Protein AF-A0A0W8I914-F1 (afdb_monomer)

Radius of gyration: 32.19 Å; Cα contacts (8 Å, |Δi|>4): 1275; chains: 1; bounding box: 78×81×92 Å

Mean predicted aligned error: 16.97 Å

Sequence (709 aa):
MTTTGLSLNKAQIAELGGVSRPAAAKWVLDEDFPKPVPGLGTPSSPRYRADEVRAWMKAHGKKIVGGDAHRALWAAMNAWRDFGLNYRDGINVVTSLIVWRYVSDPGSPGFYEDLPAQYHWQSWRDWATIHPLTEIQHGMEYYEHEMNQPGLFDSLKDSSVAHNPRDLKGSFYAVLDALGMIEPDEFTKTFEAFYDRVAEATGKTAGEFATSKDLIDLAARAVADIPGPVYDPAAGTGRLLLTAMQQGTDRSHVTGQEITRSTRSMALQRALLWGVQDIDVHLGDTLADDAFPEGHAQAVVMNPPYGLRNPVRDLTWDPRFIFGAPKRVMDYAWPQIGIWHLGPGGRCACYLPSNSLFRGGEDARIRQNMLKAGSVEAVVALPAGMAIATSIPLTLWILTRPGEATDPNRVLLIDQTDQGERLDRTAITVDTAAIAEALQAWRHHQKVPEAMPAAAVSVEELLAAGGNLTPQQWVQSTVEAPEANKVREQIAALDQATMNLSGVQRQNNVEIKTRTAPVAQTTVGQLIKEGRIEQVRPKYRVADSDLSDTEGIPVITGPWIRREKPIDKFVDSTMVESPVVTRPGDVLVQILGGLNARVDEEGDKILHTSTYALLRVRDHNLNPEYLAEIIATEHNGNSYVQGFSQQRVKIADLPVPLLPPAEQEALVAVLAQTRALNERARALAVQAQATRNVLAEAVAAGALQVTKA

Organism: NCBI:txid136273

Structure (mmCIF, N/CA/C/O backbone):
data_AF-A0A0W8I914-F1
#
_entry.id   AF-A0A0W8I914-F1
#
loop_
_atom_site.group_PDB
_atom_site.id
_atom_site.type_symbol
_atom_site.label_atom_id
_atom_site.label_alt_id
_atom_site.label_comp_id
_atom_site.label_asym_id
_atom_site.label_entity_id
_atom_site.label_seq_id
_atom_site.pdbx_PDB_ins_code
_atom_site.Cartn_x
_atom_site.Cartn_y
_atom_site.Cartn_z
_atom_site.occupancy
_atom_site.B_iso_or_equiv
_atom_site.auth_seq_id
_atom_site.auth_comp_id
_atom_site.auth_asym_id
_atom_site.auth_atom_id
_atom_site.pdbx_PDB_model_num
ATOM 1 N N . MET A 1 1 ? 31.966 16.044 -21.056 1.00 28.06 1 MET A N 1
ATOM 2 C CA . MET A 1 1 ? 31.488 14.713 -20.631 1.00 28.06 1 MET A CA 1
ATOM 3 C C . MET A 1 1 ? 32.096 14.426 -19.271 1.00 28.06 1 MET A C 1
ATOM 5 O O . MET A 1 1 ? 33.299 14.236 -19.193 1.00 28.06 1 MET A O 1
ATOM 9 N N . THR A 1 2 ? 31.319 14.528 -18.197 1.00 24.06 2 THR A N 1
ATOM 10 C CA . THR A 1 2 ? 31.780 14.257 -16.829 1.00 24.06 2 THR A CA 1
ATOM 11 C C . THR A 1 2 ? 31.428 12.816 -16.455 1.00 24.06 2 THR A C 1
ATOM 13 O O . THR A 1 2 ? 30.269 12.427 -16.394 1.00 24.06 2 THR A O 1
ATOM 16 N N . THR A 1 3 ? 32.477 12.024 -16.258 1.00 30.84 3 THR A N 1
ATOM 17 C CA . THR A 1 3 ? 32.567 10.556 -16.157 1.00 30.84 3 THR A CA 1
ATOM 18 C C . THR A 1 3 ? 32.101 9.989 -14.805 1.00 30.84 3 THR A C 1
ATOM 20 O O . THR A 1 3 ? 32.677 9.035 -14.283 1.00 30.84 3 THR A O 1
ATOM 23 N N . THR A 1 4 ? 31.104 10.591 -14.159 1.00 38.78 4 THR A N 1
ATOM 24 C CA . THR A 1 4 ? 30.766 10.266 -12.760 1.00 38.78 4 THR A CA 1
ATOM 25 C C . THR A 1 4 ? 29.952 8.980 -12.583 1.00 38.78 4 THR A C 1
ATOM 27 O O . THR A 1 4 ? 29.969 8.434 -11.483 1.00 38.78 4 THR A O 1
ATOM 30 N N . GLY A 1 5 ? 29.318 8.450 -13.639 1.00 42.66 5 GLY A N 1
ATOM 31 C CA . GLY A 1 5 ? 28.591 7.166 -13.612 1.00 42.66 5 GLY A CA 1
ATOM 32 C C . GLY A 1 5 ? 29.432 5.915 -13.923 1.00 42.66 5 GLY A C 1
ATOM 33 O O . GLY A 1 5 ? 29.001 4.809 -13.632 1.00 42.66 5 GLY A O 1
ATOM 34 N N . LEU A 1 6 ? 30.643 6.078 -14.469 1.00 61.03 6 LEU A N 1
ATOM 35 C CA . LEU A 1 6 ? 31.523 4.983 -14.923 1.00 61.03 6 LEU A CA 1
ATOM 36 C C . LEU A 1 6 ? 32.605 4.596 -13.897 1.00 61.03 6 LEU A C 1
ATOM 38 O O . LEU A 1 6 ? 33.516 3.826 -14.208 1.00 61.03 6 LEU A O 1
ATOM 42 N N . SER A 1 7 ? 32.547 5.151 -12.681 1.00 70.50 7 SER A N 1
ATOM 43 C CA . SER A 1 7 ? 33.578 4.930 -11.666 1.00 70.50 7 SER A CA 1
ATOM 44 C C . SER A 1 7 ? 33.029 4.673 -10.264 1.00 70.50 7 SER A C 1
ATOM 46 O O . SER A 1 7 ? 32.074 5.316 -9.826 1.00 70.50 7 SER A O 1
ATOM 48 N N . LEU A 1 8 ? 33.674 3.753 -9.550 1.00 73.38 8 LEU A N 1
ATOM 49 C CA . LEU A 1 8 ? 33.315 3.292 -8.214 1.00 73.38 8 LEU A CA 1
ATOM 50 C C . LEU A 1 8 ? 34.359 3.756 -7.197 1.00 73.38 8 LEU A C 1
ATOM 52 O O . LEU A 1 8 ? 35.557 3.692 -7.453 1.00 73.38 8 LEU A O 1
ATOM 56 N N . ASN A 1 9 ? 33.924 4.197 -6.023 1.00 81.62 9 ASN A N 1
ATOM 57 C CA . ASN A 1 9 ? 34.780 4.321 -4.842 1.00 81.62 9 ASN A CA 1
ATOM 58 C C . ASN A 1 9 ? 34.708 3.038 -3.988 1.00 81.62 9 ASN A C 1
ATOM 60 O O . ASN A 1 9 ? 33.869 2.170 -4.221 1.00 81.62 9 ASN A O 1
ATOM 64 N N . LYS A 1 10 ? 35.547 2.916 -2.951 1.00 80.06 10 LYS A N 1
ATOM 65 C CA . LYS A 1 10 ? 35.591 1.716 -2.085 1.00 80.06 10 LYS A CA 1
ATOM 66 C C . LYS A 1 10 ? 34.241 1.345 -1.453 1.00 80.06 10 LYS A C 1
ATOM 68 O O . LYS A 1 10 ? 33.964 0.164 -1.271 1.00 80.06 10 LYS A O 1
ATOM 73 N N . ALA A 1 11 ? 33.404 2.330 -1.122 1.00 70.38 11 ALA A N 1
ATOM 74 C CA . ALA A 1 11 ? 32.077 2.073 -0.567 1.00 70.38 11 ALA A CA 1
ATOM 75 C C . ALA A 1 11 ? 31.137 1.471 -1.620 1.00 70.38 11 ALA A C 1
ATOM 77 O O . ALA A 1 11 ? 30.442 0.504 -1.327 1.00 70.38 11 ALA A O 1
ATOM 78 N N . GLN A 1 12 ? 31.183 1.986 -2.848 1.00 70.25 12 GLN A N 1
ATOM 79 C CA . GLN A 1 12 ? 30.424 1.453 -3.978 1.00 70.25 12 GLN A CA 1
ATOM 80 C C . GLN A 1 12 ? 30.927 0.062 -4.395 1.00 70.25 12 GLN A C 1
ATOM 82 O O . GLN A 1 12 ? 30.119 -0.784 -4.744 1.00 70.25 12 GLN A O 1
ATOM 87 N N . ILE A 1 13 ? 32.232 -0.218 -4.282 1.00 77.31 13 ILE A N 1
ATOM 88 C CA . ILE A 1 13 ? 32.805 -1.561 -4.505 1.00 77.31 13 ILE A CA 1
ATOM 89 C C . ILE A 1 13 ? 32.307 -2.556 -3.442 1.00 77.31 13 ILE A C 1
ATOM 91 O O . ILE A 1 13 ? 31.984 -3.697 -3.760 1.00 77.31 13 ILE A O 1
ATOM 95 N N . ALA A 1 14 ? 32.207 -2.129 -2.179 1.00 73.00 14 ALA A N 1
ATOM 96 C CA . ALA A 1 14 ? 31.653 -2.955 -1.105 1.00 73.00 14 ALA A CA 1
ATOM 97 C C . ALA A 1 14 ? 30.181 -3.292 -1.345 1.00 73.00 14 ALA A C 1
ATOM 99 O O . ALA A 1 14 ? 29.777 -4.449 -1.251 1.00 73.00 14 ALA A O 1
ATOM 100 N N . GLU A 1 15 ? 29.405 -2.283 -1.727 1.00 61.69 15 GLU A N 1
ATOM 101 C CA . GLU A 1 15 ? 27.996 -2.428 -2.069 1.00 61.69 15 GLU A CA 1
ATOM 102 C C . GLU A 1 15 ? 27.800 -3.316 -3.307 1.00 61.69 15 GLU A C 1
ATOM 104 O O . GLU A 1 15 ? 26.943 -4.197 -3.297 1.00 61.69 15 GLU A O 1
ATOM 109 N N . LEU A 1 16 ? 28.644 -3.152 -4.333 1.00 69.25 16 LEU A N 1
ATOM 110 C CA . LEU A 1 16 ? 28.687 -4.006 -5.521 1.00 69.25 16 LEU A CA 1
ATOM 111 C C . LEU A 1 16 ? 28.962 -5.470 -5.164 1.00 69.25 16 LEU A C 1
ATOM 113 O O . LEU A 1 16 ? 28.402 -6.369 -5.779 1.00 69.25 16 LEU A O 1
ATOM 117 N N . GLY A 1 17 ? 29.805 -5.722 -4.165 1.00 71.19 17 GLY A N 1
ATOM 118 C CA . GLY A 1 17 ? 30.097 -7.066 -3.672 1.00 71.19 17 GLY A CA 1
ATOM 119 C C . GLY A 1 17 ? 29.061 -7.646 -2.713 1.00 71.19 17 GLY A C 1
ATOM 120 O O . GLY A 1 17 ? 29.152 -8.824 -2.373 1.00 71.19 17 GLY A O 1
ATOM 121 N N . GLY A 1 18 ? 28.113 -6.835 -2.227 1.00 66.31 18 GLY A N 1
ATOM 122 C CA . GLY A 1 18 ? 27.273 -7.206 -1.087 1.00 66.31 18 GLY A CA 1
ATOM 123 C C . GLY A 1 18 ? 28.083 -7.487 0.181 1.00 66.31 18 GLY A C 1
ATOM 124 O O . GLY A 1 18 ? 27.721 -8.367 0.958 1.00 66.31 18 GLY A O 1
ATOM 125 N N . VAL A 1 19 ? 29.210 -6.794 0.364 1.00 76.38 19 VAL A N 1
ATOM 126 C CA . VAL A 1 19 ? 30.150 -6.997 1.474 1.00 76.38 19 VAL A CA 1
ATOM 127 C C . VAL A 1 19 ? 30.346 -5.718 2.288 1.00 76.38 19 VAL A C 1
ATOM 129 O O . VAL A 1 19 ? 29.953 -4.622 1.893 1.00 76.38 19 VAL A O 1
ATOM 132 N N . SER A 1 20 ? 30.994 -5.838 3.446 1.00 72.81 20 SER A N 1
ATOM 133 C CA . SER A 1 20 ? 31.341 -4.686 4.277 1.00 72.81 20 SER A CA 1
ATOM 134 C C . SER A 1 20 ? 32.452 -3.828 3.644 1.00 72.81 20 SER A C 1
ATOM 136 O O . SER A 1 20 ? 33.313 -4.323 2.912 1.00 72.81 20 SER A O 1
ATOM 138 N N . ARG A 1 21 ? 32.482 -2.523 3.958 1.00 72.69 21 ARG A N 1
ATOM 139 C CA . ARG A 1 21 ? 33.531 -1.594 3.476 1.00 72.69 21 ARG A CA 1
ATOM 140 C C . ARG A 1 21 ? 34.967 -2.073 3.768 1.00 72.69 21 ARG A C 1
ATOM 142 O O . ARG A 1 21 ? 35.808 -1.929 2.881 1.00 72.69 21 ARG A O 1
ATOM 149 N N . PRO A 1 22 ? 35.275 -2.676 4.936 1.00 81.88 22 PRO A N 1
ATOM 150 C CA . PRO A 1 22 ? 36.591 -3.265 5.188 1.00 81.88 22 PRO A CA 1
ATOM 151 C C . PRO A 1 22 ? 36.942 -4.427 4.248 1.00 81.88 22 PRO A C 1
ATOM 153 O O . PRO A 1 22 ? 38.093 -4.550 3.837 1.00 81.88 22 PRO A O 1
ATOM 156 N N . ALA A 1 23 ? 35.964 -5.255 3.865 1.00 79.19 23 ALA A N 1
ATOM 157 C CA . ALA A 1 23 ? 36.194 -6.364 2.941 1.00 79.19 23 ALA A CA 1
ATOM 158 C C . ALA A 1 23 ? 36.568 -5.860 1.537 1.00 79.19 23 ALA A C 1
ATOM 160 O O . ALA A 1 23 ? 37.535 -6.341 0.953 1.00 79.19 23 ALA A O 1
ATOM 161 N N . ALA A 1 24 ? 35.880 -4.830 1.037 1.00 81.62 24 ALA A N 1
ATOM 162 C CA . ALA A 1 24 ? 36.237 -4.194 -0.233 1.00 81.62 24 ALA A CA 1
ATOM 163 C C . ALA A 1 24 ? 37.567 -3.436 -0.172 1.00 81.62 24 ALA A C 1
ATOM 165 O O . ALA A 1 24 ? 38.324 -3.429 -1.138 1.00 81.62 24 ALA A O 1
ATOM 166 N N . ALA A 1 25 ? 37.891 -2.818 0.969 1.00 84.75 25 ALA A N 1
ATOM 167 C CA . ALA A 1 25 ? 39.189 -2.180 1.159 1.00 84.75 25 ALA A CA 1
ATOM 168 C C . ALA A 1 25 ? 40.345 -3.186 1.050 1.00 84.75 25 ALA A C 1
ATOM 170 O O . ALA A 1 25 ? 41.408 -2.807 0.569 1.00 84.75 25 ALA A O 1
ATOM 171 N N . LYS A 1 26 ? 40.123 -4.446 1.447 1.00 87.94 26 LYS A N 1
ATOM 172 C CA . LYS A 1 26 ? 41.083 -5.539 1.268 1.00 87.94 26 LYS A CA 1
ATOM 173 C C . LYS A 1 26 ? 41.239 -5.939 -0.202 1.00 87.94 26 LYS A C 1
ATOM 175 O O . LYS A 1 26 ? 42.367 -6.126 -0.626 1.00 87.94 26 LYS A O 1
ATOM 180 N N . TRP A 1 27 ? 40.152 -6.004 -0.975 1.00 91.50 27 TRP A N 1
ATOM 181 C CA . TRP A 1 27 ? 40.215 -6.313 -2.417 1.00 91.50 27 TRP A CA 1
ATOM 182 C C . TRP A 1 27 ? 41.060 -5.307 -3.187 1.00 91.50 27 TRP A C 1
ATOM 184 O O . TRP A 1 27 ? 41.861 -5.670 -4.028 1.00 91.50 27 TRP A O 1
ATOM 194 N N . VAL A 1 28 ? 40.935 -4.029 -2.841 1.00 89.06 28 VAL A N 1
ATOM 195 C CA . VAL A 1 28 ? 41.689 -2.946 -3.484 1.00 89.06 28 VAL A CA 1
ATOM 196 C C . VAL A 1 28 ? 43.202 -3.017 -3.210 1.00 89.06 28 VAL A C 1
ATOM 198 O O . VAL A 1 28 ? 43.976 -2.312 -3.855 1.00 89.06 28 VAL A O 1
ATOM 201 N N . LEU A 1 29 ? 43.627 -3.831 -2.240 1.00 87.38 29 LEU A N 1
ATOM 202 C CA . LEU A 1 29 ? 45.036 -4.090 -1.942 1.00 87.38 29 LEU A CA 1
ATOM 203 C C . LEU A 1 29 ? 45.582 -5.319 -2.681 1.00 87.38 29 LEU A C 1
ATOM 205 O O . LEU A 1 29 ? 46.789 -5.547 -2.608 1.00 87.38 29 LEU A O 1
ATOM 209 N N . ASP A 1 30 ? 44.731 -6.099 -3.356 1.00 89.12 30 ASP A N 1
ATOM 210 C CA . ASP A 1 30 ? 45.187 -7.216 -4.178 1.00 89.12 30 ASP A CA 1
ATOM 211 C C . ASP A 1 30 ? 46.005 -6.674 -5.365 1.00 89.12 30 ASP A C 1
ATOM 213 O O . ASP A 1 30 ? 45.680 -5.643 -5.959 1.00 89.12 30 ASP A O 1
ATOM 217 N N . GLU A 1 31 ? 47.116 -7.344 -5.677 1.00 86.62 31 GLU A N 1
ATOM 218 C CA . GLU A 1 31 ? 48.141 -6.843 -6.609 1.00 86.62 31 GLU A CA 1
ATOM 219 C C . GLU A 1 31 ? 47.615 -6.675 -8.044 1.00 86.62 31 GLU A C 1
ATOM 221 O O . GLU A 1 31 ? 48.073 -5.806 -8.790 1.00 86.62 31 GLU A O 1
ATOM 226 N N . ASP A 1 32 ? 46.624 -7.481 -8.413 1.00 90.75 32 ASP A N 1
ATOM 227 C CA . ASP A 1 32 ? 45.968 -7.486 -9.714 1.00 90.75 32 ASP A CA 1
ATOM 228 C C . ASP A 1 32 ? 44.639 -6.710 -9.731 1.00 90.75 32 ASP A C 1
ATOM 230 O O . ASP A 1 32 ? 43.951 -6.687 -10.757 1.00 90.75 32 ASP A O 1
ATOM 234 N N . PHE A 1 33 ? 44.278 -6.044 -8.626 1.00 92.19 33 PHE A N 1
ATOM 235 C CA . PHE A 1 33 ? 43.087 -5.205 -8.573 1.00 92.19 33 PHE A CA 1
ATOM 236 C C . PHE A 1 33 ? 43.229 -3.995 -9.519 1.00 92.19 33 PHE A C 1
ATOM 238 O O . PHE A 1 33 ? 44.315 -3.409 -9.624 1.00 92.19 33 PHE A O 1
ATOM 245 N N . PRO A 1 34 ? 42.145 -3.563 -10.198 1.00 93.12 34 PRO A N 1
ATOM 246 C CA . PRO A 1 34 ? 42.182 -2.424 -11.111 1.00 93.12 34 PRO A CA 1
ATOM 247 C C . PRO A 1 34 ? 42.809 -1.169 -10.505 1.00 93.12 34 PRO A C 1
ATOM 249 O O . PRO A 1 34 ? 42.549 -0.793 -9.358 1.00 93.12 34 PRO A O 1
ATOM 252 N N . LYS A 1 35 ? 43.617 -0.467 -11.304 1.00 89.75 35 LYS A N 1
ATOM 253 C CA . LYS A 1 35 ? 44.250 0.777 -10.859 1.00 89.75 35 LYS A CA 1
ATOM 254 C C . LYS A 1 35 ? 43.225 1.914 -10.816 1.00 89.75 35 LYS A C 1
ATOM 256 O O . LYS A 1 35 ? 42.320 1.969 -11.649 1.00 89.75 35 LYS A O 1
ATOM 261 N N . PRO A 1 36 ? 43.357 2.852 -9.866 1.00 87.94 36 PRO A N 1
ATOM 262 C CA . PRO A 1 36 ? 42.466 3.997 -9.812 1.00 87.94 36 PRO A CA 1
ATOM 263 C C . PRO A 1 36 ? 42.644 4.899 -11.039 1.00 87.94 36 PRO A C 1
ATOM 265 O O . PRO A 1 36 ? 43.751 5.067 -11.553 1.00 87.94 36 PRO A O 1
ATOM 268 N N . VAL A 1 37 ? 41.544 5.501 -11.489 1.00 81.44 37 VAL A N 1
ATOM 269 C CA . VAL A 1 37 ? 41.500 6.397 -12.647 1.00 81.44 37 VAL A CA 1
ATOM 270 C C . VAL A 1 37 ? 42.270 7.683 -12.328 1.00 81.44 37 VAL A C 1
ATOM 272 O O . VAL A 1 37 ? 41.883 8.407 -11.405 1.00 81.44 37 VAL A O 1
ATOM 275 N N . PRO A 1 38 ? 43.336 8.016 -13.081 1.00 74.56 38 PRO A N 1
ATOM 276 C CA . PRO A 1 38 ? 44.114 9.225 -12.836 1.00 74.56 38 PRO A CA 1
ATOM 277 C C . PRO A 1 38 ? 43.249 10.490 -12.928 1.00 74.56 38 PRO A C 1
ATOM 279 O O . PRO A 1 38 ? 42.536 10.694 -13.908 1.00 74.56 38 PRO A O 1
ATOM 282 N N . GLY A 1 39 ? 43.317 11.349 -11.908 1.00 69.88 39 GLY A N 1
ATOM 283 C CA . GLY A 1 39 ? 42.575 12.616 -11.862 1.00 69.88 39 GLY A CA 1
ATOM 284 C C . GLY A 1 39 ? 41.098 12.507 -11.458 1.00 69.88 39 GLY A C 1
ATOM 285 O O . GLY A 1 39 ? 40.427 13.535 -11.388 1.00 69.88 39 GLY A O 1
ATOM 286 N N . LEU A 1 40 ? 40.588 11.305 -11.155 1.00 60.72 40 LEU A N 1
ATOM 287 C CA . LEU A 1 40 ? 39.214 11.092 -10.695 1.00 60.72 40 LEU A CA 1
ATOM 288 C C . LEU A 1 40 ? 39.208 10.575 -9.243 1.00 60.72 40 LEU A C 1
ATOM 290 O O . LEU A 1 40 ? 39.592 9.441 -8.965 1.00 60.72 40 LEU A O 1
ATOM 294 N N . GLY A 1 41 ? 38.752 11.414 -8.306 1.00 63.91 41 GLY A N 1
ATOM 295 C CA . GLY A 1 41 ? 38.792 11.139 -6.860 1.00 63.91 41 GLY A CA 1
ATOM 296 C C . GLY A 1 41 ? 39.965 11.817 -6.143 1.00 63.91 41 GLY A C 1
ATOM 297 O O . GLY A 1 41 ? 40.717 12.580 -6.743 1.00 63.91 41 GLY A O 1
ATOM 298 N N . THR A 1 42 ? 40.103 11.564 -4.842 1.00 72.88 42 THR A N 1
ATOM 299 C CA . THR A 1 42 ? 41.196 12.098 -4.006 1.00 72.88 42 THR A CA 1
ATOM 300 C C . THR A 1 42 ? 42.155 10.974 -3.601 1.00 72.88 42 THR A C 1
ATOM 302 O O . THR A 1 42 ? 41.760 9.808 -3.632 1.00 72.88 42 THR A O 1
ATOM 305 N N . PRO A 1 43 ? 43.390 11.268 -3.149 1.00 69.56 43 PRO A N 1
ATOM 306 C CA . PRO A 1 43 ? 44.287 10.241 -2.603 1.00 69.56 43 PRO A CA 1
ATOM 307 C C . PRO A 1 43 ? 43.662 9.439 -1.448 1.00 69.56 43 PRO A C 1
ATOM 309 O O . PRO A 1 43 ? 43.945 8.256 -1.285 1.00 69.56 43 PRO A O 1
ATOM 312 N N . SER A 1 44 ? 42.773 10.071 -0.674 1.00 68.50 44 SER A N 1
ATOM 313 C CA . SER A 1 44 ? 42.002 9.444 0.406 1.00 68.50 44 SER A CA 1
ATOM 314 C C . SER A 1 44 ? 40.760 8.679 -0.075 1.00 68.50 44 SER A C 1
ATOM 316 O O . SER A 1 44 ? 40.274 7.798 0.632 1.00 68.50 44 SER A O 1
ATOM 318 N N . SER A 1 45 ? 40.251 8.976 -1.273 1.00 72.62 45 SER A N 1
ATOM 319 C CA . SER A 1 45 ? 39.061 8.360 -1.868 1.00 72.62 45 SER A CA 1
ATOM 320 C C . SER A 1 45 ? 39.255 8.159 -3.380 1.00 72.62 45 SER A C 1
ATOM 322 O O . SER A 1 45 ? 38.672 8.885 -4.198 1.00 72.62 45 SER A O 1
ATOM 324 N N . PRO A 1 46 ? 40.127 7.209 -3.769 1.00 82.44 46 PRO A N 1
ATOM 325 C CA . PRO A 1 46 ? 40.401 6.911 -5.170 1.00 82.44 46 PRO A CA 1
ATOM 326 C C . PRO A 1 46 ? 39.165 6.329 -5.865 1.00 82.44 46 PRO A C 1
ATOM 328 O O . PRO A 1 46 ? 38.365 5.621 -5.240 1.00 82.44 46 PRO A O 1
ATOM 331 N N . ARG A 1 47 ? 39.015 6.612 -7.165 1.00 82.06 47 ARG A N 1
ATOM 332 C CA . ARG A 1 47 ? 37.940 6.059 -8.000 1.00 82.06 47 ARG A CA 1
ATOM 333 C C . ARG A 1 47 ? 38.483 5.036 -8.986 1.00 82.06 47 ARG A C 1
ATOM 335 O O . ARG A 1 47 ? 39.532 5.246 -9.581 1.00 82.06 47 ARG A O 1
ATOM 342 N N . TYR A 1 48 ? 37.738 3.963 -9.188 1.00 86.31 48 TYR A N 1
ATOM 343 C CA . TYR A 1 48 ? 38.082 2.818 -10.028 1.00 86.31 48 TYR A CA 1
ATOM 344 C C . TYR A 1 48 ? 37.090 2.711 -11.172 1.00 86.31 48 TYR A C 1
ATOM 346 O O . TYR A 1 48 ? 35.935 3.090 -11.006 1.00 86.31 48 TYR A O 1
ATOM 354 N N . ARG A 1 49 ? 37.504 2.189 -12.322 1.00 78.50 49 ARG A N 1
ATOM 355 C CA . ARG A 1 49 ? 36.589 1.936 -13.437 1.00 78.50 49 ARG A CA 1
ATOM 356 C C . ARG A 1 49 ? 35.613 0.811 -13.102 1.00 78.50 49 ARG A C 1
ATOM 358 O O . ARG A 1 49 ? 36.030 -0.264 -12.680 1.00 78.50 49 ARG A O 1
ATOM 365 N N . ALA A 1 50 ? 34.314 1.068 -13.257 1.00 70.88 50 ALA A N 1
ATOM 366 C CA . ALA A 1 50 ? 33.275 0.125 -12.845 1.00 70.88 50 ALA A CA 1
ATOM 367 C C . ALA A 1 50 ? 33.336 -1.202 -13.626 1.00 70.88 50 ALA A C 1
ATOM 369 O O . ALA A 1 50 ? 33.164 -2.268 -13.040 1.00 70.88 50 ALA A O 1
ATOM 370 N N . ASP A 1 51 ? 33.623 -1.137 -14.926 1.00 65.69 51 ASP A N 1
ATOM 371 C CA . ASP A 1 51 ? 33.797 -2.287 -15.818 1.00 65.69 51 ASP A CA 1
ATOM 372 C C . ASP A 1 51 ? 35.004 -3.154 -15.427 1.00 65.69 51 ASP A C 1
ATOM 374 O O . ASP A 1 51 ? 34.886 -4.376 -15.331 1.00 65.69 51 ASP A O 1
ATOM 378 N N . GLU A 1 52 ? 36.140 -2.531 -15.110 1.00 81.25 52 GLU A N 1
ATOM 379 C CA . GLU A 1 52 ? 37.358 -3.243 -14.699 1.00 81.25 52 GLU A CA 1
ATOM 380 C C . GLU A 1 52 ? 37.192 -3.926 -13.333 1.00 81.25 52 GLU A C 1
ATOM 382 O O . GLU A 1 52 ? 37.599 -5.075 -13.156 1.00 81.25 52 GLU A O 1
ATOM 387 N N . VAL A 1 53 ? 36.542 -3.258 -12.371 1.00 82.88 53 VAL A N 1
ATOM 388 C CA . VAL A 1 53 ? 36.257 -3.843 -11.049 1.00 82.88 53 VAL A CA 1
ATOM 389 C C . VAL A 1 53 ? 35.332 -5.052 -11.169 1.00 82.88 53 VAL A C 1
ATOM 391 O O . VAL A 1 53 ? 35.570 -6.070 -10.521 1.00 82.88 53 VAL A O 1
ATOM 394 N N . ARG A 1 54 ? 34.306 -4.985 -12.023 1.00 73.38 54 ARG A N 1
ATOM 395 C CA . ARG A 1 54 ? 33.397 -6.114 -12.282 1.00 73.38 54 ARG A CA 1
ATOM 396 C C . ARG A 1 54 ? 34.116 -7.294 -12.917 1.00 73.38 54 ARG A C 1
ATOM 398 O O . ARG A 1 54 ? 33.922 -8.426 -12.476 1.00 73.38 54 ARG A O 1
ATOM 405 N N . ALA A 1 55 ? 34.967 -7.033 -13.909 1.00 77.56 55 ALA A N 1
ATOM 406 C CA . ALA A 1 55 ? 35.776 -8.065 -14.546 1.00 77.56 55 ALA A CA 1
ATOM 407 C C . ALA A 1 55 ? 36.687 -8.767 -13.526 1.00 77.56 55 ALA A C 1
ATOM 409 O O . ALA A 1 55 ? 36.717 -9.998 -13.475 1.00 77.56 55 ALA A O 1
ATOM 410 N N . TRP A 1 56 ? 37.348 -7.996 -12.654 1.00 90.62 56 TRP A N 1
ATOM 411 C CA . TRP A 1 56 ? 38.168 -8.539 -11.571 1.00 90.62 56 TRP A CA 1
ATOM 412 C C . TRP A 1 56 ? 37.337 -9.368 -10.580 1.00 90.62 56 TRP A C 1
ATOM 414 O O . TRP A 1 56 ? 37.697 -10.504 -10.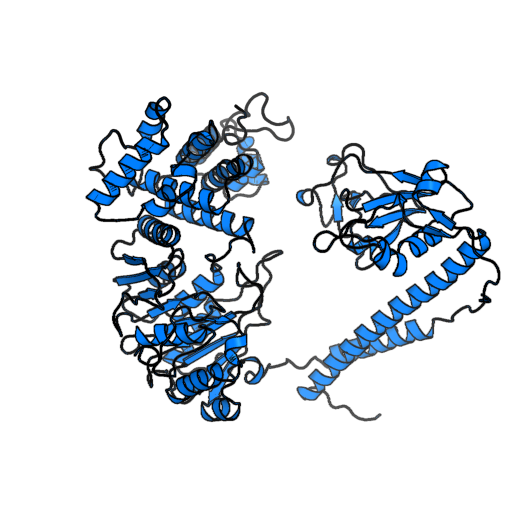275 1.00 90.62 56 TRP A O 1
ATOM 424 N N . MET A 1 57 ? 36.187 -8.855 -10.127 1.00 85.56 57 MET A N 1
ATOM 425 C CA . MET A 1 57 ? 35.296 -9.559 -9.196 1.00 85.56 57 MET A CA 1
ATOM 426 C C . MET A 1 57 ? 34.801 -10.890 -9.771 1.00 85.56 57 MET A C 1
ATOM 428 O O . MET A 1 57 ? 34.815 -11.900 -9.066 1.00 85.56 57 MET A O 1
ATOM 432 N N . LYS A 1 58 ? 34.430 -10.911 -11.057 1.00 79.50 58 LYS A N 1
ATOM 433 C CA . LYS A 1 58 ? 34.011 -12.122 -11.773 1.00 79.50 58 LYS A CA 1
ATOM 434 C C . LYS A 1 58 ? 35.152 -13.135 -11.883 1.00 79.50 58 LYS A C 1
ATOM 436 O O . LYS A 1 58 ? 34.945 -14.307 -11.579 1.00 79.50 58 LYS A O 1
ATOM 441 N N . ALA A 1 59 ? 36.360 -12.686 -12.236 1.00 84.56 59 ALA A N 1
ATOM 442 C CA . ALA A 1 59 ? 37.548 -13.541 -12.307 1.00 84.56 59 ALA A CA 1
ATOM 443 C C . ALA A 1 59 ? 37.916 -14.170 -10.947 1.00 84.56 59 ALA A C 1
ATOM 445 O O . ALA A 1 59 ? 38.409 -15.293 -10.897 1.00 84.56 59 ALA A O 1
ATOM 446 N N . HIS A 1 60 ? 37.608 -13.482 -9.845 1.00 88.62 60 HIS A N 1
ATOM 447 C CA . HIS A 1 60 ? 37.890 -13.923 -8.475 1.00 88.62 60 HIS A CA 1
ATOM 448 C C . HIS A 1 60 ? 36.711 -14.623 -7.780 1.00 88.62 60 HIS A C 1
ATOM 450 O O . HIS A 1 60 ? 36.736 -14.807 -6.556 1.00 88.62 60 HIS A O 1
ATOM 456 N N . GLY A 1 61 ? 35.659 -14.977 -8.529 1.00 81.38 61 GLY A N 1
ATOM 457 C CA . GLY A 1 61 ? 34.471 -15.653 -7.999 1.00 81.38 61 GLY A CA 1
ATOM 458 C C . GLY A 1 61 ? 33.725 -14.850 -6.926 1.00 81.38 61 GLY A C 1
ATOM 459 O O . GLY A 1 61 ? 33.079 -15.432 -6.054 1.00 81.38 61 GLY A O 1
ATOM 460 N N . LYS A 1 62 ? 33.845 -13.516 -6.925 1.00 82.06 62 LYS A N 1
ATOM 461 C CA . LYS A 1 62 ? 33.117 -12.645 -5.995 1.00 82.06 62 LYS A CA 1
ATOM 462 C C . LYS A 1 62 ? 31.681 -12.476 -6.477 1.00 82.06 62 LYS A C 1
ATOM 464 O O . LYS A 1 62 ? 31.435 -12.260 -7.661 1.00 82.06 62 LYS A O 1
ATOM 469 N N . LYS A 1 63 ? 30.731 -12.530 -5.541 1.00 67.62 63 LYS A N 1
ATOM 470 C CA . LYS A 1 63 ? 29.326 -12.245 -5.834 1.00 67.62 63 LYS A CA 1
ATOM 471 C C . LYS A 1 63 ? 29.193 -10.770 -6.202 1.00 67.62 63 LYS A C 1
ATOM 473 O O . LYS A 1 63 ? 29.620 -9.909 -5.440 1.00 67.62 63 LYS A O 1
ATOM 478 N N . ILE A 1 64 ? 28.606 -10.496 -7.359 1.00 65.94 64 ILE A N 1
ATOM 479 C CA . ILE A 1 64 ? 28.208 -9.152 -7.759 1.00 65.94 64 ILE A CA 1
ATOM 480 C C . ILE A 1 64 ? 26.730 -9.032 -7.402 1.00 65.94 64 ILE A C 1
ATOM 482 O O . ILE A 1 64 ? 25.885 -9.753 -7.922 1.00 65.94 64 ILE A O 1
ATOM 486 N N . VAL A 1 65 ? 26.410 -8.174 -6.446 1.00 57.31 65 VAL A N 1
ATOM 487 C CA . VAL A 1 65 ? 25.031 -7.808 -6.150 1.00 57.31 65 VAL A CA 1
ATOM 488 C C . VAL A 1 65 ? 24.664 -6.715 -7.148 1.00 57.31 65 VAL A C 1
ATOM 490 O O . VAL A 1 65 ? 25.286 -5.658 -7.105 1.00 57.31 65 VAL A O 1
ATOM 493 N N . GLY A 1 66 ? 23.698 -6.978 -8.046 1.00 53.25 66 GLY A N 1
ATOM 494 C CA . GLY A 1 66 ? 23.099 -6.069 -9.049 1.00 53.25 66 GLY A CA 1
ATOM 495 C C . GLY A 1 66 ? 22.600 -4.708 -8.551 1.00 53.25 66 GLY A C 1
ATOM 496 O O . GLY A 1 66 ? 21.427 -4.356 -8.656 1.00 53.25 66 GLY A O 1
ATOM 497 N N . GLY A 1 67 ? 23.510 -3.937 -7.971 1.00 54.06 67 GLY A N 1
ATOM 498 C CA . GLY A 1 67 ? 23.273 -2.660 -7.337 1.00 54.06 67 GLY A CA 1
ATOM 499 C C . GLY A 1 67 ? 23.563 -1.485 -8.259 1.00 54.06 67 GLY A C 1
ATOM 500 O O . GLY A 1 67 ? 22.875 -0.478 -8.173 1.00 54.06 67 GLY A O 1
ATOM 501 N N . ASP A 1 68 ? 24.547 -1.572 -9.161 1.00 64.88 68 ASP A N 1
ATOM 502 C CA . ASP A 1 68 ? 24.900 -0.371 -9.930 1.00 64.88 68 ASP A CA 1
ATOM 503 C C . ASP A 1 68 ? 23.960 -0.104 -11.095 1.00 64.88 68 ASP A C 1
ATOM 505 O O . ASP A 1 68 ? 23.747 1.063 -11.378 1.00 64.88 68 ASP A O 1
ATOM 509 N N . ALA A 1 69 ? 23.385 -1.116 -11.757 1.00 82.56 69 ALA A N 1
ATOM 510 C CA . ALA A 1 69 ? 22.563 -0.867 -12.942 1.00 82.56 69 ALA A CA 1
ATOM 511 C C . ALA A 1 69 ? 21.313 -0.049 -12.582 1.00 82.56 69 ALA A C 1
ATOM 513 O O . ALA A 1 69 ? 21.126 1.043 -13.109 1.00 82.56 69 ALA A O 1
ATOM 514 N N . HIS A 1 70 ? 20.520 -0.486 -11.597 1.00 85.12 70 HIS A N 1
ATOM 515 C CA . HIS A 1 70 ? 19.348 0.278 -11.151 1.00 85.12 70 HIS A CA 1
ATOM 516 C C . HIS A 1 70 ? 19.726 1.658 -10.568 1.00 85.12 70 HIS A C 1
ATOM 518 O O . HIS A 1 70 ? 19.009 2.633 -10.792 1.00 85.12 70 HIS A O 1
ATOM 524 N N . ARG A 1 71 ? 20.868 1.785 -9.866 1.00 81.50 71 ARG A N 1
ATOM 525 C CA . ARG A 1 71 ? 21.370 3.078 -9.356 1.00 81.50 71 ARG A CA 1
ATOM 526 C C . ARG A 1 71 ? 21.844 4.007 -10.472 1.00 81.50 71 ARG A C 1
ATOM 528 O O . ARG A 1 71 ? 21.611 5.210 -10.384 1.00 81.50 71 ARG A O 1
ATOM 535 N N . ALA A 1 72 ? 22.505 3.474 -11.494 1.00 82.44 72 ALA A N 1
ATOM 536 C CA . ALA A 1 72 ? 22.973 4.210 -12.661 1.00 82.44 72 ALA A CA 1
ATOM 537 C C . ALA A 1 72 ? 21.787 4.655 -13.518 1.00 82.44 72 ALA A C 1
ATOM 539 O O . ALA A 1 72 ? 21.732 5.820 -13.898 1.00 82.44 72 ALA A O 1
ATOM 540 N N . LEU A 1 73 ? 20.796 3.780 -13.719 1.00 89.44 73 LEU A N 1
ATOM 541 C CA . LEU A 1 73 ? 19.521 4.107 -14.356 1.00 89.44 73 LEU A CA 1
ATOM 542 C C . LEU A 1 73 ? 18.795 5.212 -13.590 1.00 89.44 73 LEU A C 1
ATOM 544 O O . LEU A 1 73 ? 18.408 6.215 -14.183 1.00 89.44 73 LEU A O 1
ATOM 548 N N . TRP A 1 74 ? 18.688 5.084 -12.265 1.00 86.12 74 TRP A N 1
ATOM 549 C CA . TRP A 1 74 ? 18.138 6.130 -11.404 1.00 86.12 74 TRP A CA 1
ATOM 550 C C . TRP A 1 74 ? 18.901 7.450 -11.546 1.00 86.12 74 TRP A C 1
ATOM 552 O O . TRP A 1 74 ? 18.283 8.493 -11.728 1.00 86.12 74 TRP A O 1
ATOM 562 N N . ALA A 1 75 ? 20.234 7.433 -11.477 1.00 81.94 75 ALA A N 1
ATOM 563 C CA . ALA A 1 75 ? 21.051 8.640 -11.574 1.00 81.94 75 ALA A CA 1
ATOM 564 C C . ALA A 1 75 ? 20.925 9.315 -12.950 1.00 81.94 75 ALA A C 1
ATOM 566 O O . ALA A 1 75 ? 20.782 10.536 -13.019 1.00 81.94 75 ALA A O 1
ATOM 567 N N . ALA A 1 76 ? 20.940 8.525 -14.026 1.00 82.38 76 ALA A N 1
ATOM 568 C CA . ALA A 1 76 ? 20.791 9.000 -15.396 1.00 82.38 76 ALA A CA 1
ATOM 569 C C . ALA A 1 76 ? 19.389 9.577 -15.647 1.00 82.38 76 ALA A C 1
ATOM 571 O O . ALA A 1 76 ? 19.273 10.678 -16.181 1.00 82.38 76 ALA A O 1
ATOM 572 N N . MET A 1 77 ? 18.340 8.891 -15.184 1.00 85.38 77 MET A N 1
ATOM 573 C CA . MET A 1 77 ? 16.959 9.372 -15.257 1.00 85.38 77 MET A CA 1
ATOM 574 C C . MET A 1 77 ? 16.742 10.612 -14.383 1.00 85.38 77 MET A C 1
ATOM 576 O O . MET A 1 77 ? 16.092 11.560 -14.804 1.00 85.38 77 MET A O 1
ATOM 580 N N . ASN A 1 78 ? 17.292 10.663 -13.169 1.00 80.25 78 ASN A N 1
ATOM 581 C CA . ASN A 1 78 ? 17.101 11.803 -12.271 1.00 80.25 78 ASN A CA 1
ATOM 582 C C . ASN A 1 78 ? 17.711 13.098 -12.840 1.00 80.25 78 ASN A C 1
ATOM 584 O O . ASN A 1 78 ? 17.191 14.178 -12.570 1.00 80.25 78 ASN A O 1
ATOM 588 N N . ALA A 1 79 ? 18.748 13.002 -13.680 1.00 76.19 79 ALA A N 1
ATOM 589 C CA . ALA A 1 79 ? 19.280 14.145 -14.426 1.00 76.19 79 ALA A CA 1
ATOM 590 C C . ALA A 1 79 ? 18.278 14.721 -15.447 1.00 76.19 79 ALA A C 1
ATOM 592 O O . ALA A 1 79 ? 18.403 15.875 -15.846 1.00 76.19 79 ALA A O 1
ATOM 593 N N . TRP A 1 80 ? 17.252 13.965 -15.855 1.00 78.94 80 TRP A N 1
ATOM 594 C CA . TRP A 1 80 ? 16.197 14.453 -16.751 1.00 78.94 80 TRP A CA 1
ATOM 595 C C . TRP A 1 80 ? 15.317 15.534 -16.110 1.00 78.94 80 TRP A C 1
ATOM 597 O O . TRP A 1 80 ? 14.696 16.325 -16.819 1.00 78.94 80 TRP A O 1
ATOM 607 N N . ARG A 1 81 ? 15.324 15.641 -14.775 1.00 73.38 81 ARG A N 1
ATOM 608 C CA . ARG A 1 81 ? 14.615 16.703 -14.047 1.00 73.38 81 ARG A CA 1
ATOM 609 C C . ARG A 1 81 ? 15.127 18.099 -14.378 1.00 73.38 81 ARG A C 1
ATOM 611 O O . ARG A 1 81 ? 14.332 19.036 -14.388 1.00 73.38 81 ARG A O 1
ATOM 618 N N . ASP A 1 82 ? 16.415 18.232 -14.692 1.00 70.31 82 ASP A N 1
ATOM 619 C CA . ASP A 1 82 ? 17.012 19.508 -15.106 1.00 70.31 82 ASP A CA 1
ATOM 620 C C . ASP A 1 82 ? 16.454 19.991 -16.458 1.00 70.31 82 ASP A C 1
ATOM 622 O O . ASP A 1 82 ? 16.550 21.171 -16.788 1.00 70.31 82 ASP A O 1
ATOM 626 N N . PHE A 1 83 ? 15.809 19.091 -17.209 1.00 69.19 83 PHE A N 1
ATOM 627 C CA . PHE A 1 83 ? 15.142 19.354 -18.485 1.00 69.19 83 PHE A CA 1
ATOM 628 C C . PHE A 1 83 ? 13.611 19.437 -18.349 1.00 69.19 83 PHE A C 1
ATOM 630 O O . PHE A 1 83 ? 12.905 19.498 -19.350 1.00 69.19 83 PHE A O 1
ATOM 637 N N . GLY A 1 84 ? 13.077 19.450 -17.120 1.00 69.31 84 GLY A N 1
ATOM 638 C CA . GLY A 1 84 ? 11.642 19.601 -16.854 1.00 69.31 84 GLY A CA 1
ATOM 639 C C . GLY A 1 84 ? 10.817 18.313 -16.937 1.00 69.31 84 GLY A C 1
ATOM 640 O O . GLY A 1 84 ? 9.597 18.376 -16.784 1.00 69.31 84 GLY A O 1
ATOM 641 N N . LEU A 1 85 ? 11.450 17.150 -17.128 1.00 74.12 85 LEU A N 1
ATOM 642 C CA . LEU A 1 85 ? 10.754 15.862 -17.127 1.00 74.12 85 LEU A CA 1
ATOM 643 C C . LEU A 1 85 ? 10.366 15.445 -15.706 1.00 74.12 85 LEU A C 1
ATOM 645 O O . LEU A 1 85 ? 11.156 15.534 -14.761 1.00 74.12 85 LEU A O 1
ATOM 649 N N . ASN A 1 86 ? 9.123 14.988 -15.557 1.00 76.44 86 ASN A N 1
ATOM 650 C CA . ASN A 1 86 ? 8.610 14.485 -14.288 1.00 76.44 86 ASN A CA 1
ATOM 651 C C . ASN A 1 86 ? 9.039 13.019 -14.064 1.00 76.44 86 ASN A C 1
ATOM 653 O O . ASN A 1 86 ? 9.465 12.322 -14.984 1.00 76.44 86 ASN A O 1
ATOM 657 N N . TYR A 1 87 ? 8.913 12.538 -12.824 1.00 77.31 87 TYR A N 1
ATOM 658 C CA . TYR A 1 87 ? 9.290 11.162 -12.490 1.00 77.31 87 TYR A CA 1
ATOM 659 C C . TYR A 1 87 ? 8.439 10.108 -13.203 1.00 77.31 87 TYR A C 1
ATOM 661 O O . TYR A 1 87 ? 8.979 9.069 -13.554 1.00 77.31 87 TYR A O 1
ATOM 669 N N . ARG A 1 88 ? 7.147 10.361 -13.450 1.00 78.31 88 ARG A N 1
ATOM 670 C CA . ARG A 1 88 ? 6.263 9.403 -14.134 1.00 78.31 88 ARG A CA 1
ATOM 671 C C . ARG A 1 88 ? 6.758 9.119 -15.556 1.00 78.31 88 ARG A C 1
ATOM 673 O O . ARG A 1 88 ? 6.905 7.957 -15.916 1.00 78.31 88 ARG A O 1
ATOM 680 N N . ASP A 1 89 ? 7.082 10.162 -16.319 1.00 80.50 89 ASP A N 1
ATOM 681 C CA . ASP A 1 89 ? 7.659 10.031 -17.661 1.00 80.50 89 ASP A CA 1
ATOM 682 C C . ASP A 1 89 ? 9.004 9.293 -17.618 1.00 80.50 89 ASP A C 1
ATOM 684 O O . ASP A 1 89 ? 9.247 8.389 -18.414 1.00 80.50 89 ASP A O 1
ATOM 688 N N . GLY A 1 90 ? 9.860 9.631 -16.648 1.00 85.44 90 GLY A N 1
ATOM 689 C CA . GLY A 1 90 ? 11.148 8.963 -16.460 1.00 85.44 90 GLY A CA 1
ATOM 690 C C . GLY A 1 90 ? 11.020 7.462 -16.178 1.00 85.44 90 GLY A C 1
ATOM 691 O O . GLY A 1 90 ? 11.719 6.667 -16.806 1.00 85.44 90 GLY A O 1
ATOM 692 N N . ILE A 1 91 ? 10.108 7.074 -15.277 1.00 87.06 91 ILE A N 1
ATOM 693 C CA . ILE A 1 91 ? 9.832 5.667 -14.943 1.00 87.06 91 ILE A CA 1
ATOM 694 C C . ILE A 1 91 ? 9.395 4.925 -16.196 1.00 87.06 91 ILE A C 1
ATOM 696 O O . ILE A 1 91 ? 10.041 3.950 -16.560 1.00 87.06 91 ILE A O 1
ATOM 700 N N . ASN A 1 92 ? 8.350 5.421 -16.863 1.00 87.62 92 ASN A N 1
ATOM 701 C CA . ASN A 1 92 ? 7.745 4.781 -18.025 1.00 87.62 92 ASN A CA 1
ATOM 702 C C . ASN A 1 92 ? 8.763 4.507 -19.142 1.00 87.62 92 ASN A C 1
ATOM 704 O O . ASN A 1 92 ? 8.758 3.438 -19.757 1.00 87.62 92 ASN A O 1
ATOM 708 N N . VAL A 1 93 ? 9.655 5.468 -19.398 1.00 89.31 93 VAL A N 1
ATOM 709 C CA . VAL A 1 93 ? 10.712 5.317 -20.401 1.00 89.31 93 VAL A CA 1
ATOM 710 C C . VAL A 1 93 ? 11.734 4.277 -19.955 1.00 89.31 93 VAL A C 1
ATOM 712 O O . VAL A 1 93 ? 12.042 3.360 -20.712 1.00 89.31 93 VAL A O 1
ATOM 715 N N . VAL A 1 94 ? 12.268 4.384 -18.736 1.00 92.31 94 VAL A N 1
ATOM 716 C CA . VAL A 1 94 ? 13.336 3.484 -18.278 1.00 92.31 94 VAL A CA 1
ATOM 717 C C . VAL A 1 94 ? 12.842 2.045 -18.130 1.00 92.31 94 VAL A C 1
ATOM 719 O O . VAL A 1 94 ? 13.538 1.137 -18.577 1.00 92.31 94 VAL A O 1
ATOM 722 N N . THR A 1 95 ? 11.650 1.813 -17.572 1.00 93.50 95 THR A N 1
ATOM 723 C CA . THR A 1 95 ? 11.077 0.460 -17.443 1.00 93.50 95 THR A CA 1
ATOM 724 C C . THR A 1 95 ? 10.865 -0.186 -18.810 1.00 93.50 95 THR A C 1
ATOM 726 O O . THR A 1 95 ? 11.269 -1.332 -19.011 1.00 93.50 95 THR A O 1
ATOM 729 N N . SER A 1 96 ? 10.350 0.576 -19.780 1.00 95.69 96 SER A N 1
ATOM 730 C CA . SER A 1 96 ? 10.194 0.113 -21.163 1.00 95.69 96 SER A CA 1
ATOM 731 C C . SER A 1 96 ? 11.527 -0.211 -21.825 1.00 95.69 96 SER A C 1
ATOM 733 O O . SER A 1 96 ? 11.627 -1.198 -22.545 1.00 95.69 96 SER A O 1
ATOM 735 N N . LEU A 1 97 ? 12.572 0.583 -21.579 1.00 95.44 97 LEU A N 1
ATOM 736 C CA . LEU A 1 97 ? 13.889 0.325 -22.157 1.00 95.44 97 LEU A CA 1
ATOM 737 C C . LEU A 1 97 ? 14.608 -0.872 -21.513 1.00 95.44 97 LEU A C 1
ATOM 739 O O . LEU A 1 97 ? 15.362 -1.557 -22.202 1.00 95.44 97 LEU A O 1
ATOM 743 N N . ILE A 1 98 ? 14.369 -1.161 -20.226 1.00 96.81 98 ILE A N 1
ATOM 744 C CA . ILE A 1 98 ? 14.833 -2.409 -19.593 1.00 96.81 98 ILE A CA 1
ATOM 745 C C . ILE A 1 98 ? 14.221 -3.608 -20.323 1.00 96.81 98 ILE A C 1
ATOM 747 O O . ILE A 1 98 ? 14.945 -4.531 -20.692 1.00 96.81 98 ILE A O 1
ATOM 751 N N . VAL A 1 99 ? 12.907 -3.574 -20.565 1.00 97.56 99 VAL A N 1
ATOM 752 C CA . VAL A 1 99 ? 12.185 -4.650 -21.263 1.00 97.56 99 VAL A CA 1
ATOM 753 C C . VAL A 1 99 ? 12.611 -4.742 -22.723 1.00 97.56 99 VAL A C 1
ATOM 755 O O . VAL A 1 99 ? 12.840 -5.834 -23.228 1.00 97.56 99 VAL A O 1
ATOM 758 N N . TRP A 1 100 ? 12.805 -3.607 -23.393 1.00 96.88 100 TRP A N 1
ATOM 759 C CA . TRP A 1 100 ? 13.331 -3.590 -24.751 1.00 96.88 100 TRP A CA 1
ATOM 760 C C . TRP A 1 100 ? 14.692 -4.258 -24.829 1.00 96.88 100 TRP A C 1
ATOM 762 O O . TRP A 1 100 ? 14.898 -5.131 -25.666 1.00 96.88 100 TRP A O 1
ATOM 772 N N . ARG A 1 101 ? 15.612 -3.909 -23.923 1.00 96.19 101 ARG A N 1
ATOM 773 C CA . ARG A 1 101 ? 16.908 -4.579 -23.854 1.00 96.19 101 ARG A CA 1
ATOM 774 C C . ARG A 1 101 ? 16.739 -6.082 -23.602 1.00 96.19 101 ARG A C 1
ATOM 776 O O . ARG A 1 101 ? 17.425 -6.869 -24.242 1.00 96.19 101 ARG A O 1
ATOM 783 N N . TYR A 1 102 ? 15.828 -6.476 -22.714 1.00 97.38 102 TYR A N 1
ATOM 784 C CA . TYR A 1 102 ? 15.550 -7.883 -22.424 1.00 97.38 102 TYR A CA 1
ATOM 785 C C . TYR A 1 102 ? 15.112 -8.674 -23.668 1.00 97.38 102 TYR A C 1
ATOM 787 O O . TYR A 1 102 ? 15.582 -9.794 -23.849 1.00 97.38 102 TYR A O 1
ATOM 795 N N . VAL A 1 103 ? 14.279 -8.101 -24.542 1.00 97.06 103 VAL A N 1
ATOM 796 C CA . VAL A 1 103 ? 13.776 -8.810 -25.735 1.00 97.06 103 VAL A CA 1
ATOM 797 C C . VAL A 1 103 ? 14.646 -8.652 -26.984 1.00 97.06 103 VAL A C 1
ATOM 799 O O . VAL A 1 103 ? 14.538 -9.454 -27.906 1.00 97.06 103 VAL A O 1
ATOM 802 N N . SER A 1 104 ? 15.511 -7.633 -27.034 1.00 96.50 104 SER A N 1
ATOM 803 C CA . SER A 1 104 ? 16.295 -7.289 -28.233 1.00 96.50 104 SER A CA 1
ATOM 804 C C . SER A 1 104 ? 17.788 -7.608 -28.145 1.00 96.50 104 SER A C 1
ATOM 806 O O . SER A 1 104 ? 18.482 -7.500 -29.153 1.00 96.50 104 SER A O 1
ATOM 808 N N . ASP A 1 105 ? 18.316 -7.978 -26.978 1.00 95.50 105 ASP A N 1
ATOM 809 C CA . ASP A 1 105 ? 19.727 -8.344 -26.804 1.00 95.50 105 ASP A CA 1
ATOM 810 C C . ASP A 1 105 ? 19.921 -9.854 -27.031 1.00 95.50 105 ASP A C 1
ATOM 812 O O . ASP A 1 105 ? 19.432 -10.623 -26.210 1.00 95.50 105 ASP A O 1
ATOM 816 N N . PRO A 1 106 ? 20.675 -10.313 -28.053 1.00 94.19 106 PRO A N 1
ATOM 817 C CA . PRO A 1 106 ? 20.974 -11.734 -28.262 1.00 94.19 106 PRO A CA 1
ATOM 818 C C . PRO A 1 106 ? 21.655 -12.428 -27.074 1.00 94.19 106 PRO A C 1
ATOM 820 O O . PRO A 1 106 ? 21.678 -13.653 -27.002 1.00 94.19 106 PRO A O 1
ATOM 823 N N . GLY A 1 107 ? 22.245 -11.663 -26.149 1.00 91.19 107 GLY A N 1
ATOM 824 C CA . GLY A 1 107 ? 22.792 -12.186 -24.896 1.00 91.19 107 GLY A CA 1
ATOM 825 C C . GLY A 1 107 ? 21.778 -12.298 -23.752 1.00 91.19 107 GLY A C 1
ATOM 826 O O . GLY A 1 107 ? 22.150 -12.753 -22.671 1.00 91.19 107 GLY A O 1
ATOM 827 N N . SER A 1 108 ? 20.536 -11.851 -23.944 1.00 93.88 108 SER A N 1
ATOM 828 C CA . SER A 1 108 ? 19.469 -11.882 -22.941 1.00 93.88 108 SER A CA 1
ATOM 829 C C . SER A 1 108 ? 18.692 -13.203 -22.989 1.00 93.88 108 SER A C 1
ATOM 831 O O . SER A 1 108 ? 18.413 -13.707 -24.075 1.00 93.88 108 SER A O 1
ATOM 833 N N . PRO A 1 109 ? 18.257 -13.751 -21.839 1.00 93.00 109 PRO A N 1
ATOM 834 C CA . PRO A 1 109 ? 17.420 -14.951 -21.812 1.00 93.00 109 PRO A CA 1
ATOM 835 C C . PRO A 1 109 ? 16.017 -14.738 -22.401 1.00 93.00 109 PRO A C 1
ATOM 837 O O . PRO A 1 109 ? 15.330 -15.714 -22.675 1.00 93.00 109 PRO A O 1
ATOM 840 N N . GLY A 1 110 ? 15.581 -13.486 -22.560 1.00 92.88 110 GLY A N 1
ATOM 841 C CA . GLY A 1 110 ? 14.298 -13.128 -23.169 1.00 92.88 110 GLY A CA 1
ATOM 842 C C . GLY A 1 110 ? 14.363 -12.785 -24.650 1.00 92.88 110 GLY A C 1
ATOM 843 O O . GLY A 1 110 ? 13.390 -12.247 -25.174 1.00 92.88 110 GLY A O 1
ATOM 844 N N . PHE A 1 111 ? 15.510 -12.999 -25.298 1.00 96.38 111 PHE A N 1
ATOM 845 C CA . PHE A 1 111 ? 15.732 -12.562 -26.668 1.00 96.38 111 PHE A CA 1
ATOM 846 C C . PHE A 1 111 ? 14.721 -13.170 -27.644 1.00 96.38 111 PHE A C 1
ATOM 848 O O . PHE A 1 111 ? 14.511 -14.383 -27.664 1.00 96.38 111 PHE A O 1
ATOM 855 N N . TYR A 1 112 ? 14.139 -12.324 -28.492 1.00 96.06 112 TYR A N 1
ATOM 856 C CA . TYR A 1 112 ? 13.323 -12.771 -29.610 1.00 96.06 112 TYR A CA 1
ATOM 857 C C . TYR A 1 112 ? 14.207 -13.073 -30.818 1.00 96.06 112 TYR A C 1
ATOM 859 O O . TYR A 1 112 ? 14.693 -12.161 -31.485 1.00 96.06 112 TYR A O 1
ATOM 867 N N . GLU A 1 113 ? 14.419 -14.360 -31.092 1.00 94.44 113 GLU A N 1
ATOM 868 C CA . GLU A 1 113 ? 15.363 -14.826 -32.118 1.00 94.44 113 GLU A CA 1
ATOM 869 C C . GLU A 1 113 ? 15.030 -14.326 -33.533 1.00 94.44 113 GLU A C 1
ATOM 871 O O . GLU A 1 113 ? 15.941 -14.044 -34.312 1.00 94.44 113 GLU A O 1
ATOM 876 N N . ASP A 1 114 ? 13.743 -14.140 -33.836 1.00 95.56 114 ASP A N 1
ATOM 877 C CA . ASP A 1 114 ? 13.261 -13.656 -35.135 1.00 95.56 114 ASP A CA 1
ATOM 878 C C . ASP A 1 114 ? 13.248 -12.116 -35.245 1.00 95.56 114 ASP A C 1
ATOM 880 O O . ASP A 1 114 ? 12.770 -11.551 -36.237 1.00 95.56 114 ASP A O 1
ATOM 884 N N . LEU A 1 115 ? 13.784 -11.399 -34.247 1.00 95.50 115 LEU A N 1
ATOM 885 C CA . LEU A 1 115 ? 13.941 -9.949 -34.317 1.00 95.50 115 LEU A CA 1
ATOM 886 C C . LEU A 1 115 ? 14.976 -9.586 -35.404 1.00 95.50 115 LEU A C 1
ATOM 888 O O . LEU A 1 115 ? 16.114 -10.066 -35.348 1.00 95.50 115 LEU A O 1
ATOM 892 N N . PRO A 1 116 ? 14.652 -8.705 -36.373 1.00 95.06 116 PRO A N 1
ATOM 893 C CA . PRO A 1 116 ? 15.600 -8.264 -37.388 1.00 95.06 116 PRO A CA 1
ATOM 894 C C . PRO A 1 116 ? 16.888 -7.704 -36.775 1.00 95.06 116 PRO A C 1
ATOM 896 O O . PRO A 1 116 ? 16.839 -6.921 -35.829 1.00 95.06 116 PRO A O 1
ATOM 899 N N . ALA A 1 117 ? 18.042 -8.040 -37.364 1.00 92.56 117 ALA A N 1
ATOM 900 C CA . ALA A 1 117 ? 19.362 -7.645 -36.851 1.00 92.56 117 ALA A CA 1
ATOM 901 C C . ALA A 1 117 ? 19.519 -6.130 -36.640 1.00 92.56 117 ALA A C 1
ATOM 903 O O . ALA A 1 117 ? 20.215 -5.689 -35.734 1.00 92.56 117 ALA A O 1
ATOM 904 N N . GLN A 1 118 ? 18.825 -5.331 -37.451 1.00 90.44 118 GLN A N 1
ATOM 905 C CA . GLN A 1 118 ? 18.786 -3.874 -37.341 1.00 90.44 118 GLN A CA 1
ATOM 906 C C . GLN A 1 118 ? 18.016 -3.345 -36.124 1.00 90.44 118 GLN A C 1
ATOM 908 O O . GLN A 1 118 ? 17.946 -2.136 -35.982 1.00 90.44 118 GLN A O 1
ATOM 913 N N . TYR A 1 119 ? 17.393 -4.199 -35.312 1.00 92.81 119 TYR A N 1
ATOM 914 C CA . TYR A 1 119 ? 16.725 -3.841 -34.057 1.00 92.81 119 TYR A CA 1
ATOM 915 C C . TYR A 1 119 ? 17.378 -4.513 -32.848 1.00 92.81 119 TYR A C 1
ATOM 917 O O . TYR A 1 119 ? 16.909 -4.339 -31.725 1.00 92.81 119 TYR A O 1
ATOM 925 N N . HIS A 1 120 ? 18.463 -5.266 -33.047 1.00 93.88 120 HIS A N 1
ATOM 926 C CA . HIS A 1 120 ? 19.195 -5.868 -31.937 1.00 93.88 120 HIS A CA 1
ATOM 927 C C . HIS A 1 120 ? 19.763 -4.776 -31.032 1.00 93.88 120 HIS A C 1
ATOM 929 O O . HIS A 1 120 ? 20.194 -3.719 -31.499 1.00 93.88 120 HIS A O 1
ATOM 935 N N . TRP A 1 121 ? 19.803 -5.039 -29.726 1.00 90.81 121 TRP A N 1
ATOM 936 C CA . TRP A 1 121 ? 20.275 -4.083 -28.725 1.00 90.81 121 TRP A CA 1
ATOM 937 C C . TRP A 1 121 ? 21.638 -3.480 -29.096 1.00 90.81 121 TRP A C 1
ATOM 939 O O . TRP A 1 121 ? 21.849 -2.285 -28.952 1.00 90.81 121 TRP A O 1
ATOM 949 N N . GLN A 1 122 ? 22.575 -4.263 -29.629 1.00 86.06 122 GLN A N 1
ATOM 950 C CA . GLN A 1 122 ? 23.927 -3.802 -29.965 1.00 86.06 122 GLN A CA 1
ATOM 951 C C . GLN A 1 122 ? 23.938 -2.663 -30.997 1.00 86.06 122 GLN A C 1
ATOM 953 O O . GLN A 1 122 ? 24.845 -1.825 -30.956 1.00 86.06 122 GLN A O 1
ATOM 958 N N . SER A 1 123 ? 22.929 -2.604 -31.867 1.00 85.38 123 SER A N 1
ATOM 959 C CA . SER A 1 123 ? 22.837 -1.671 -32.989 1.00 85.38 123 SER A CA 1
ATOM 960 C C . SER A 1 123 ? 22.559 -0.225 -32.574 1.00 85.38 123 SER A C 1
ATOM 962 O O . SER A 1 123 ? 22.820 0.681 -33.364 1.00 85.38 123 SER A O 1
ATOM 964 N N . TRP A 1 124 ? 22.143 0.050 -31.325 1.00 78.62 124 TRP A N 1
ATOM 965 C CA . TRP A 1 124 ? 21.930 1.441 -30.886 1.00 78.62 124 TRP A CA 1
ATOM 966 C C . TRP A 1 124 ? 23.193 2.302 -30.962 1.00 78.62 124 TRP A C 1
ATOM 968 O O . TRP A 1 124 ? 23.102 3.521 -31.123 1.00 78.62 124 TRP A O 1
ATOM 978 N N . ARG A 1 125 ? 24.376 1.677 -30.891 1.00 74.88 125 ARG A N 1
ATOM 9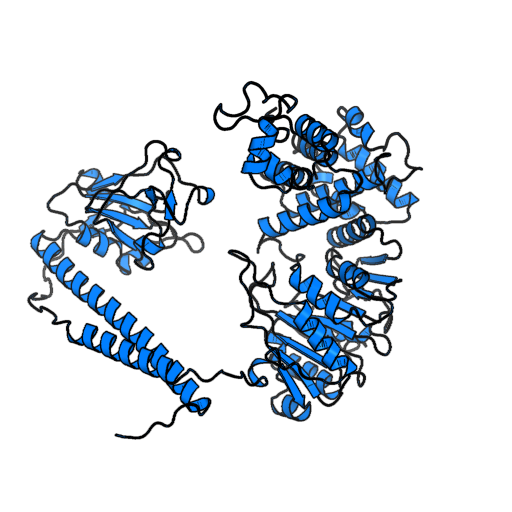79 C CA . ARG A 1 125 ? 25.664 2.365 -31.052 1.00 74.88 125 ARG A CA 1
ATOM 980 C C . ARG A 1 125 ? 25.864 2.896 -32.471 1.00 74.88 125 ARG A C 1
ATOM 982 O O . ARG A 1 125 ? 26.466 3.955 -32.636 1.00 74.88 125 ARG A O 1
ATOM 989 N N . ASP A 1 126 ? 25.309 2.207 -33.462 1.00 71.06 126 ASP A N 1
ATOM 990 C CA . ASP A 1 126 ? 25.370 2.598 -34.870 1.00 71.06 126 ASP A CA 1
ATOM 991 C C . ASP A 1 126 ? 24.326 3.681 -35.199 1.00 71.06 126 ASP A C 1
ATOM 993 O O . ASP A 1 126 ? 24.530 4.496 -36.101 1.00 71.06 126 ASP A O 1
ATOM 997 N N . TRP A 1 127 ? 23.248 3.775 -34.406 1.00 65.25 127 TRP A N 1
ATOM 998 C CA . TRP A 1 127 ? 22.213 4.818 -34.504 1.00 65.25 127 TRP A CA 1
ATOM 999 C C . TRP A 1 127 ? 22.613 6.150 -33.858 1.00 65.25 127 TRP A C 1
ATOM 1001 O O . TRP A 1 127 ? 21.810 7.076 -33.792 1.00 65.25 127 TRP A O 1
ATOM 1011 N N . ALA A 1 128 ? 23.859 6.317 -33.403 1.00 59.16 128 ALA A N 1
ATOM 1012 C CA . ALA A 1 128 ? 24.307 7.558 -32.761 1.00 59.16 128 ALA A CA 1
ATOM 1013 C C . ALA A 1 128 ? 24.143 8.818 -33.650 1.00 59.16 128 ALA A C 1
ATOM 1015 O O . ALA A 1 128 ? 24.142 9.944 -33.147 1.00 59.16 128 ALA A O 1
ATOM 1016 N N . THR A 1 129 ? 23.980 8.638 -34.966 1.00 55.12 129 THR A N 1
ATOM 1017 C CA . THR A 1 129 ? 23.723 9.696 -35.958 1.00 55.12 129 THR A CA 1
ATOM 1018 C C . THR A 1 129 ? 22.232 9.929 -36.258 1.00 55.12 129 THR A C 1
ATOM 1020 O O . THR A 1 129 ? 21.887 10.987 -36.785 1.00 55.12 129 THR A O 1
ATOM 1023 N N . ILE A 1 130 ? 21.347 8.992 -35.891 1.00 52.84 130 ILE A N 1
ATOM 1024 C CA . ILE A 1 130 ? 19.905 8.960 -36.184 1.00 52.84 130 ILE A CA 1
ATOM 1025 C C . ILE A 1 130 ? 19.188 8.669 -34.859 1.00 52.84 130 ILE A C 1
ATOM 1027 O O . ILE A 1 130 ? 19.106 7.520 -34.463 1.00 52.84 130 ILE A O 1
ATOM 1031 N N . HIS A 1 131 ? 18.748 9.705 -34.133 1.00 67.81 131 HIS A N 1
ATOM 1032 C CA . HIS A 1 131 ? 18.028 9.633 -32.842 1.00 67.81 131 HIS A CA 1
ATOM 1033 C C . HIS A 1 131 ? 17.600 8.209 -32.385 1.00 67.81 131 HIS A C 1
ATOM 1035 O O . HIS A 1 131 ? 16.515 7.766 -32.760 1.00 67.81 131 HIS A O 1
ATOM 1041 N N . PRO A 1 132 ? 18.398 7.513 -31.541 1.00 75.81 132 PRO A N 1
ATOM 1042 C CA . PRO A 1 132 ? 18.222 6.082 -31.255 1.00 75.81 132 PRO A CA 1
ATOM 1043 C C . PRO A 1 132 ? 16.832 5.678 -30.747 1.00 75.81 132 PRO A C 1
ATOM 1045 O O . PRO A 1 132 ? 16.418 4.540 -30.927 1.00 75.81 132 PRO A O 1
ATOM 1048 N N . LEU A 1 133 ? 16.099 6.604 -30.120 1.00 81.94 133 LEU A N 1
ATOM 1049 C CA . LEU A 1 133 ? 14.749 6.361 -29.616 1.00 81.94 133 LEU A CA 1
ATOM 1050 C C . LEU A 1 133 ? 13.753 5.988 -30.727 1.00 81.94 133 LEU A C 1
ATOM 1052 O O . LEU A 1 133 ? 12.917 5.124 -30.497 1.00 81.94 133 LEU A O 1
ATOM 1056 N N . THR A 1 134 ? 13.854 6.591 -31.917 1.00 83.44 134 THR A N 1
ATOM 1057 C CA . THR A 1 134 ? 12.927 6.307 -33.027 1.00 83.44 134 THR A CA 1
ATOM 1058 C C . THR A 1 134 ? 13.084 4.872 -33.527 1.00 83.44 134 THR A C 1
ATOM 1060 O O . THR A 1 134 ? 12.096 4.162 -33.678 1.00 83.44 134 THR A O 1
ATOM 1063 N N . GLU A 1 135 ? 14.320 4.408 -33.725 1.00 86.69 135 GLU A N 1
ATOM 1064 C CA . GLU A 1 135 ? 14.570 3.029 -34.169 1.00 86.69 135 GLU A CA 1
ATOM 1065 C C . GLU A 1 135 ? 14.198 2.002 -33.094 1.00 86.69 135 GLU A C 1
ATOM 1067 O O . GLU A 1 135 ? 13.641 0.952 -33.407 1.00 86.69 135 GLU A O 1
ATOM 1072 N N . ILE A 1 136 ? 14.421 2.335 -31.817 1.00 90.56 136 ILE A N 1
ATOM 1073 C CA . ILE A 1 136 ? 13.932 1.529 -30.691 1.00 90.56 136 ILE A CA 1
ATOM 1074 C C . ILE A 1 136 ? 12.402 1.408 -30.737 1.00 90.56 136 ILE A C 1
ATOM 1076 O O . ILE A 1 136 ? 11.882 0.312 -30.561 1.00 90.56 136 ILE A O 1
ATOM 1080 N N . GLN A 1 137 ? 11.676 2.499 -30.999 1.00 90.44 137 GLN A N 1
ATOM 1081 C CA . GLN A 1 137 ? 10.213 2.473 -31.100 1.00 90.44 137 GLN A CA 1
ATOM 1082 C C . GLN A 1 137 ? 9.724 1.608 -32.266 1.00 90.44 137 GLN A C 1
ATOM 1084 O O . GLN A 1 137 ? 8.812 0.809 -32.069 1.00 90.44 137 GLN A O 1
ATOM 1089 N N . HIS A 1 138 ? 10.357 1.692 -33.439 1.00 91.62 138 HIS A N 1
ATOM 1090 C CA . HIS A 1 138 ? 10.033 0.802 -34.558 1.00 91.62 138 HIS A CA 1
ATOM 1091 C C . HIS A 1 138 ? 10.286 -0.673 -34.210 1.00 91.62 138 HIS A C 1
ATOM 1093 O O . HIS A 1 138 ? 9.472 -1.536 -34.532 1.00 91.62 138 HIS A O 1
ATOM 1099 N N . GLY A 1 139 ? 11.390 -0.971 -33.518 1.00 94.12 139 GLY A N 1
ATOM 1100 C CA . GLY A 1 139 ? 11.677 -2.321 -33.038 1.00 94.12 139 GLY A CA 1
ATOM 1101 C C . GLY A 1 139 ? 10.649 -2.820 -32.013 1.00 94.12 139 GLY A C 1
ATOM 1102 O O . GLY A 1 139 ? 10.218 -3.970 -32.085 1.00 94.12 139 GLY A O 1
ATOM 1103 N N . MET A 1 140 ? 10.211 -1.952 -31.095 1.00 95.62 140 MET A N 1
ATOM 1104 C CA . MET A 1 140 ? 9.141 -2.244 -30.134 1.00 95.62 140 MET A CA 1
ATOM 1105 C C . MET A 1 140 ? 7.818 -2.551 -30.842 1.00 95.62 140 MET A C 1
ATOM 1107 O O . MET A 1 140 ? 7.158 -3.524 -30.497 1.00 95.62 140 MET A O 1
ATOM 1111 N N . GLU A 1 141 ? 7.437 -1.747 -31.838 1.00 95.00 141 GLU A N 1
ATOM 1112 C CA . GLU A 1 141 ? 6.227 -1.957 -32.644 1.00 95.00 141 GLU A CA 1
ATOM 1113 C C . GLU A 1 141 ? 6.276 -3.274 -33.422 1.00 95.00 141 GLU A C 1
ATOM 1115 O O . GLU A 1 141 ? 5.289 -4.008 -33.444 1.00 95.00 141 GLU A O 1
ATOM 1120 N N . TYR A 1 142 ? 7.432 -3.598 -34.009 1.00 96.12 142 TYR A N 1
ATOM 1121 C CA . TYR A 1 142 ? 7.655 -4.887 -34.658 1.00 96.12 142 TYR A CA 1
ATOM 1122 C C . TYR A 1 142 ? 7.463 -6.044 -33.668 1.00 96.12 142 TYR A C 1
ATOM 1124 O O . TYR A 1 142 ? 6.699 -6.965 -33.939 1.00 96.12 142 TYR A O 1
ATOM 1132 N N . TYR A 1 143 ? 8.104 -5.978 -32.495 1.00 96.25 143 TYR A N 1
ATOM 1133 C CA . TYR A 1 143 ? 7.987 -7.019 -31.471 1.00 96.25 143 TYR A CA 1
ATOM 1134 C C . TYR A 1 143 ? 6.538 -7.205 -30.995 1.00 96.25 143 TYR A C 1
ATOM 1136 O O . TYR A 1 143 ? 6.062 -8.332 -30.906 1.00 96.25 143 TYR A O 1
ATOM 1144 N N . GLU A 1 144 ? 5.814 -6.119 -30.708 1.00 95.38 144 GLU A N 1
ATOM 1145 C CA . GLU A 1 144 ? 4.415 -6.194 -30.260 1.00 95.38 144 GLU A CA 1
ATOM 1146 C C . GLU A 1 144 ? 3.497 -6.840 -31.297 1.00 95.38 144 GLU A C 1
ATOM 1148 O O . GLU A 1 144 ? 2.599 -7.596 -30.920 1.00 95.38 144 GLU A O 1
ATOM 1153 N N . HIS A 1 145 ? 3.717 -6.542 -32.581 1.00 95.50 145 HIS A N 1
ATOM 1154 C CA . HIS A 1 145 ? 2.970 -7.140 -33.682 1.00 95.50 145 HIS A CA 1
ATOM 1155 C C . HIS A 1 145 ? 3.231 -8.647 -33.773 1.00 95.50 145 HIS A C 1
ATOM 1157 O O . HIS A 1 145 ? 2.283 -9.430 -33.742 1.00 95.50 145 HIS A O 1
ATOM 1163 N N . GLU A 1 146 ? 4.501 -9.055 -33.825 1.00 95.50 146 GLU A N 1
ATOM 1164 C CA . GLU A 1 146 ? 4.873 -10.465 -33.986 1.00 95.50 146 GLU A CA 1
ATOM 1165 C C . GLU A 1 146 ? 4.486 -11.322 -32.775 1.00 95.50 146 GLU A C 1
ATOM 1167 O O . GLU A 1 146 ? 4.017 -12.448 -32.928 1.00 95.50 146 GLU A O 1
ATOM 1172 N N . MET A 1 147 ? 4.616 -10.776 -31.565 1.00 93.12 147 MET A N 1
ATOM 1173 C CA . MET A 1 147 ? 4.276 -11.487 -30.330 1.00 93.12 147 MET A CA 1
ATOM 1174 C C . MET A 1 147 ? 2.795 -11.385 -29.960 1.00 93.12 147 MET A C 1
ATOM 1176 O O . MET A 1 147 ? 2.381 -11.968 -28.958 1.00 93.12 147 MET A O 1
ATOM 1180 N N . ASN A 1 148 ? 1.992 -10.643 -30.733 1.00 91.75 148 ASN A N 1
ATOM 1181 C CA . ASN A 1 148 ? 0.598 -10.329 -30.418 1.00 91.75 148 ASN A CA 1
ATOM 1182 C C . ASN A 1 148 ? 0.433 -9.784 -28.981 1.00 91.75 148 ASN A C 1
ATOM 1184 O O . ASN A 1 148 ? -0.451 -10.199 -28.230 1.00 91.75 148 ASN A O 1
ATOM 1188 N N . GLN A 1 149 ? 1.309 -8.854 -28.588 1.00 89.69 149 GLN A N 1
ATOM 1189 C CA . GLN A 1 149 ? 1.315 -8.219 -27.263 1.00 89.69 149 GLN A CA 1
ATOM 1190 C C . GLN A 1 149 ? 1.028 -6.714 -27.368 1.00 89.69 149 GLN A C 1
ATOM 1192 O O . GLN A 1 149 ? 1.901 -5.889 -27.082 1.00 89.69 149 GLN A O 1
ATOM 1197 N N . PRO A 1 150 ? -0.189 -6.314 -27.781 1.00 90.88 150 PRO A N 1
ATOM 1198 C CA . PRO A 1 150 ? -0.513 -4.908 -27.957 1.00 90.88 150 PRO A CA 1
ATOM 1199 C C . PRO A 1 150 ? -0.424 -4.132 -26.634 1.00 90.88 150 PRO A C 1
ATOM 1201 O O . PRO A 1 150 ? -1.042 -4.474 -25.615 1.00 90.88 150 PRO A O 1
ATOM 1204 N N . GLY A 1 151 ? 0.325 -3.032 -26.682 1.00 91.62 151 GLY A N 1
ATOM 1205 C CA . GLY A 1 151 ? 0.486 -2.091 -25.580 1.00 91.62 151 GLY A CA 1
ATOM 1206 C C . GLY A 1 151 ? 1.529 -2.486 -24.536 1.00 91.62 151 GLY A C 1
ATOM 1207 O O . GLY A 1 151 ? 1.556 -1.888 -23.458 1.00 91.62 151 GLY A O 1
ATOM 1208 N N . LEU A 1 152 ? 2.405 -3.453 -24.833 1.00 95.38 152 LEU A N 1
ATOM 1209 C CA . LEU A 1 152 ? 3.559 -3.778 -23.992 1.00 95.38 152 LEU A CA 1
ATOM 1210 C C . LEU A 1 152 ? 4.450 -2.547 -23.754 1.00 95.38 152 LEU A C 1
ATOM 1212 O O . LEU A 1 152 ? 4.921 -2.339 -22.637 1.00 95.38 152 LEU A O 1
ATOM 1216 N N . PHE A 1 153 ? 4.629 -1.686 -24.754 1.00 96.00 153 PHE A N 1
ATOM 1217 C CA . PHE A 1 153 ? 5.486 -0.498 -24.716 1.00 96.00 153 PHE A CA 1
ATOM 1218 C C . PHE A 1 153 ? 4.714 0.833 -24.744 1.00 96.00 153 PHE A C 1
ATOM 1220 O O . PHE A 1 153 ? 5.331 1.891 -24.898 1.00 96.00 153 PHE A O 1
ATOM 1227 N N . ASP A 1 154 ? 3.388 0.820 -24.544 1.00 92.50 154 ASP A N 1
ATOM 1228 C CA . ASP A 1 154 ? 2.563 2.043 -24.525 1.00 92.50 154 ASP A CA 1
ATOM 1229 C C . ASP A 1 154 ? 3.059 3.068 -23.494 1.00 92.50 154 ASP A C 1
ATOM 1231 O O . ASP A 1 154 ? 3.018 4.268 -23.745 1.00 92.50 154 ASP A O 1
ATOM 1235 N N . SER A 1 155 ? 3.594 2.615 -22.353 1.00 88.19 155 SER A N 1
ATOM 1236 C CA . SER A 1 155 ? 4.134 3.514 -21.325 1.00 88.19 155 SER A CA 1
ATOM 1237 C C . SER A 1 155 ? 5.223 4.451 -21.862 1.00 88.19 155 SER A C 1
ATOM 1239 O O . SER A 1 155 ? 5.199 5.644 -21.549 1.00 88.19 155 SER A O 1
ATOM 1241 N N . LEU A 1 156 ? 6.142 3.962 -22.702 1.00 89.62 156 LEU A N 1
ATOM 1242 C CA . LEU A 1 156 ? 7.126 4.813 -23.374 1.00 89.62 156 LEU A CA 1
ATOM 1243 C C . LEU A 1 156 ? 6.493 5.618 -24.504 1.00 89.62 156 LEU A C 1
ATOM 1245 O O . LEU A 1 156 ? 6.787 6.808 -24.606 1.00 89.62 156 LEU A O 1
ATOM 1249 N N . LYS A 1 157 ? 5.642 5.006 -25.335 1.00 84.44 157 LYS A N 1
ATOM 1250 C CA . LYS A 1 157 ? 5.031 5.674 -26.498 1.00 84.44 157 LYS A CA 1
ATOM 1251 C C . LYS A 1 157 ? 4.189 6.887 -26.098 1.00 84.44 157 LYS A C 1
ATOM 1253 O O . LYS A 1 157 ? 4.275 7.916 -26.757 1.00 84.44 157 LYS A O 1
ATOM 1258 N N . ASP A 1 158 ? 3.475 6.806 -24.980 1.00 81.81 158 ASP A N 1
ATOM 1259 C CA . ASP A 1 158 ? 2.647 7.894 -24.447 1.00 81.81 158 ASP A CA 1
ATOM 1260 C C . ASP A 1 158 ? 3.445 8.946 -23.661 1.00 81.81 158 ASP A C 1
ATOM 1262 O O . ASP A 1 158 ? 2.911 9.997 -23.299 1.00 81.81 158 ASP A O 1
ATOM 1266 N N . SER A 1 159 ? 4.722 8.684 -23.366 1.00 79.62 159 SER A N 1
ATOM 1267 C CA . SER A 1 159 ? 5.543 9.608 -22.584 1.00 79.62 159 SER A CA 1
ATOM 1268 C C . SER A 1 159 ? 5.815 10.909 -23.344 1.00 79.62 159 SER A C 1
ATOM 1270 O O . SER A 1 159 ? 5.938 10.947 -24.575 1.00 79.62 159 SER A O 1
ATOM 1272 N N . SER A 1 160 ? 6.000 12.000 -22.601 1.00 73.88 160 SER A N 1
ATOM 1273 C CA . SER A 1 160 ? 6.422 13.280 -23.191 1.00 73.88 160 SER A CA 1
ATOM 1274 C C . SER A 1 160 ? 7.776 13.178 -23.920 1.00 73.88 160 SER A C 1
ATOM 1276 O O . SER A 1 160 ? 8.015 13.883 -24.903 1.00 73.88 160 SER A O 1
ATOM 1278 N N . VAL A 1 161 ? 8.630 12.239 -23.496 1.00 72.50 161 VAL A N 1
ATOM 1279 C CA . VAL A 1 161 ? 9.944 11.944 -24.088 1.00 72.50 161 VAL A CA 1
ATOM 1280 C C . VAL A 1 161 ? 9.830 11.371 -25.502 1.00 72.50 161 VAL A C 1
ATOM 1282 O O . VAL A 1 161 ? 10.624 11.744 -26.366 1.00 72.50 161 VAL A O 1
ATOM 1285 N N . ALA A 1 162 ? 8.837 10.515 -25.761 1.00 67.50 162 ALA A N 1
ATOM 1286 C CA . ALA A 1 162 ? 8.607 9.935 -27.087 1.00 67.50 162 ALA A CA 1
ATOM 1287 C C . ALA A 1 162 ? 8.285 10.992 -28.155 1.00 67.50 162 ALA A C 1
ATOM 1289 O O . ALA A 1 162 ? 8.646 10.830 -29.318 1.00 67.50 162 ALA A O 1
ATOM 1290 N N . HIS A 1 163 ? 7.649 12.096 -27.759 1.00 65.31 163 HIS A N 1
ATOM 1291 C CA . HIS A 1 163 ? 7.135 13.106 -28.683 1.00 65.31 163 HIS A CA 1
ATOM 1292 C C . HIS A 1 163 ? 8.109 14.270 -28.939 1.00 65.31 163 HIS A C 1
ATOM 1294 O O . HIS A 1 163 ? 7.979 14.970 -29.945 1.00 65.31 163 HIS A O 1
ATOM 1300 N N . ASN A 1 164 ? 9.096 14.494 -28.062 1.00 64.25 164 ASN A N 1
ATOM 1301 C CA . ASN A 1 164 ? 10.110 15.540 -28.236 1.00 64.25 164 ASN A CA 1
ATOM 1302 C C . ASN A 1 164 ? 11.502 15.110 -27.716 1.00 64.25 164 ASN A C 1
ATOM 1304 O O . ASN A 1 164 ? 11.959 15.574 -26.670 1.00 64.25 164 ASN A O 1
ATOM 1308 N N . PRO A 1 165 ? 12.250 14.280 -28.467 1.00 58.06 165 PRO A N 1
ATOM 1309 C CA . PRO A 1 165 ? 13.553 13.760 -28.036 1.00 58.06 165 PRO A CA 1
ATOM 1310 C C . PRO A 1 165 ? 14.676 14.816 -27.984 1.00 58.06 165 PRO A C 1
ATOM 1312 O O . PRO A 1 165 ? 15.806 14.507 -27.594 1.00 58.06 165 PRO A O 1
ATOM 1315 N N . ARG A 1 166 ? 14.416 16.066 -28.404 1.00 55.28 166 ARG A N 1
ATOM 1316 C CA . ARG A 1 166 ? 15.440 17.120 -28.543 1.00 55.28 166 ARG A CA 1
ATOM 1317 C C . ARG A 1 166 ? 16.012 17.605 -27.208 1.00 55.28 166 ARG A C 1
ATOM 1319 O O . ARG A 1 166 ? 17.112 18.161 -27.221 1.00 55.28 166 ARG A O 1
ATOM 1326 N N . ASP A 1 167 ? 15.327 17.337 -26.098 1.00 54.41 167 ASP A N 1
ATOM 1327 C CA . ASP A 1 167 ? 15.678 17.852 -24.770 1.00 54.41 167 ASP A CA 1
ATOM 1328 C C . ASP A 1 167 ? 16.693 16.972 -24.008 1.00 54.41 167 ASP A C 1
ATOM 1330 O O . ASP A 1 167 ? 17.278 17.420 -23.030 1.00 54.41 167 ASP A O 1
ATOM 1334 N N . LEU A 1 168 ? 17.005 15.754 -24.479 1.00 61.69 168 LEU A N 1
ATOM 1335 C CA . LEU A 1 168 ? 17.818 14.772 -23.734 1.00 61.69 168 LEU A CA 1
ATOM 1336 C C . LEU A 1 168 ? 19.272 14.587 -24.228 1.00 61.69 168 LEU A C 1
ATOM 1338 O O . LEU A 1 168 ? 19.846 13.519 -24.011 1.00 61.69 168 LEU A O 1
ATOM 1342 N N . LYS A 1 169 ? 19.876 15.579 -24.912 1.00 58.06 169 LYS A N 1
ATOM 1343 C CA . LYS A 1 169 ? 21.136 15.504 -25.718 1.00 58.06 169 LYS A CA 1
ATOM 1344 C C . LYS A 1 169 ? 22.444 15.060 -24.999 1.00 58.06 169 LYS A C 1
ATOM 1346 O O . LYS A 1 169 ? 23.482 15.707 -25.085 1.00 58.06 169 LYS A O 1
ATOM 1351 N N . GLY A 1 170 ? 22.439 13.897 -24.357 1.00 63.25 170 GLY A N 1
ATOM 1352 C CA . GLY A 1 170 ? 23.561 13.251 -23.668 1.00 63.25 170 GLY A CA 1
ATOM 1353 C C . GLY A 1 170 ? 23.095 12.392 -22.489 1.00 63.25 170 GLY A C 1
ATOM 1354 O O . GLY A 1 170 ? 23.666 11.340 -22.223 1.00 63.25 170 GLY A O 1
ATOM 1355 N N . SER A 1 171 ? 22.011 12.795 -21.826 1.00 69.75 171 SER A N 1
ATOM 1356 C CA . SER A 1 171 ? 21.427 12.069 -20.694 1.00 69.75 171 SER A CA 1
ATOM 1357 C C . SER A 1 171 ? 20.657 10.814 -21.119 1.00 69.75 171 SER A C 1
ATOM 1359 O O . SER A 1 171 ? 20.598 9.863 -20.348 1.00 69.75 171 SER A O 1
ATOM 1361 N N . PHE A 1 172 ? 20.114 10.765 -22.343 1.00 79.25 172 PHE A N 1
ATOM 1362 C CA . PHE A 1 172 ? 19.521 9.537 -22.892 1.00 79.25 172 PHE A CA 1
ATOM 1363 C C . PHE A 1 172 ? 20.572 8.438 -23.110 1.00 79.25 172 PHE A C 1
ATOM 1365 O O . PHE A 1 172 ?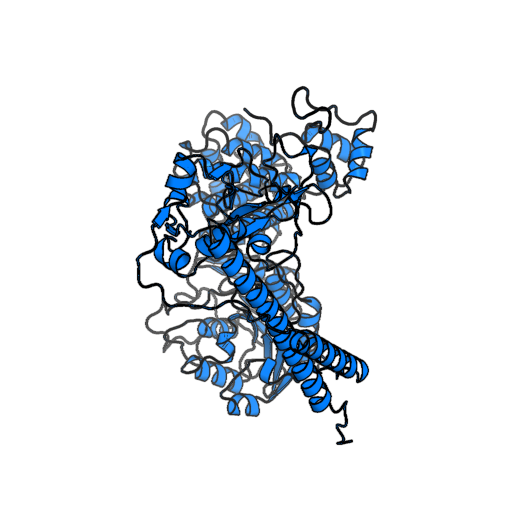 20.365 7.294 -22.722 1.00 79.25 172 PHE A O 1
ATOM 1372 N N . TYR A 1 173 ? 21.747 8.797 -23.637 1.00 79.00 173 TYR A N 1
ATOM 1373 C CA . TYR A 1 173 ? 22.863 7.858 -23.793 1.00 79.00 173 TYR A CA 1
ATOM 1374 C C . TYR A 1 173 ? 23.363 7.326 -22.449 1.00 79.00 173 TYR A C 1
ATOM 1376 O O . TYR A 1 173 ? 23.663 6.146 -22.350 1.00 79.00 173 TYR A O 1
ATOM 1384 N N . ALA A 1 174 ? 23.357 8.148 -21.394 1.00 79.19 174 ALA A N 1
ATOM 1385 C CA . ALA A 1 174 ? 23.678 7.675 -20.048 1.00 79.19 174 ALA A CA 1
ATOM 1386 C C . ALA A 1 174 ? 22.696 6.596 -19.547 1.00 79.19 174 ALA A C 1
ATOM 1388 O O . ALA A 1 174 ? 23.108 5.693 -18.822 1.00 79.19 174 ALA A O 1
ATOM 1389 N N . VAL A 1 175 ? 21.418 6.657 -19.950 1.00 86.88 175 VAL A N 1
ATOM 1390 C CA . VAL A 1 175 ? 20.458 5.573 -19.692 1.00 86.88 175 VAL A CA 1
ATOM 1391 C C . VAL A 1 175 ? 20.796 4.339 -20.524 1.00 86.88 175 VAL A C 1
ATOM 1393 O O . VAL A 1 175 ? 20.825 3.255 -19.958 1.00 86.88 175 VAL A O 1
ATOM 1396 N N . LEU A 1 176 ? 21.112 4.472 -21.817 1.00 86.75 176 LEU A N 1
ATOM 1397 C CA . LEU A 1 176 ? 21.517 3.328 -22.652 1.00 86.75 176 LEU A CA 1
ATOM 1398 C C . LEU A 1 176 ? 22.797 2.642 -22.143 1.00 86.75 176 LEU A C 1
ATOM 1400 O O . LEU A 1 176 ? 22.874 1.414 -22.105 1.00 86.75 176 LEU A O 1
ATOM 1404 N N . ASP A 1 177 ? 23.774 3.420 -21.682 1.00 82.88 177 ASP A N 1
ATOM 1405 C CA . ASP A 1 177 ? 24.994 2.909 -21.056 1.00 82.88 177 ASP A CA 1
ATOM 1406 C C . ASP A 1 177 ? 24.677 2.168 -19.751 1.00 82.88 177 ASP A C 1
ATOM 1408 O O . ASP A 1 177 ? 25.148 1.049 -19.545 1.00 82.88 177 ASP A O 1
ATOM 1412 N N . ALA A 1 178 ? 23.835 2.753 -18.890 1.00 86.44 178 ALA A N 1
ATOM 1413 C CA . ALA A 1 178 ? 23.394 2.121 -17.648 1.00 86.44 178 ALA A CA 1
ATOM 1414 C C . ALA A 1 178 ? 22.579 0.845 -17.904 1.00 86.44 178 ALA A C 1
ATOM 1416 O O . ALA A 1 178 ? 22.746 -0.146 -17.192 1.00 86.44 178 ALA A O 1
ATOM 1417 N N . LEU A 1 179 ? 21.746 0.836 -18.950 1.00 90.81 179 LEU A N 1
ATOM 1418 C CA . LEU A 1 179 ? 21.048 -0.358 -19.408 1.00 90.81 179 LEU A CA 1
ATOM 1419 C C . LEU A 1 179 ? 22.046 -1.431 -19.789 1.00 90.81 179 LEU A C 1
ATOM 1421 O O . LEU A 1 179 ? 21.828 -2.556 -19.386 1.00 90.81 179 LEU A O 1
ATOM 1425 N N . GLY A 1 180 ? 23.149 -1.108 -20.471 1.00 87.06 180 GLY A N 1
ATOM 1426 C CA . GLY A 1 180 ? 24.209 -2.060 -20.818 1.00 87.06 180 GLY A CA 1
ATOM 1427 C C . GLY A 1 180 ? 24.910 -2.724 -19.624 1.00 87.06 180 GLY A C 1
ATOM 1428 O O . GLY A 1 180 ? 25.582 -3.732 -19.817 1.00 87.06 180 GLY A O 1
ATOM 1429 N N . MET A 1 181 ? 24.740 -2.205 -18.402 1.00 85.19 181 MET A N 1
ATOM 1430 C CA . MET A 1 181 ? 25.309 -2.780 -17.175 1.00 85.19 181 MET A CA 1
ATOM 1431 C C . MET A 1 181 ? 24.472 -3.920 -16.575 1.00 85.19 181 MET A C 1
ATOM 1433 O O . MET A 1 181 ? 24.914 -4.531 -15.603 1.00 85.19 181 MET A O 1
ATOM 1437 N N . ILE A 1 182 ? 23.254 -4.165 -17.077 1.00 88.38 182 ILE A N 1
ATOM 1438 C CA . ILE A 1 182 ? 22.388 -5.240 -16.565 1.00 88.38 182 ILE A CA 1
ATOM 1439 C C . ILE A 1 182 ? 22.961 -6.589 -17.021 1.00 88.38 182 ILE A C 1
ATOM 1441 O O . ILE A 1 182 ? 23.188 -6.804 -18.213 1.00 88.38 182 ILE A O 1
ATOM 1445 N N . GLU A 1 183 ? 23.218 -7.499 -16.092 1.00 85.88 183 GLU A N 1
ATOM 1446 C CA . GLU A 1 183 ? 23.632 -8.858 -16.450 1.00 85.88 183 GLU A CA 1
ATOM 1447 C C . GLU A 1 183 ? 22.416 -9.666 -16.957 1.00 85.88 183 GLU A C 1
ATOM 1449 O O . GLU A 1 183 ? 21.286 -9.372 -16.550 1.00 85.88 183 GLU A O 1
ATOM 1454 N N . PRO A 1 184 ? 22.604 -10.673 -17.835 1.00 84.38 184 PRO A N 1
ATOM 1455 C CA . PRO A 1 184 ? 21.503 -11.427 -18.445 1.00 84.38 184 PRO A CA 1
ATOM 1456 C C . PRO A 1 184 ? 20.477 -12.013 -17.461 1.00 84.38 184 PRO A C 1
ATOM 1458 O O . PRO A 1 184 ? 19.297 -12.094 -17.778 1.00 84.38 184 PRO A O 1
ATOM 1461 N N . ASP A 1 185 ? 20.895 -12.388 -16.256 1.00 82.88 185 ASP A N 1
ATOM 1462 C CA . ASP A 1 185 ? 20.053 -12.960 -15.201 1.00 82.88 185 ASP A CA 1
ATOM 1463 C C . ASP A 1 185 ? 19.499 -11.917 -14.206 1.00 82.88 185 ASP A C 1
ATOM 1465 O O . ASP A 1 185 ? 18.787 -12.268 -13.265 1.00 82.88 185 ASP A O 1
ATOM 1469 N N . GLU A 1 186 ? 19.783 -10.623 -14.399 1.00 89.62 186 GLU A N 1
ATOM 1470 C CA . GLU A 1 186 ? 19.439 -9.557 -13.448 1.00 89.62 186 GLU A CA 1
ATOM 1471 C C . GLU A 1 186 ? 18.354 -8.577 -13.935 1.00 89.62 186 GLU A C 1
ATOM 1473 O O . GLU A 1 186 ? 18.063 -7.607 -13.228 1.00 89.62 186 GLU A O 1
ATOM 1478 N N . PHE A 1 187 ? 17.719 -8.797 -15.093 1.00 93.81 187 PHE A N 1
ATOM 1479 C CA . PHE A 1 187 ? 16.703 -7.876 -15.635 1.00 93.81 187 PHE A CA 1
ATOM 1480 C C . PHE A 1 187 ? 15.526 -7.649 -14.684 1.00 93.81 187 PHE A C 1
ATOM 1482 O O . PHE A 1 187 ? 15.240 -6.506 -14.323 1.00 93.81 187 PHE A O 1
ATOM 1489 N N . THR A 1 188 ? 14.894 -8.723 -14.211 1.00 93.81 188 THR A N 1
ATOM 1490 C CA . THR A 1 188 ? 13.751 -8.668 -13.287 1.00 93.81 188 THR A CA 1
ATOM 1491 C C . THR A 1 188 ? 14.114 -7.944 -11.996 1.00 93.81 188 THR A C 1
ATOM 1493 O O . THR A 1 188 ? 13.438 -7.012 -11.567 1.00 93.81 188 THR A O 1
ATOM 1496 N N . LYS A 1 189 ? 15.252 -8.315 -11.405 1.00 91.00 189 LYS A N 1
ATOM 1497 C CA . LYS A 1 189 ? 15.775 -7.697 -10.184 1.00 91.00 189 LYS A CA 1
ATOM 1498 C C . LYS A 1 189 ? 16.082 -6.211 -10.380 1.00 91.00 189 LYS A C 1
ATOM 1500 O O . LYS A 1 189 ? 15.778 -5.409 -9.501 1.00 91.00 189 LYS A O 1
ATOM 1505 N N . THR A 1 190 ? 16.673 -5.839 -11.515 1.00 93.12 190 THR A N 1
ATOM 1506 C CA . THR A 1 190 ? 16.989 -4.443 -11.846 1.00 93.12 190 THR A CA 1
ATOM 1507 C C . THR A 1 190 ? 15.724 -3.619 -12.029 1.00 93.12 190 THR A C 1
ATOM 1509 O O . THR A 1 190 ? 15.657 -2.505 -11.514 1.00 93.12 190 THR A O 1
ATOM 1512 N N . PHE A 1 191 ? 14.723 -4.170 -12.714 1.00 94.38 191 PHE A N 1
ATOM 1513 C CA . PHE A 1 191 ? 13.424 -3.538 -12.909 1.00 94.38 191 PHE A CA 1
ATOM 1514 C C . PHE A 1 191 ? 12.742 -3.238 -11.570 1.00 94.38 191 PHE A C 1
ATOM 1516 O O . PHE A 1 191 ? 12.388 -2.087 -11.313 1.00 94.38 191 PHE A O 1
ATOM 1523 N N . GLU A 1 192 ? 12.624 -4.235 -10.683 1.00 91.50 192 GLU A N 1
ATOM 1524 C CA . GLU A 1 192 ? 11.996 -4.036 -9.370 1.00 91.50 192 GLU A CA 1
ATOM 1525 C C . GLU A 1 192 ? 12.793 -3.065 -8.495 1.00 91.50 192 GLU A C 1
ATOM 1527 O O . GLU A 1 192 ? 12.208 -2.175 -7.885 1.00 91.50 192 GLU A O 1
ATOM 1532 N N . ALA A 1 193 ? 14.126 -3.176 -8.466 1.00 89.19 193 ALA A N 1
ATOM 1533 C CA . ALA A 1 193 ? 14.970 -2.287 -7.667 1.00 89.19 193 ALA A CA 1
ATOM 1534 C C . ALA A 1 193 ? 14.936 -0.834 -8.166 1.00 89.19 193 ALA A C 1
ATOM 1536 O O . ALA A 1 193 ? 14.948 0.102 -7.365 1.00 89.19 193 ALA A O 1
ATOM 1537 N N . PHE A 1 194 ? 14.885 -0.627 -9.485 1.00 90.44 194 PHE A N 1
ATOM 1538 C CA . PHE A 1 194 ? 14.708 0.699 -10.071 1.00 90.44 194 PHE A CA 1
ATOM 1539 C C . PHE A 1 194 ? 13.340 1.275 -9.697 1.00 90.44 194 PHE A C 1
ATOM 1541 O O . PHE A 1 194 ? 13.268 2.407 -9.218 1.00 90.44 194 PHE A O 1
ATOM 1548 N N . TYR A 1 195 ? 12.276 0.484 -9.856 1.00 87.50 195 TYR A N 1
ATOM 1549 C CA . TYR A 1 195 ? 10.917 0.893 -9.518 1.00 87.50 195 TYR A CA 1
ATOM 1550 C C . TYR A 1 195 ? 10.772 1.243 -8.028 1.00 87.50 195 TYR A C 1
ATOM 1552 O O . TYR A 1 195 ? 10.288 2.327 -7.700 1.00 87.50 195 TYR A O 1
ATOM 1560 N N . ASP A 1 196 ? 11.258 0.377 -7.132 1.00 84.12 196 ASP A N 1
ATOM 1561 C CA . ASP A 1 196 ? 11.262 0.593 -5.678 1.00 84.12 196 ASP A CA 1
ATOM 1562 C C . ASP A 1 196 ? 11.959 1.907 -5.318 1.00 84.12 196 ASP A C 1
ATOM 1564 O O . ASP A 1 196 ? 11.415 2.736 -4.588 1.00 84.12 196 ASP A O 1
ATOM 1568 N N . ARG A 1 197 ? 13.135 2.149 -5.904 1.00 83.31 197 ARG A N 1
ATOM 1569 C CA . ARG A 1 197 ? 13.907 3.364 -5.646 1.00 83.31 197 ARG A CA 1
ATOM 1570 C C . ARG A 1 197 ? 13.179 4.627 -6.094 1.00 83.31 197 ARG A C 1
ATOM 1572 O O . ARG A 1 197 ? 13.280 5.661 -5.431 1.00 83.31 197 ARG A O 1
ATOM 1579 N N . VAL A 1 198 ? 12.450 4.566 -7.207 1.00 79.75 198 VAL A N 1
ATOM 1580 C CA . VAL A 1 198 ? 11.656 5.711 -7.655 1.00 79.75 198 VAL A CA 1
ATOM 1581 C C . VAL A 1 198 ? 10.451 5.922 -6.740 1.00 79.75 198 VAL A C 1
ATOM 1583 O O . VAL A 1 198 ? 10.166 7.066 -6.380 1.00 79.75 198 VAL A O 1
ATOM 1586 N N . ALA A 1 199 ? 9.771 4.854 -6.317 1.00 75.94 199 ALA A N 1
ATOM 1587 C CA . ALA A 1 199 ? 8.655 4.935 -5.375 1.00 75.94 199 ALA A CA 1
ATOM 1588 C C . ALA A 1 199 ? 9.089 5.566 -4.036 1.00 75.94 199 ALA A C 1
ATOM 1590 O O . ALA A 1 199 ? 8.436 6.485 -3.540 1.00 75.94 199 ALA A O 1
ATOM 1591 N N . GLU A 1 200 ? 10.246 5.165 -3.503 1.00 73.94 200 GLU A N 1
ATOM 1592 C CA . GLU A 1 200 ? 10.851 5.756 -2.301 1.00 73.94 200 GLU A CA 1
ATOM 1593 C C . GLU A 1 200 ? 11.170 7.248 -2.485 1.00 73.94 200 GLU A C 1
ATOM 1595 O O . GLU A 1 200 ? 10.856 8.075 -1.628 1.00 73.94 200 GLU A O 1
ATOM 1600 N N . ALA A 1 201 ? 11.769 7.619 -3.620 1.00 71.38 201 ALA A N 1
ATOM 1601 C CA . ALA A 1 201 ? 12.173 8.997 -3.894 1.00 71.38 201 ALA A CA 1
ATOM 1602 C C . ALA A 1 201 ? 10.997 9.940 -4.206 1.00 71.38 201 ALA A C 1
ATOM 1604 O O . ALA A 1 201 ? 11.091 11.148 -3.972 1.00 71.38 201 ALA A O 1
ATOM 1605 N N . THR A 1 202 ? 9.901 9.409 -4.752 1.00 66.00 202 THR A N 1
ATOM 1606 C CA . THR A 1 202 ? 8.686 10.173 -5.077 1.00 66.00 202 THR A CA 1
ATOM 1607 C C . THR A 1 202 ? 7.710 10.259 -3.905 1.00 66.00 202 THR A C 1
ATOM 1609 O O . THR A 1 202 ? 6.901 11.191 -3.870 1.00 66.00 202 THR A O 1
ATOM 1612 N N . GLY A 1 203 ? 7.815 9.367 -2.913 1.00 61.94 203 GLY A N 1
ATOM 1613 C CA . GLY A 1 203 ? 7.068 9.404 -1.654 1.00 61.94 203 GLY A CA 1
ATOM 1614 C C . GLY A 1 203 ? 5.567 9.669 -1.839 1.00 61.94 203 GLY A C 1
ATOM 1615 O O . GLY A 1 203 ? 4.918 9.115 -2.720 1.00 61.94 203 GLY A O 1
ATOM 1616 N N . LYS A 1 204 ? 5.009 10.594 -1.043 1.00 49.66 204 LYS A N 1
ATOM 1617 C CA . LYS A 1 204 ? 3.579 10.981 -1.089 1.00 49.66 204 LYS A CA 1
ATOM 1618 C C . LYS A 1 204 ? 3.139 11.661 -2.395 1.00 49.66 204 LYS A C 1
ATOM 1620 O O . LYS A 1 204 ? 1.944 11.778 -2.642 1.00 49.66 204 LYS A O 1
ATOM 1625 N N . THR A 1 205 ? 4.080 12.146 -3.207 1.00 45.66 205 THR A N 1
ATOM 1626 C CA . THR A 1 205 ? 3.808 12.757 -4.521 1.00 45.66 205 THR A CA 1
ATOM 1627 C C . THR A 1 205 ? 3.720 11.737 -5.654 1.00 45.66 205 THR A C 1
ATOM 1629 O O . THR A 1 205 ? 3.395 12.130 -6.771 1.00 45.66 205 THR A O 1
ATOM 1632 N N . ALA A 1 206 ? 3.968 10.449 -5.377 1.00 46.06 206 ALA A N 1
ATOM 1633 C CA . ALA A 1 206 ? 3.886 9.379 -6.369 1.00 46.06 206 ALA A CA 1
ATOM 1634 C C . ALA A 1 206 ? 2.483 9.208 -6.972 1.00 46.06 206 ALA A C 1
ATOM 1636 O O . ALA A 1 206 ? 2.410 8.704 -8.082 1.00 46.06 206 ALA A O 1
ATOM 1637 N N . GLY A 1 207 ? 1.428 9.692 -6.291 1.00 44.25 207 GLY A N 1
ATOM 1638 C CA . GLY A 1 207 ? 0.076 9.859 -6.834 1.00 44.25 207 GLY A CA 1
ATOM 1639 C C . GLY A 1 207 ? -0.449 8.618 -7.551 1.00 44.25 207 GLY A C 1
ATOM 1640 O O . GLY A 1 207 ? -0.217 8.471 -8.748 1.00 44.25 207 GLY A O 1
ATOM 1641 N N . GLU A 1 208 ? -1.193 7.783 -6.812 1.00 49.78 208 GLU A N 1
ATOM 1642 C CA . GLU A 1 208 ? -1.663 6.456 -7.249 1.00 49.78 208 GLU A CA 1
ATOM 1643 C C . GLU A 1 208 ? -0.457 5.495 -7.493 1.00 49.78 208 GLU A C 1
ATOM 1645 O O . GLU A 1 208 ? 0.678 5.926 -7.628 1.00 49.78 208 GLU A O 1
ATOM 1650 N N . PHE A 1 209 ? -0.635 4.173 -7.496 1.00 53.50 209 PHE A N 1
ATOM 1651 C CA . PHE A 1 209 ? 0.335 3.185 -8.039 1.00 53.50 209 PHE A CA 1
ATOM 1652 C C . PHE A 1 209 ? 1.438 2.527 -7.187 1.00 53.50 209 PHE A C 1
ATOM 1654 O O . PHE A 1 209 ? 2.050 1.604 -7.718 1.00 53.50 209 PHE A O 1
ATOM 1661 N N . ALA A 1 210 ? 1.676 2.834 -5.908 1.00 65.50 210 ALA A N 1
ATOM 1662 C CA . ALA A 1 210 ? 2.643 2.045 -5.119 1.00 65.50 210 ALA A CA 1
ATOM 1663 C C . ALA A 1 210 ? 2.009 1.393 -3.880 1.00 65.50 210 ALA A C 1
ATOM 1665 O O . ALA A 1 210 ? 1.892 2.007 -2.818 1.00 65.50 210 ALA A O 1
ATOM 1666 N N . THR A 1 211 ? 1.612 0.125 -4.013 1.00 80.06 211 THR A N 1
ATOM 1667 C CA . THR A 1 211 ? 1.335 -0.756 -2.868 1.00 80.06 211 THR A CA 1
ATOM 1668 C C . THR A 1 211 ? 2.674 -1.138 -2.233 1.00 80.06 211 THR A C 1
ATOM 1670 O O . THR A 1 211 ? 3.607 -1.506 -2.949 1.00 80.06 211 THR A O 1
ATOM 1673 N N . SER A 1 212 ? 2.807 -1.012 -0.909 1.00 86.06 212 SER A N 1
ATOM 1674 C CA . SER A 1 212 ? 4.049 -1.398 -0.228 1.00 86.06 212 SER A CA 1
ATOM 1675 C C . SER A 1 212 ? 4.283 -2.904 -0.321 1.00 86.06 212 SER A C 1
ATOM 1677 O O . SER A 1 212 ? 3.343 -3.678 -0.505 1.00 86.06 212 SER A O 1
ATOM 1679 N N . LYS A 1 213 ? 5.548 -3.321 -0.192 1.00 88.25 213 LYS A N 1
ATOM 1680 C CA . LYS A 1 213 ? 5.938 -4.738 -0.258 1.00 88.25 213 LYS A CA 1
ATOM 1681 C C . LYS A 1 213 ? 5.169 -5.589 0.749 1.00 88.25 213 LYS A C 1
ATOM 1683 O O . LYS A 1 213 ? 4.686 -6.647 0.376 1.00 88.25 213 LYS A O 1
ATOM 1688 N N . ASP A 1 214 ? 4.980 -5.084 1.963 1.00 91.12 214 ASP A N 1
ATOM 1689 C CA . ASP A 1 214 ? 4.290 -5.816 3.028 1.00 91.12 214 ASP A CA 1
ATOM 1690 C C . ASP A 1 214 ? 2.792 -5.961 2.757 1.00 91.12 214 ASP A C 1
ATOM 1692 O O . ASP A 1 214 ? 2.219 -7.014 3.009 1.00 91.12 214 ASP A O 1
ATOM 1696 N N . LEU A 1 215 ? 2.148 -4.935 2.190 1.00 94.31 215 LEU A N 1
ATOM 1697 C CA . LEU A 1 215 ? 0.753 -5.047 1.755 1.00 94.31 215 LEU A CA 1
ATOM 1698 C C . LEU A 1 215 ? 0.621 -6.019 0.569 1.00 94.31 215 LEU A C 1
ATOM 1700 O O . LEU A 1 215 ? -0.318 -6.803 0.508 1.00 94.31 215 LEU A O 1
ATOM 1704 N N . ILE A 1 216 ? 1.573 -6.013 -0.367 1.00 95.12 216 ILE A N 1
ATOM 1705 C CA . ILE A 1 216 ? 1.580 -6.984 -1.470 1.00 95.12 216 ILE A CA 1
ATOM 1706 C C . ILE A 1 216 ? 1.711 -8.413 -0.933 1.00 95.12 216 ILE A C 1
ATOM 1708 O O . ILE A 1 216 ? 0.911 -9.281 -1.280 1.00 95.12 216 ILE A O 1
ATOM 1712 N N . ASP A 1 217 ? 2.705 -8.641 -0.079 1.00 96.44 217 ASP A N 1
ATOM 1713 C CA . ASP A 1 217 ? 3.006 -9.952 0.485 1.00 96.44 217 ASP A CA 1
ATOM 1714 C C . ASP A 1 217 ? 1.859 -10.464 1.367 1.00 96.44 217 ASP A C 1
ATOM 1716 O O . ASP A 1 217 ? 1.443 -11.609 1.223 1.00 96.44 217 ASP A O 1
ATOM 1720 N N . LEU A 1 218 ? 1.271 -9.614 2.213 1.00 98.06 218 LEU A N 1
ATOM 1721 C CA . LEU A 1 218 ? 0.156 -10.001 3.075 1.00 98.06 218 LEU A CA 1
ATOM 1722 C C . LEU A 1 218 ? -1.080 -10.448 2.277 1.00 98.06 218 LEU A C 1
ATOM 1724 O O . LEU A 1 218 ? -1.624 -11.518 2.553 1.00 98.06 218 LEU A O 1
ATOM 1728 N N . ALA A 1 219 ? -1.534 -9.657 1.298 1.00 98.12 219 ALA A N 1
ATOM 1729 C CA . ALA A 1 219 ? -2.694 -10.030 0.487 1.00 98.12 219 ALA A CA 1
ATOM 1730 C C . ALA A 1 219 ? -2.436 -11.287 -0.356 1.00 98.12 219 ALA A C 1
ATOM 1732 O O . ALA A 1 219 ? -3.317 -12.141 -0.444 1.00 98.12 219 ALA A O 1
ATOM 1733 N N . ALA A 1 220 ? -1.233 -11.438 -0.921 1.00 97.75 220 ALA A N 1
ATOM 1734 C CA . ALA A 1 220 ? -0.856 -12.631 -1.675 1.00 97.75 220 ALA A CA 1
ATOM 1735 C C . ALA A 1 220 ? -0.850 -13.896 -0.796 1.00 97.75 220 ALA A C 1
ATOM 1737 O O . ALA A 1 220 ? -1.474 -14.897 -1.157 1.00 97.75 220 ALA A O 1
ATOM 1738 N N . ARG A 1 221 ? -0.244 -13.840 0.400 1.00 97.88 221 ARG A N 1
ATOM 1739 C CA . ARG A 1 221 ? -0.220 -14.967 1.351 1.00 97.88 221 ARG A CA 1
ATOM 1740 C C . ARG A 1 221 ? -1.604 -15.336 1.870 1.00 97.88 221 ARG A C 1
ATOM 1742 O O . ARG A 1 221 ? -1.884 -16.517 2.080 1.00 97.88 221 ARG A O 1
ATOM 1749 N N . ALA A 1 222 ? -2.475 -14.345 2.066 1.00 97.81 222 ALA A N 1
ATOM 1750 C CA . ALA A 1 222 ? -3.829 -14.561 2.567 1.00 97.81 222 ALA A CA 1
ATOM 1751 C C . ALA A 1 222 ? -4.679 -15.456 1.645 1.00 97.81 222 ALA A C 1
ATOM 1753 O O . ALA A 1 222 ? -5.617 -16.094 2.127 1.00 97.81 222 ALA A O 1
ATOM 1754 N N . VAL A 1 223 ? -4.350 -15.520 0.349 1.00 97.19 223 VAL A N 1
ATOM 1755 C CA . VAL A 1 223 ? -5.049 -16.335 -0.663 1.00 97.19 223 VAL A CA 1
ATOM 1756 C C . VAL A 1 223 ? -4.182 -17.454 -1.259 1.00 97.19 223 VAL A C 1
ATOM 1758 O O . VAL A 1 223 ? -4.606 -18.120 -2.203 1.00 97.19 223 VAL A O 1
ATOM 1761 N N . ALA A 1 224 ? -2.966 -17.671 -0.750 1.00 96.19 224 ALA A N 1
ATOM 1762 C CA . ALA A 1 224 ? -1.979 -18.583 -1.340 1.00 96.19 224 ALA A CA 1
ATOM 1763 C C . ALA A 1 224 ? -2.445 -20.054 -1.392 1.00 96.19 224 ALA A C 1
ATOM 1765 O O . ALA A 1 224 ? -2.170 -20.780 -2.348 1.00 96.19 224 ALA A O 1
ATOM 1766 N N . ASP A 1 225 ? -3.205 -20.479 -0.388 1.00 94.19 225 ASP A N 1
ATOM 1767 C CA . ASP A 1 225 ? -3.781 -21.818 -0.237 1.00 94.19 225 ASP A CA 1
ATOM 1768 C C . ASP A 1 225 ? -5.075 -22.036 -1.045 1.00 94.19 225 ASP A C 1
ATOM 1770 O O . ASP A 1 225 ? -5.662 -23.115 -0.975 1.00 94.19 225 ASP A O 1
ATOM 1774 N N . ILE A 1 226 ? -5.530 -21.037 -1.811 1.00 94.88 226 ILE A N 1
ATOM 1775 C CA . ILE A 1 226 ? -6.731 -21.130 -2.650 1.00 94.88 226 ILE A CA 1
ATOM 1776 C C . ILE A 1 226 ? -6.329 -21.453 -4.094 1.00 94.88 226 ILE A C 1
ATOM 1778 O O . ILE A 1 226 ? -5.799 -20.564 -4.762 1.00 94.88 226 ILE A O 1
ATOM 1782 N N . PRO A 1 227 ? -6.577 -22.674 -4.602 1.00 94.31 227 PRO A N 1
ATOM 1783 C CA . PRO A 1 227 ? -6.145 -23.069 -5.939 1.00 94.31 227 PRO A CA 1
ATOM 1784 C C . PRO A 1 227 ? -7.013 -22.456 -7.045 1.00 94.31 227 PRO A C 1
ATOM 1786 O O . PRO A 1 227 ? -8.211 -22.236 -6.848 1.00 94.31 227 PRO A O 1
ATOM 1789 N N . GLY A 1 228 ? -6.426 -22.242 -8.224 1.00 94.06 228 GLY A N 1
ATOM 1790 C CA . GLY A 1 228 ? -7.129 -21.840 -9.449 1.00 94.06 228 GLY A CA 1
ATOM 1791 C C . GLY A 1 228 ? -6.820 -20.409 -9.910 1.00 94.06 228 GLY A C 1
ATOM 1792 O O . GLY A 1 228 ? -5.919 -19.773 -9.371 1.00 94.06 228 GLY A O 1
ATOM 1793 N N . PRO A 1 229 ? -7.552 -19.855 -10.890 1.00 95.69 229 PRO A N 1
ATOM 1794 C CA . PRO A 1 229 ? -7.246 -18.550 -11.487 1.00 95.69 229 PRO A CA 1
ATOM 1795 C C . PRO A 1 229 ? -7.204 -17.388 -10.485 1.00 95.69 229 PRO A C 1
ATOM 1797 O O . PRO A 1 229 ? -7.931 -17.394 -9.483 1.00 95.69 229 PRO A O 1
ATOM 1800 N N . VAL A 1 230 ? -6.364 -16.387 -10.769 1.00 97.50 230 VAL A N 1
ATOM 1801 C CA . VAL A 1 230 ? -6.228 -15.164 -9.960 1.00 97.50 230 VAL A CA 1
ATOM 1802 C C . VAL A 1 230 ? -6.624 -13.922 -10.753 1.00 97.50 230 VAL A C 1
ATOM 1804 O O . VAL A 1 230 ? -6.317 -13.817 -11.943 1.00 97.50 230 VAL A O 1
ATOM 1807 N N . TYR A 1 231 ? -7.288 -12.985 -10.076 1.00 98.31 231 TYR A N 1
ATOM 1808 C CA . TYR A 1 231 ? -7.764 -11.736 -10.659 1.00 98.31 231 TYR A CA 1
ATOM 1809 C C . TYR A 1 231 ? -7.467 -10.513 -9.781 1.00 98.31 231 TYR A C 1
ATOM 1811 O O . TYR A 1 231 ? -7.547 -10.591 -8.553 1.00 98.31 231 TYR A O 1
ATOM 1819 N N . ASP A 1 232 ? -7.165 -9.375 -10.413 1.00 98.19 232 ASP A N 1
ATOM 1820 C CA . ASP A 1 232 ? -7.122 -8.055 -9.769 1.00 98.19 232 ASP A CA 1
ATOM 1821 C C . ASP A 1 232 ? -7.930 -7.010 -10.577 1.00 98.19 232 ASP A C 1
ATOM 1823 O O . ASP A 1 232 ? -7.482 -6.579 -11.646 1.00 98.19 232 ASP A O 1
ATOM 1827 N N . PRO A 1 233 ? -9.109 -6.564 -10.093 1.00 97.56 233 PRO A N 1
ATOM 1828 C CA . PRO A 1 233 ? -9.955 -5.578 -10.777 1.00 97.56 233 PRO A CA 1
ATOM 1829 C C . PRO A 1 233 ? -9.401 -4.151 -10.788 1.00 97.56 233 PRO A C 1
ATOM 1831 O O . PRO A 1 233 ? -10.012 -3.269 -11.389 1.00 97.56 233 PRO A O 1
ATOM 1834 N N . ALA A 1 234 ? -8.304 -3.887 -10.084 1.00 95.44 234 ALA A N 1
ATOM 1835 C CA . ALA A 1 234 ? -7.615 -2.604 -10.071 1.00 95.44 234 ALA A CA 1
ATOM 1836 C C . ALA A 1 234 ? -6.102 -2.868 -10.059 1.00 95.44 234 ALA A C 1
ATOM 1838 O O . ALA A 1 234 ? -5.385 -2.456 -9.142 1.00 95.44 234 ALA A O 1
ATOM 1839 N N . ALA A 1 235 ? -5.643 -3.587 -11.089 1.00 95.44 235 ALA A N 1
ATOM 1840 C CA . ALA A 1 235 ? -4.355 -4.274 -11.137 1.00 95.44 235 ALA A CA 1
ATOM 1841 C C . ALA A 1 235 ? -3.145 -3.360 -10.925 1.00 95.44 235 ALA A C 1
ATOM 1843 O O . ALA A 1 235 ? -2.071 -3.827 -10.519 1.00 95.44 235 ALA A O 1
ATOM 1844 N N . GLY A 1 236 ? -3.277 -2.060 -11.210 1.00 92.81 236 GLY A N 1
ATOM 1845 C CA . GLY A 1 236 ? -2.181 -1.119 -11.097 1.00 92.81 236 GLY A CA 1
ATOM 1846 C C . GLY A 1 236 ? -0.982 -1.621 -11.893 1.00 92.81 236 GLY A C 1
ATOM 1847 O O . GLY A 1 236 ? -1.094 -2.081 -13.027 1.00 92.81 236 GLY A O 1
ATOM 1848 N N . THR A 1 237 ? 0.197 -1.580 -11.278 1.00 91.75 237 THR A N 1
ATOM 1849 C CA . THR A 1 237 ? 1.445 -2.021 -11.920 1.00 91.75 237 THR A CA 1
ATOM 1850 C C . THR A 1 237 ? 1.574 -3.548 -12.039 1.00 91.75 237 THR A C 1
ATOM 1852 O O . THR A 1 237 ? 2.640 -4.046 -12.401 1.00 91.75 237 THR A O 1
ATOM 1855 N N . GLY A 1 238 ? 0.534 -4.308 -11.685 1.00 94.31 238 GLY A N 1
ATOM 1856 C CA . GLY A 1 238 ? 0.490 -5.769 -11.738 1.00 94.31 238 GLY A CA 1
ATOM 1857 C C . GLY A 1 238 ? 1.291 -6.472 -10.644 1.00 94.31 238 GLY A C 1
ATOM 1858 O O . GLY A 1 238 ? 1.276 -7.695 -10.574 1.00 94.31 238 GLY A O 1
ATOM 1859 N N . ARG A 1 239 ? 1.998 -5.743 -9.770 1.00 94.44 239 ARG A N 1
ATOM 1860 C CA . ARG A 1 239 ? 2.883 -6.362 -8.770 1.00 94.44 239 ARG A CA 1
ATOM 1861 C C . ARG A 1 239 ? 2.120 -7.209 -7.748 1.00 94.44 239 ARG A C 1
ATOM 1863 O O . ARG A 1 239 ? 2.564 -8.309 -7.454 1.00 94.44 239 ARG A O 1
ATOM 1870 N N . LEU A 1 240 ? 0.977 -6.729 -7.247 1.00 96.19 240 LEU A N 1
ATOM 1871 C CA . LEU A 1 240 ? 0.128 -7.506 -6.334 1.00 96.19 240 LEU A CA 1
ATOM 1872 C C . LEU A 1 240 ? -0.404 -8.774 -7.017 1.00 96.19 240 LEU A C 1
ATOM 1874 O O . LEU A 1 240 ? -0.201 -9.871 -6.503 1.00 96.19 240 LEU A O 1
ATOM 1878 N N . LEU A 1 241 ? -1.007 -8.616 -8.198 1.00 97.25 241 LEU A N 1
ATOM 1879 C CA . LEU A 1 241 ? -1.521 -9.707 -9.027 1.00 97.25 241 LEU A CA 1
ATOM 1880 C C . LEU A 1 241 ? -0.467 -10.797 -9.285 1.00 97.25 241 LEU A C 1
ATOM 1882 O O . LEU A 1 241 ? -0.699 -11.976 -9.022 1.00 97.25 241 LEU A O 1
ATOM 1886 N N . LEU A 1 242 ? 0.721 -10.403 -9.748 1.00 96.25 242 LEU A N 1
ATOM 1887 C CA . LEU A 1 242 ? 1.800 -11.336 -10.065 1.00 96.25 242 LEU A CA 1
ATOM 1888 C C . LEU A 1 242 ? 2.387 -11.998 -8.812 1.00 96.25 242 LEU A C 1
ATOM 1890 O O . LEU A 1 242 ? 2.728 -13.179 -8.851 1.00 96.25 242 LEU A O 1
ATOM 1894 N N . THR A 1 243 ? 2.484 -11.291 -7.681 1.00 96.38 243 THR A N 1
ATOM 1895 C CA . THR A 1 243 ? 2.907 -11.914 -6.416 1.00 96.38 243 THR A CA 1
ATOM 1896 C C . THR A 1 243 ? 1.872 -12.925 -5.916 1.00 96.38 243 THR A C 1
ATOM 1898 O O . THR A 1 243 ? 2.255 -14.013 -5.489 1.00 96.38 243 THR A O 1
ATOM 1901 N N . ALA A 1 244 ? 0.575 -12.631 -6.033 1.00 96.81 244 ALA A N 1
ATOM 1902 C CA . ALA A 1 244 ? -0.490 -13.578 -5.700 1.00 96.81 244 ALA A CA 1
ATOM 1903 C C . ALA A 1 244 ? -0.485 -14.821 -6.612 1.00 96.81 244 ALA A C 1
ATOM 1905 O O . ALA A 1 244 ? -0.758 -15.929 -6.144 1.00 96.81 244 ALA A O 1
ATOM 1906 N N . MET A 1 245 ? -0.113 -14.666 -7.889 1.00 95.38 245 MET A N 1
ATOM 1907 C CA . MET A 1 245 ? 0.156 -15.799 -8.779 1.00 95.38 245 MET A CA 1
ATOM 1908 C C . MET A 1 245 ? 1.368 -16.615 -8.299 1.00 95.38 245 MET A C 1
ATOM 1910 O O . MET A 1 245 ? 1.274 -17.833 -8.197 1.00 95.38 245 MET A O 1
ATOM 1914 N N . GLN A 1 246 ? 2.496 -15.974 -7.973 1.00 93.38 246 GLN A N 1
ATOM 1915 C CA . GLN A 1 246 ? 3.728 -16.683 -7.591 1.00 93.38 246 GLN A CA 1
ATOM 1916 C C . GLN A 1 246 ? 3.590 -17.469 -6.286 1.00 93.38 246 GLN A C 1
ATOM 1918 O O . GLN A 1 246 ? 4.186 -18.533 -6.143 1.00 93.38 246 GLN A O 1
ATOM 1923 N N . GLN A 1 247 ? 2.849 -16.925 -5.321 1.00 93.25 247 GLN A N 1
ATOM 1924 C CA . GLN A 1 247 ? 2.655 -17.553 -4.015 1.00 93.25 247 GLN A CA 1
ATOM 1925 C C . GLN A 1 247 ? 1.501 -18.563 -4.002 1.00 93.25 247 GLN A C 1
ATOM 1927 O O . GLN A 1 247 ? 1.413 -19.373 -3.082 1.00 93.25 247 GLN A O 1
ATOM 1932 N N . GLY A 1 248 ? 0.605 -18.501 -4.988 1.00 89.31 248 GLY A N 1
ATOM 1933 C CA . GLY A 1 248 ? -0.559 -19.369 -5.071 1.00 89.31 248 GLY A CA 1
ATOM 1934 C C . GLY A 1 248 ? -0.265 -20.746 -5.660 1.00 89.31 248 GLY A C 1
ATOM 1935 O O . GLY A 1 248 ? 0.777 -20.999 -6.260 1.00 89.31 248 GLY A O 1
ATOM 1936 N N . THR A 1 249 ? -1.239 -21.641 -5.526 1.00 82.12 249 THR A N 1
ATOM 1937 C CA . THR A 1 249 ? -1.221 -22.968 -6.154 1.00 82.12 249 THR A CA 1
ATOM 1938 C C . THR A 1 249 ? -2.143 -22.990 -7.373 1.00 82.12 249 THR A C 1
ATOM 1940 O O . THR A 1 249 ? -3.184 -22.339 -7.375 1.00 82.12 249 THR A O 1
ATOM 1943 N N . ASP A 1 250 ? -1.757 -23.718 -8.425 1.00 82.12 250 ASP A N 1
ATOM 1944 C CA . ASP A 1 250 ? -2.569 -23.888 -9.645 1.00 82.12 250 ASP A CA 1
ATOM 1945 C C . ASP A 1 250 ? -3.032 -22.559 -10.290 1.00 82.12 250 ASP A C 1
ATOM 1947 O O . ASP A 1 250 ? -4.191 -22.361 -10.652 1.00 82.12 250 ASP A O 1
ATOM 1951 N N . ARG A 1 251 ? -2.103 -21.599 -10.381 1.00 80.50 251 ARG A N 1
ATOM 1952 C CA . ARG A 1 251 ? -2.321 -20.229 -10.874 1.00 80.50 251 ARG A CA 1
ATOM 1953 C C . ARG A 1 251 ? -2.041 -20.114 -12.376 1.00 80.50 251 ARG A C 1
ATOM 1955 O O . ARG A 1 251 ? -1.208 -19.314 -12.787 1.00 80.50 251 ARG A O 1
ATOM 1962 N N . SER A 1 252 ? -2.683 -20.952 -13.187 1.00 73.75 252 SER A N 1
ATOM 1963 C CA . SER A 1 252 ? -2.423 -21.003 -14.635 1.00 73.75 252 SER A CA 1
ATOM 1964 C C . SER A 1 252 ? -2.973 -19.800 -15.402 1.00 73.75 252 SER A C 1
ATOM 1966 O O . SER A 1 252 ? -2.357 -19.403 -16.380 1.00 73.75 252 SER A O 1
ATOM 1968 N N . HIS A 1 253 ? -4.066 -19.187 -14.938 1.00 88.81 253 HIS A N 1
ATOM 1969 C CA . HIS A 1 253 ? -4.682 -18.023 -15.582 1.00 88.81 253 HIS A CA 1
ATOM 1970 C C . HIS A 1 253 ? -4.601 -16.790 -14.678 1.00 88.81 253 HIS A C 1
ATOM 1972 O O . HIS A 1 253 ? -5.136 -16.786 -13.561 1.00 88.81 253 HIS A O 1
ATOM 1978 N N . VAL A 1 254 ? -3.928 -15.747 -15.169 1.00 95.75 254 VAL A N 1
ATOM 1979 C CA . VAL A 1 254 ? -3.718 -14.477 -14.465 1.00 95.75 254 VAL A CA 1
ATOM 1980 C C . VAL A 1 254 ? -4.479 -13.382 -15.194 1.00 95.75 254 VAL A C 1
ATOM 1982 O O . VAL A 1 254 ? -4.191 -13.073 -16.344 1.00 95.75 254 VAL A O 1
ATOM 1985 N N . THR A 1 255 ? -5.449 -12.771 -14.528 1.00 97.69 255 THR A N 1
ATOM 1986 C CA . THR A 1 255 ? -6.285 -11.732 -15.137 1.00 97.69 255 THR A CA 1
ATOM 1987 C C . THR A 1 255 ? -6.239 -10.452 -14.318 1.00 97.69 255 THR A C 1
ATOM 1989 O O . THR A 1 255 ? -6.025 -10.473 -13.108 1.00 97.69 255 THR A O 1
ATOM 1992 N N . GLY A 1 256 ? -6.428 -9.305 -14.951 1.00 97.75 256 GLY A N 1
ATOM 1993 C CA . GLY A 1 256 ? -6.538 -8.044 -14.232 1.00 97.75 256 GLY A CA 1
ATOM 1994 C C . GLY A 1 256 ? -7.154 -6.952 -15.081 1.00 97.75 256 GLY A C 1
ATOM 1995 O O . GLY A 1 256 ? -7.252 -7.087 -16.295 1.00 97.75 256 GLY A O 1
ATOM 1996 N N . GLN A 1 257 ? -7.555 -5.853 -14.458 1.00 98.06 257 GLN A N 1
ATOM 1997 C CA . GLN A 1 257 ? -8.065 -4.684 -15.167 1.00 98.06 257 GLN A CA 1
ATOM 1998 C C . GLN A 1 257 ? -7.423 -3.410 -14.622 1.00 98.06 257 GLN A C 1
ATOM 2000 O O . GLN A 1 257 ? -7.277 -3.240 -13.414 1.00 98.06 257 GLN A O 1
ATOM 2005 N N . GLU A 1 258 ? -6.997 -2.525 -15.520 1.00 95.94 258 GLU A N 1
ATOM 2006 C CA . GLU A 1 258 ? -6.355 -1.257 -15.179 1.00 95.94 258 GLU A CA 1
ATOM 2007 C C . GLU A 1 258 ? -6.862 -0.152 -16.106 1.00 95.94 258 GLU A C 1
ATOM 2009 O O . GLU A 1 258 ? -6.888 -0.303 -17.327 1.00 95.94 258 GLU A O 1
ATOM 2014 N N . ILE A 1 259 ? -7.237 0.987 -15.525 1.00 94.12 259 ILE A N 1
ATOM 2015 C CA . ILE A 1 259 ? -7.805 2.123 -16.261 1.00 94.12 259 ILE A CA 1
ATOM 2016 C C . ILE A 1 259 ? -6.734 2.930 -17.010 1.00 94.12 259 ILE A C 1
ATOM 2018 O O . ILE A 1 259 ? -7.004 3.556 -18.037 1.00 94.12 259 ILE A O 1
ATOM 2022 N N . THR A 1 260 ? -5.498 2.917 -16.512 1.00 91.62 260 THR A N 1
ATOM 2023 C CA . THR A 1 260 ? -4.393 3.724 -17.025 1.00 91.62 260 THR A CA 1
ATOM 2024 C C . THR A 1 260 ? -3.514 2.913 -17.971 1.00 91.62 260 THR A C 1
ATOM 2026 O O . THR A 1 260 ? -2.784 2.011 -17.559 1.00 91.62 260 THR A O 1
ATOM 2029 N N . ARG A 1 261 ? -3.491 3.307 -19.247 1.00 92.19 261 ARG A N 1
ATOM 2030 C CA . ARG A 1 261 ? -2.721 2.647 -20.317 1.00 92.19 261 ARG A CA 1
ATOM 2031 C C . ARG A 1 261 ? -1.240 2.433 -19.976 1.00 92.19 261 ARG A C 1
ATOM 2033 O O . ARG A 1 261 ? -0.743 1.315 -20.091 1.00 92.19 261 ARG A O 1
ATOM 2040 N N . SER A 1 262 ? -0.541 3.463 -19.490 1.00 89.25 262 SER A N 1
ATOM 2041 C CA . SER A 1 262 ? 0.878 3.347 -19.116 1.00 89.25 262 SER A CA 1
ATOM 2042 C C . SER A 1 262 ? 1.108 2.393 -17.939 1.00 89.25 262 SER A C 1
ATOM 2044 O O . SER A 1 262 ? 2.109 1.682 -17.892 1.00 89.25 262 SER A O 1
ATOM 2046 N N . THR A 1 263 ? 0.175 2.357 -16.989 1.00 91.12 263 THR A N 1
ATOM 2047 C CA . THR A 1 263 ? 0.250 1.487 -15.811 1.00 91.12 263 THR A CA 1
ATOM 2048 C C . THR A 1 263 ? 0.009 0.026 -16.203 1.00 91.12 263 THR A C 1
ATOM 2050 O O . THR A 1 263 ? 0.777 -0.844 -15.790 1.00 91.12 263 THR A O 1
ATOM 2053 N N . ARG A 1 264 ? -0.966 -0.234 -17.087 1.00 94.81 264 ARG A N 1
ATO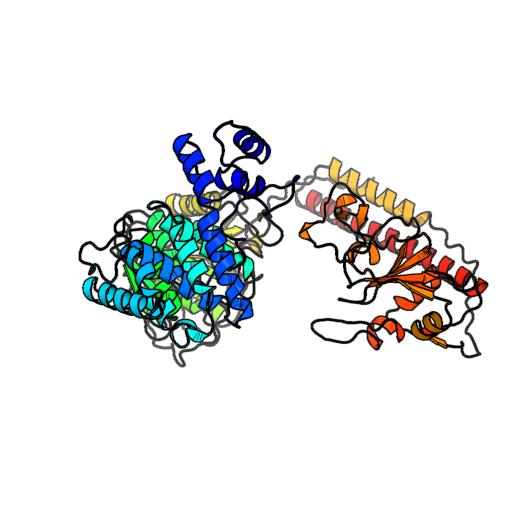M 2054 C CA . ARG A 1 264 ? -1.183 -1.546 -17.715 1.00 94.81 264 ARG A CA 1
ATOM 2055 C C . ARG A 1 264 ? 0.058 -2.025 -18.466 1.00 94.81 264 ARG A C 1
ATOM 2057 O O . ARG A 1 264 ? 0.475 -3.164 -18.285 1.00 94.81 264 ARG A O 1
ATOM 2064 N N . SER A 1 265 ? 0.666 -1.162 -19.283 1.00 95.12 265 SER A N 1
ATOM 2065 C CA . SER A 1 265 ? 1.914 -1.474 -19.996 1.00 95.12 265 SER A CA 1
ATOM 2066 C C . SER A 1 265 ? 3.002 -1.941 -19.023 1.00 95.12 265 SER A C 1
ATOM 2068 O O . SER A 1 265 ? 3.631 -2.970 -19.252 1.00 95.12 265 SER A O 1
ATOM 2070 N N . MET A 1 266 ? 3.155 -1.272 -17.878 1.00 93.31 266 MET A N 1
ATOM 2071 C CA . MET A 1 266 ? 4.105 -1.687 -16.843 1.00 93.31 266 MET A CA 1
ATOM 2072 C C . MET A 1 266 ? 3.745 -3.036 -16.187 1.00 93.31 266 MET A C 1
ATOM 2074 O O . MET A 1 266 ? 4.652 -3.793 -15.839 1.00 93.31 266 MET A O 1
ATOM 2078 N N . ALA A 1 267 ? 2.458 -3.367 -16.038 1.00 95.00 267 ALA A N 1
ATOM 2079 C CA . ALA A 1 267 ? 2.025 -4.686 -15.568 1.00 95.00 267 ALA A CA 1
ATOM 2080 C C . ALA A 1 267 ? 2.420 -5.804 -16.547 1.00 95.00 267 ALA A C 1
ATOM 2082 O O . ALA A 1 267 ? 2.988 -6.811 -16.124 1.00 95.00 267 ALA A O 1
ATOM 2083 N N . LEU A 1 268 ? 2.205 -5.594 -17.851 1.00 96.56 268 LEU A N 1
ATOM 2084 C CA . LEU A 1 268 ? 2.605 -6.537 -18.903 1.00 96.56 268 LEU A CA 1
ATOM 2085 C C . LEU A 1 268 ? 4.131 -6.691 -18.988 1.00 96.56 268 LEU A C 1
ATOM 2087 O O . LEU A 1 268 ? 4.642 -7.805 -19.051 1.00 96.56 268 LEU A O 1
ATOM 2091 N N . GLN A 1 269 ? 4.869 -5.580 -18.913 1.00 96.81 269 GLN A N 1
ATOM 2092 C CA . GLN A 1 269 ? 6.335 -5.570 -18.861 1.00 96.81 269 GLN A CA 1
ATOM 2093 C C . GLN A 1 269 ? 6.873 -6.377 -17.677 1.00 96.81 269 GLN A C 1
ATOM 2095 O O . GLN A 1 269 ? 7.801 -7.173 -17.828 1.00 96.81 269 GLN A O 1
ATOM 2100 N N . ARG A 1 270 ? 6.279 -6.186 -16.494 1.00 96.00 270 ARG A N 1
ATOM 2101 C CA . ARG A 1 270 ? 6.639 -6.939 -15.294 1.00 96.00 270 ARG A CA 1
ATOM 2102 C C . ARG A 1 270 ? 6.358 -8.429 -15.480 1.00 96.00 270 ARG A C 1
ATOM 2104 O O . ARG A 1 270 ? 7.234 -9.235 -15.186 1.00 96.00 270 ARG A O 1
ATOM 2111 N N . ALA A 1 271 ? 5.189 -8.787 -16.006 1.00 95.50 271 ALA A N 1
ATOM 2112 C CA . ALA A 1 271 ? 4.819 -10.176 -16.259 1.00 95.50 271 ALA A CA 1
ATOM 2113 C C . ALA A 1 271 ? 5.794 -10.870 -17.224 1.00 95.50 271 ALA A C 1
ATOM 2115 O O . ALA A 1 271 ? 6.273 -11.963 -16.921 1.00 95.50 271 ALA A O 1
ATOM 2116 N N . LEU A 1 272 ? 6.175 -10.191 -18.312 1.00 95.94 272 LEU A N 1
ATOM 2117 C CA . LEU A 1 272 ? 7.168 -10.679 -19.269 1.00 95.94 272 LEU A CA 1
ATOM 2118 C C . LEU A 1 272 ? 8.523 -10.951 -18.596 1.00 95.94 272 LEU A C 1
ATOM 2120 O O . LEU A 1 272 ? 9.075 -12.038 -18.745 1.00 95.94 272 LEU A O 1
ATOM 2124 N N . LEU A 1 273 ? 9.033 -10.010 -17.794 1.00 96.19 273 LEU A N 1
ATOM 2125 C CA . LEU A 1 273 ? 10.285 -10.194 -17.044 1.00 96.19 273 LEU A CA 1
ATOM 2126 C C . LEU A 1 273 ? 10.197 -11.292 -15.974 1.00 96.19 273 LEU A C 1
ATOM 2128 O O . LEU A 1 273 ? 11.218 -11.838 -15.563 1.00 96.19 273 LEU A O 1
ATOM 2132 N N . TRP A 1 274 ? 9.000 -11.592 -15.476 1.00 93.50 274 TRP A N 1
ATOM 2133 C CA . TRP A 1 274 ? 8.762 -12.671 -14.517 1.00 93.50 274 TRP A CA 1
ATOM 2134 C C . TRP A 1 274 ? 8.537 -14.024 -15.213 1.00 93.50 274 TRP A C 1
ATOM 2136 O O . TRP A 1 274 ? 8.382 -15.033 -14.528 1.00 93.50 274 TRP A O 1
ATOM 2146 N N . GLY A 1 275 ? 8.539 -14.056 -16.551 1.00 91.94 275 GLY A N 1
ATOM 2147 C CA . GLY A 1 275 ? 8.318 -15.260 -17.351 1.00 91.94 275 GLY A CA 1
ATOM 2148 C C . GLY A 1 275 ? 6.863 -15.735 -17.371 1.00 91.94 275 GLY A C 1
ATOM 2149 O O . GLY A 1 275 ? 6.610 -16.905 -17.648 1.00 91.94 275 GLY A O 1
ATOM 2150 N N . VAL A 1 276 ? 5.905 -14.858 -17.059 1.00 91.12 276 VAL A N 1
ATOM 2151 C CA . VAL A 1 276 ? 4.474 -15.187 -17.047 1.00 91.12 276 VAL A CA 1
ATOM 2152 C C . VAL A 1 276 ? 3.912 -15.021 -18.456 1.00 91.12 276 VAL A C 1
ATOM 2154 O O . VAL A 1 276 ? 3.895 -13.916 -18.993 1.00 91.12 276 VAL A O 1
ATOM 2157 N N . GLN A 1 277 ? 3.474 -16.129 -19.056 1.00 81.56 277 GLN A N 1
ATOM 2158 C CA . GLN A 1 277 ? 2.973 -16.157 -20.436 1.00 81.56 277 GLN A CA 1
ATOM 2159 C C . GLN A 1 277 ? 1.452 -16.000 -20.526 1.00 81.56 277 GLN A C 1
ATOM 2161 O O . GLN A 1 277 ? 0.964 -15.325 -21.426 1.00 81.56 277 GLN A O 1
ATOM 2166 N N . ASP A 1 278 ? 0.711 -16.608 -19.599 1.00 89.06 278 ASP A N 1
ATOM 2167 C CA . ASP A 1 278 ? -0.754 -16.612 -19.595 1.00 89.06 278 ASP A CA 1
ATOM 2168 C C . ASP A 1 278 ? -1.291 -15.519 -18.663 1.00 89.06 278 ASP A C 1
ATOM 2170 O O . ASP A 1 278 ? -1.658 -15.752 -17.505 1.00 89.06 278 ASP A O 1
ATOM 2174 N N . ILE A 1 279 ? -1.225 -14.285 -19.165 1.00 92.75 279 ILE A N 1
ATOM 2175 C CA . ILE A 1 279 ? -1.715 -13.098 -18.476 1.00 92.75 279 ILE A CA 1
ATOM 2176 C C . ILE A 1 279 ? -2.554 -12.220 -19.405 1.00 92.75 279 ILE A C 1
ATOM 2178 O O . ILE A 1 279 ? -2.112 -11.844 -20.490 1.00 92.75 279 ILE A O 1
ATOM 2182 N N . ASP A 1 280 ? -3.731 -11.820 -18.930 1.00 94.88 280 ASP A N 1
ATOM 2183 C CA . ASP A 1 280 ? -4.567 -10.803 -19.565 1.00 94.88 280 ASP A CA 1
ATOM 2184 C C . ASP A 1 280 ? -4.854 -9.662 -18.586 1.00 94.88 280 ASP A C 1
ATOM 2186 O O . ASP A 1 280 ? -5.660 -9.785 -17.664 1.00 94.88 280 ASP A O 1
ATOM 2190 N N . VAL A 1 281 ? -4.179 -8.530 -18.786 1.00 96.88 281 VAL A N 1
ATOM 2191 C CA . VAL A 1 281 ? -4.542 -7.280 -18.115 1.00 96.88 281 VAL A CA 1
ATOM 2192 C C . VAL A 1 281 ? -5.360 -6.454 -19.098 1.00 96.88 281 VAL A C 1
ATOM 2194 O O . VAL A 1 281 ? -4.811 -5.959 -20.081 1.00 96.88 281 VAL A O 1
ATOM 2197 N N . HIS A 1 282 ? -6.650 -6.266 -18.850 1.00 97.06 282 HIS A N 1
ATOM 2198 C CA . HIS A 1 282 ? -7.537 -5.466 -19.687 1.00 97.06 282 HIS A CA 1
ATOM 2199 C C . HIS A 1 282 ? -7.362 -3.959 -19.425 1.00 97.06 282 HIS A C 1
ATOM 2201 O O . HIS A 1 282 ? -7.173 -3.533 -18.285 1.00 97.06 282 HIS A O 1
ATOM 2207 N N . LEU A 1 283 ? -7.430 -3.136 -20.480 1.00 96.81 283 LEU A N 1
ATOM 2208 C CA . LEU A 1 283 ? -7.423 -1.672 -20.366 1.00 96.81 283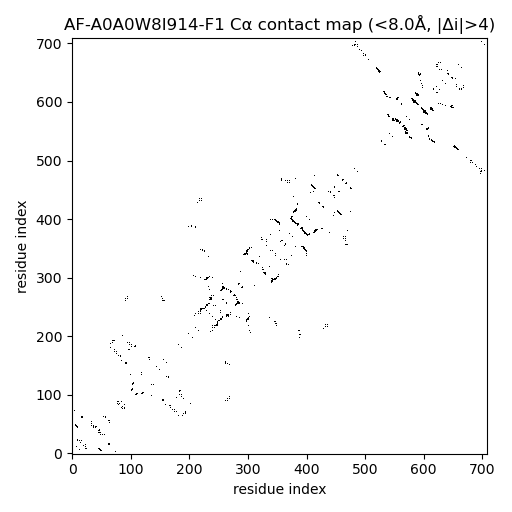 LEU A CA 1
ATOM 2209 C C . LEU A 1 283 ? -8.859 -1.148 -20.263 1.00 96.81 283 LEU A C 1
ATOM 2211 O O . LEU A 1 283 ? -9.560 -1.138 -21.269 1.00 96.81 283 LEU A O 1
ATOM 2215 N N . GLY A 1 284 ? -9.277 -0.648 -19.102 1.00 95.44 284 GLY A N 1
ATOM 2216 C CA . GLY A 1 284 ? -10.625 -0.094 -18.948 1.00 95.44 284 GLY A CA 1
ATOM 2217 C C . GLY A 1 284 ? -10.989 0.274 -17.513 1.00 95.44 284 GLY A C 1
ATOM 2218 O O . GLY A 1 284 ? -10.310 -0.116 -16.568 1.00 95.44 284 GLY A O 1
ATOM 2219 N N . ASP A 1 285 ? -12.082 1.019 -17.347 1.00 94.25 285 ASP A N 1
ATOM 2220 C CA . ASP A 1 285 ? -12.640 1.356 -16.032 1.00 94.25 285 ASP A CA 1
ATOM 2221 C C . ASP A 1 285 ? -13.540 0.220 -15.536 1.00 94.25 285 ASP A C 1
ATOM 2223 O O . ASP A 1 285 ? -14.662 0.080 -16.011 1.00 94.25 285 ASP A O 1
ATOM 2227 N N . THR A 1 286 ? -13.079 -0.546 -14.546 1.00 95.31 286 THR A N 1
ATOM 2228 C CA . THR A 1 286 ? -13.826 -1.666 -13.953 1.00 95.31 286 THR A CA 1
ATOM 2229 C C . THR A 1 286 ? -15.204 -1.256 -13.437 1.00 95.31 286 THR A C 1
ATOM 2231 O O . THR A 1 286 ? -16.151 -2.033 -13.519 1.00 95.31 286 THR A O 1
ATOM 2234 N N . LEU A 1 287 ? -15.373 -0.037 -12.911 1.00 92.81 287 LEU A N 1
ATOM 2235 C CA . LEU A 1 287 ? -16.680 0.407 -12.419 1.00 92.81 287 LEU A CA 1
ATOM 2236 C C . LEU A 1 287 ? -17.666 0.636 -13.568 1.00 92.81 287 LEU A C 1
ATOM 2238 O O . LEU A 1 287 ? -18.858 0.395 -13.384 1.00 92.81 287 LEU A O 1
ATOM 2242 N N . ALA A 1 288 ? -17.189 1.092 -14.727 1.00 91.31 288 ALA A N 1
ATOM 2243 C CA . ALA A 1 288 ? -18.032 1.465 -15.860 1.00 91.31 288 ALA A CA 1
ATOM 2244 C C . ALA A 1 288 ? -18.216 0.344 -16.894 1.00 91.31 288 ALA A C 1
ATOM 2246 O O . ALA A 1 288 ? -19.310 0.209 -17.438 1.00 91.31 288 ALA A O 1
ATOM 2247 N N . ASP A 1 289 ? -17.162 -0.423 -17.166 1.00 91.31 289 ASP A N 1
ATOM 2248 C CA . ASP A 1 289 ? -17.102 -1.456 -18.198 1.00 91.31 289 ASP A CA 1
ATOM 2249 C C . ASP A 1 289 ? -16.235 -2.619 -17.698 1.00 91.31 289 ASP A C 1
ATOM 2251 O O . ASP A 1 289 ? -15.004 -2.604 -17.776 1.00 91.31 289 ASP A O 1
ATOM 2255 N N . ASP A 1 290 ? -16.896 -3.592 -17.077 1.00 94.44 290 ASP A N 1
ATOM 2256 C CA . ASP A 1 290 ? -16.262 -4.778 -16.511 1.00 94.44 290 ASP A CA 1
ATOM 2257 C C . ASP A 1 290 ? -15.865 -5.749 -17.622 1.00 94.44 290 ASP A C 1
ATOM 2259 O O . ASP A 1 290 ? -16.720 -6.232 -18.369 1.00 94.44 290 ASP A O 1
ATOM 2263 N N . ALA A 1 291 ? -14.572 -6.036 -17.743 1.00 96.31 291 ALA A N 1
ATOM 2264 C CA . ALA A 1 291 ? -14.066 -6.846 -18.842 1.00 96.31 291 ALA A CA 1
ATOM 2265 C C . ALA A 1 291 ? -14.217 -8.354 -18.612 1.00 96.31 291 ALA A C 1
ATOM 2267 O O . ALA A 1 291 ? -14.131 -9.130 -19.567 1.00 96.31 291 ALA A O 1
ATOM 2268 N N . PHE A 1 292 ? -14.431 -8.782 -17.364 1.00 95.88 292 PHE A N 1
ATOM 2269 C CA . PHE A 1 292 ? -14.389 -10.192 -16.994 1.00 95.88 292 PHE A CA 1
ATOM 2270 C C . PHE A 1 292 ? -15.740 -10.686 -16.459 1.00 95.88 292 PHE A C 1
ATOM 2272 O O . PHE A 1 292 ? -16.480 -9.944 -15.814 1.00 95.88 292 PHE A O 1
ATOM 2279 N N . PRO A 1 293 ? -16.109 -11.955 -16.708 1.00 93.88 293 PRO A N 1
ATOM 2280 C CA . PRO A 1 293 ? -17.405 -12.467 -16.283 1.00 93.88 293 PRO A CA 1
ATOM 2281 C C . PRO A 1 293 ? -17.475 -12.726 -14.767 1.00 93.88 293 PRO A C 1
ATOM 2283 O O . PRO A 1 293 ? -16.465 -12.750 -14.053 1.00 93.88 293 PRO A O 1
ATOM 2286 N N . GLU A 1 294 ? -18.694 -12.949 -14.274 1.00 94.44 294 GLU A N 1
ATOM 2287 C CA . GLU A 1 294 ? -18.951 -13.462 -12.922 1.00 94.44 294 GLU A CA 1
ATOM 2288 C C . GLU A 1 294 ? -18.195 -14.780 -12.692 1.00 94.44 294 GLU A C 1
ATOM 2290 O O . GLU A 1 294 ? -18.129 -15.633 -13.580 1.00 94.44 294 GLU A O 1
ATOM 2295 N N . GLY A 1 295 ? -17.645 -14.964 -11.493 1.00 93.19 295 GLY A N 1
ATOM 2296 C CA . GLY A 1 295 ? -17.080 -16.245 -11.067 1.00 93.19 295 GLY A CA 1
ATOM 2297 C C . GLY A 1 295 ? -15.850 -16.755 -11.826 1.00 93.19 295 GLY A C 1
ATOM 2298 O O . GLY A 1 295 ? -15.574 -17.954 -11.776 1.00 93.19 295 GLY A O 1
ATOM 2299 N N . HIS A 1 296 ? -15.119 -15.892 -12.536 1.00 94.62 296 HIS A N 1
ATOM 2300 C CA . HIS A 1 296 ? -13.970 -16.305 -13.348 1.00 94.62 296 HIS A CA 1
ATOM 2301 C C . HIS A 1 296 ? -12.690 -16.595 -12.542 1.00 94.62 296 HIS A C 1
ATOM 2303 O O . HIS A 1 296 ? -11.758 -17.183 -13.090 1.00 94.62 296 HIS A O 1
ATOM 2309 N N . ALA A 1 297 ? -12.626 -16.200 -11.264 1.00 96.44 297 ALA A N 1
ATOM 2310 C CA . ALA A 1 297 ? -11.426 -16.307 -10.438 1.00 96.44 297 ALA A CA 1
ATOM 2311 C C . ALA A 1 297 ? -11.672 -17.047 -9.119 1.00 96.44 297 ALA A C 1
ATOM 2313 O O . ALA A 1 297 ? -12.723 -16.922 -8.498 1.00 96.44 297 ALA A O 1
ATOM 2314 N N . GLN A 1 298 ? -10.666 -17.785 -8.644 1.00 96.81 298 GLN A N 1
ATOM 2315 C CA . GLN A 1 298 ? -10.698 -18.430 -7.326 1.00 96.81 298 GLN A 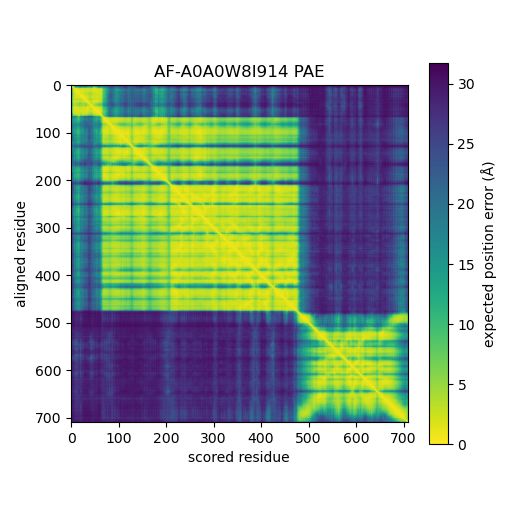CA 1
ATOM 2316 C C . GLN A 1 298 ? -10.016 -17.581 -6.254 1.00 96.81 298 GLN A C 1
ATOM 2318 O O . GLN A 1 298 ? -10.418 -17.617 -5.092 1.00 96.81 298 GLN A O 1
ATOM 2323 N N . ALA A 1 299 ? -9.016 -16.784 -6.627 1.00 98.00 299 ALA A N 1
ATOM 2324 C CA . ALA A 1 299 ? -8.503 -15.733 -5.762 1.00 98.00 299 ALA A CA 1
ATOM 2325 C C . ALA A 1 299 ? -8.651 -14.371 -6.421 1.00 98.00 299 ALA A C 1
ATOM 2327 O O . ALA A 1 299 ? -8.232 -14.174 -7.559 1.00 98.00 299 ALA A O 1
ATOM 2328 N N . VAL A 1 300 ? -9.195 -13.422 -5.672 1.00 98.62 300 VAL A N 1
ATOM 2329 C CA . VAL A 1 300 ? -9.198 -12.016 -6.068 1.00 98.62 300 VAL A CA 1
ATOM 2330 C C . VAL A 1 300 ? -8.330 -11.249 -5.083 1.00 98.62 300 VAL A C 1
ATOM 2332 O O . VAL A 1 300 ? -8.497 -11.382 -3.874 1.00 98.62 300 VAL A O 1
ATOM 2335 N N . VAL A 1 301 ? -7.390 -10.457 -5.578 1.00 98.56 301 VAL A N 1
ATOM 2336 C CA . VAL A 1 301 ? -6.565 -9.562 -4.759 1.00 98.56 301 VAL A CA 1
ATOM 2337 C C . VAL A 1 301 ? -6.747 -8.147 -5.270 1.00 98.56 301 VAL A C 1
ATOM 2339 O O . VAL A 1 301 ? -6.871 -7.959 -6.471 1.00 98.56 301 VAL A O 1
ATOM 2342 N N . MET A 1 302 ? -6.801 -7.151 -4.387 1.00 96.88 302 MET A N 1
ATOM 2343 C CA . MET A 1 302 ? -6.872 -5.762 -4.844 1.00 96.88 302 MET A CA 1
ATOM 2344 C C . MET A 1 302 ? -6.413 -4.755 -3.797 1.00 96.88 302 MET A C 1
ATOM 2346 O O . MET A 1 302 ? -6.706 -4.868 -2.602 1.00 96.88 302 MET A O 1
ATOM 2350 N N . ASN A 1 303 ? -5.775 -3.698 -4.293 1.00 94.62 303 ASN A N 1
ATOM 2351 C CA . ASN A 1 303 ? -5.575 -2.447 -3.578 1.00 94.62 303 ASN A CA 1
ATOM 2352 C C . ASN A 1 303 ? -6.223 -1.296 -4.370 1.00 94.62 303 ASN A C 1
ATOM 2354 O O . ASN A 1 303 ? -5.524 -0.583 -5.095 1.00 94.62 303 ASN A O 1
ATOM 2358 N N . PRO A 1 304 ? -7.555 -1.146 -4.291 1.00 93.31 304 PRO A N 1
ATOM 2359 C CA . PRO A 1 304 ? -8.286 -0.246 -5.165 1.00 93.31 304 PRO A CA 1
ATOM 2360 C C . PRO A 1 304 ? -8.068 1.231 -4.798 1.00 93.31 304 PRO A C 1
ATOM 2362 O O . PRO A 1 304 ? -7.649 1.556 -3.684 1.00 93.31 304 PRO A O 1
ATOM 2365 N N . PRO A 1 305 ? -8.412 2.167 -5.696 1.00 89.50 305 PRO A N 1
ATOM 2366 C CA . PRO A 1 305 ? -8.451 3.589 -5.368 1.00 89.50 305 PRO A CA 1
ATOM 2367 C C . PRO A 1 305 ? -9.536 3.905 -4.322 1.00 89.50 305 PRO A C 1
ATOM 2369 O O . PRO A 1 305 ? -10.703 3.522 -4.453 1.00 89.50 305 PRO A O 1
ATOM 2372 N N . TYR A 1 306 ? -9.157 4.663 -3.289 1.00 88.88 306 TYR A N 1
ATOM 2373 C CA . TYR A 1 306 ? -10.036 5.018 -2.169 1.00 88.88 306 TYR A CA 1
ATOM 2374 C C . TYR A 1 306 ? -10.702 6.380 -2.345 1.00 88.88 306 TYR A C 1
ATOM 2376 O O . TYR A 1 306 ? -10.136 7.307 -2.922 1.00 88.88 306 TYR A O 1
ATOM 2384 N N . GLY A 1 307 ? -11.884 6.544 -1.755 1.00 88.38 307 GLY A N 1
ATOM 2385 C CA . GLY A 1 307 ? -12.593 7.820 -1.717 1.00 88.38 307 GLY A CA 1
ATOM 2386 C C . GLY A 1 307 ? -13.082 8.286 -3.087 1.00 88.38 307 GLY A C 1
ATOM 2387 O O . GLY A 1 307 ? -13.444 9.458 -3.232 1.00 88.38 307 GLY A O 1
ATOM 2388 N N . LEU A 1 308 ? -13.100 7.392 -4.084 1.00 88.81 308 LEU A N 1
ATOM 2389 C CA . LEU A 1 308 ? -13.585 7.703 -5.420 1.00 88.81 308 LEU A CA 1
ATOM 2390 C C . LEU A 1 308 ? -15.028 8.182 -5.345 1.00 88.81 308 LEU A C 1
ATOM 2392 O O . LEU A 1 308 ? -15.905 7.513 -4.789 1.00 88.81 308 LEU A O 1
ATOM 2396 N N . ARG A 1 309 ? -15.275 9.350 -5.936 1.00 89.31 309 ARG A N 1
ATOM 2397 C CA . ARG A 1 309 ? -16.639 9.796 -6.199 1.00 89.31 309 ARG A CA 1
ATOM 2398 C C . ARG A 1 309 ? -17.213 8.940 -7.305 1.00 89.31 309 ARG A C 1
ATOM 2400 O O . ARG A 1 309 ? -16.505 8.669 -8.265 1.00 89.31 309 ARG A O 1
ATOM 2407 N N . ASN A 1 310 ? -18.481 8.576 -7.166 1.00 84.19 310 ASN A N 1
ATOM 2408 C CA . ASN A 1 310 ? -19.157 7.724 -8.130 1.00 84.19 310 ASN A CA 1
ATOM 2409 C C . ASN A 1 310 ? -19.002 8.254 -9.574 1.00 84.19 310 ASN A C 1
ATOM 2411 O O . ASN A 1 310 ? -19.574 9.309 -9.881 1.00 84.19 310 ASN A O 1
ATOM 2415 N N . PRO A 1 311 ? -18.235 7.560 -10.438 1.00 78.00 311 PRO A N 1
ATOM 2416 C CA . PRO A 1 311 ? -18.058 7.970 -11.825 1.00 78.00 311 PRO A CA 1
ATOM 2417 C C . PRO A 1 311 ? -19.265 7.574 -12.692 1.00 78.00 311 PRO A C 1
ATOM 2419 O O . PRO A 1 311 ? -19.521 8.207 -13.717 1.00 78.00 311 PRO A O 1
ATOM 2422 N N . VAL A 1 312 ? -20.057 6.590 -12.252 1.00 76.25 312 VAL A N 1
ATOM 2423 C CA . VAL A 1 312 ? -21.188 6.011 -12.985 1.00 76.25 312 VAL A CA 1
ATOM 2424 C C . VAL A 1 312 ? -22.508 6.490 -12.376 1.00 76.25 312 VAL A C 1
ATOM 2426 O O . VAL A 1 312 ? -22.849 6.204 -11.233 1.00 76.25 312 VAL A O 1
ATOM 2429 N N . ARG A 1 313 ? -23.297 7.255 -13.136 1.00 66.94 313 ARG A N 1
ATOM 2430 C CA . ARG A 1 313 ? -24.456 7.985 -12.580 1.00 66.94 313 ARG A CA 1
ATOM 2431 C C . ARG A 1 313 ? -25.557 7.100 -11.984 1.00 66.94 313 ARG A C 1
ATOM 2433 O O . ARG A 1 313 ? -26.240 7.571 -11.076 1.00 66.94 313 ARG A O 1
ATOM 2440 N N . ASP A 1 314 ? -25.741 5.876 -12.476 1.00 83.06 314 ASP A N 1
ATOM 2441 C CA . ASP A 1 314 ? -26.763 4.955 -11.975 1.00 83.06 314 ASP A CA 1
ATOM 2442 C C . ASP A 1 314 ? -26.253 3.507 -11.951 1.00 83.06 314 ASP A C 1
ATOM 2444 O O . ASP A 1 314 ? -26.086 2.884 -12.993 1.00 83.06 314 ASP A O 1
ATOM 2448 N N . LEU A 1 315 ? -26.019 2.993 -10.742 1.00 86.75 315 LEU A N 1
ATOM 2449 C CA . LEU A 1 315 ? -25.596 1.614 -10.467 1.00 86.75 315 LEU A CA 1
ATOM 2450 C C . LEU A 1 315 ? -26.767 0.744 -9.967 1.00 86.75 315 LEU A C 1
ATOM 2452 O O . LEU A 1 315 ? -26.558 -0.366 -9.493 1.00 86.75 315 LEU A O 1
ATOM 2456 N N . THR A 1 316 ? -28.010 1.242 -10.020 1.00 84.12 316 THR A N 1
ATOM 2457 C CA . THR A 1 316 ? -29.179 0.588 -9.395 1.00 84.12 316 THR A CA 1
ATOM 2458 C C . THR A 1 316 ? -29.453 -0.812 -9.945 1.00 84.12 316 THR A C 1
ATOM 2460 O O . THR A 1 316 ? -29.905 -1.679 -9.201 1.00 84.12 316 THR A O 1
ATOM 2463 N N . TRP A 1 317 ? -29.193 -1.021 -11.236 1.00 85.88 317 TRP A N 1
ATOM 2464 C CA . TRP A 1 317 ? -29.450 -2.278 -11.950 1.00 85.88 317 TRP A CA 1
ATOM 2465 C C . TRP A 1 317 ? -28.187 -3.090 -12.214 1.00 85.88 317 TRP A C 1
ATOM 2467 O O . TRP A 1 317 ? -28.242 -4.087 -12.929 1.00 85.88 317 TRP A O 1
ATOM 2477 N N . ASP A 1 318 ? -27.055 -2.652 -11.673 1.00 92.75 318 ASP A N 1
ATOM 2478 C CA . ASP A 1 318 ? -25.800 -3.359 -11.841 1.00 92.75 318 ASP A CA 1
ATOM 2479 C C . ASP A 1 318 ? -25.809 -4.624 -10.959 1.00 92.75 318 ASP A C 1
ATOM 2481 O O . ASP A 1 318 ? -25.931 -4.516 -9.730 1.00 92.75 318 ASP A O 1
ATOM 2485 N N . PRO A 1 319 ? -25.717 -5.826 -11.561 1.00 93.44 319 PRO A N 1
ATOM 2486 C CA . PRO A 1 319 ? -25.858 -7.089 -10.842 1.00 93.44 319 PRO A CA 1
ATOM 2487 C C . PRO A 1 319 ? -24.726 -7.335 -9.840 1.00 93.44 319 PRO A C 1
ATOM 2489 O O . PRO A 1 319 ? -24.895 -8.143 -8.930 1.00 93.44 319 PRO A O 1
ATOM 2492 N N . ARG A 1 320 ? -23.606 -6.611 -9.949 1.00 95.06 320 ARG A N 1
ATOM 2493 C CA . ARG A 1 320 ? -22.445 -6.765 -9.065 1.00 95.06 320 ARG A CA 1
ATOM 2494 C C . ARG A 1 320 ? -22.734 -6.284 -7.645 1.00 95.06 320 ARG A C 1
ATOM 2496 O O . ARG A 1 320 ? -22.129 -6.770 -6.693 1.00 95.06 320 ARG A O 1
ATOM 2503 N N . PHE A 1 321 ? -23.680 -5.358 -7.459 1.00 95.44 321 PHE A N 1
ATOM 2504 C CA . PHE A 1 321 ? -23.976 -4.762 -6.149 1.00 95.44 321 PHE A CA 1
ATOM 2505 C C . PHE A 1 321 ? -25.139 -5.435 -5.415 1.00 95.44 321 PHE A C 1
ATOM 2507 O O . PHE A 1 321 ? -26.082 -4.775 -4.963 1.00 95.44 321 PHE A O 1
ATOM 2514 N N . ILE A 1 322 ? -25.056 -6.757 -5.248 1.00 93.38 322 ILE A N 1
ATOM 2515 C CA . ILE A 1 322 ? -26.092 -7.578 -4.597 1.00 93.38 322 ILE A CA 1
ATOM 2516 C C . ILE A 1 322 ? -26.391 -7.174 -3.141 1.00 93.38 322 ILE A C 1
ATOM 2518 O O . ILE A 1 322 ? -27.482 -7.438 -2.636 1.00 93.38 322 ILE A O 1
ATOM 2522 N N . PHE A 1 323 ? -25.462 -6.496 -2.456 1.00 96.44 323 PHE A N 1
ATOM 2523 C CA . PHE A 1 323 ? -25.651 -6.016 -1.079 1.00 96.44 323 PHE A CA 1
ATOM 2524 C C . PHE A 1 323 ? -26.167 -4.571 -1.016 1.00 96.44 323 PHE A C 1
ATOM 2526 O O . PHE A 1 323 ? -26.554 -4.085 0.053 1.00 96.44 323 PHE A O 1
ATOM 2533 N N . GLY A 1 324 ? -26.216 -3.893 -2.162 1.00 95.19 324 GLY A N 1
ATOM 2534 C CA . GLY A 1 324 ? -26.670 -2.523 -2.334 1.00 95.19 324 GLY A CA 1
ATOM 2535 C C . GLY A 1 324 ? -25.674 -1.691 -3.139 1.00 95.19 324 GLY A C 1
ATOM 2536 O O . GLY A 1 324 ? -24.486 -1.644 -2.824 1.00 95.19 324 GLY A O 1
ATOM 2537 N N . ALA A 1 325 ? -26.186 -0.978 -4.142 1.00 92.75 325 ALA A N 1
ATOM 2538 C CA . ALA A 1 325 ? -25.396 -0.061 -4.952 1.00 92.75 325 ALA A CA 1
ATOM 2539 C C . ALA A 1 325 ? -24.911 1.142 -4.119 1.00 92.75 325 ALA A C 1
ATOM 2541 O O . ALA A 1 325 ? -25.743 1.829 -3.512 1.00 92.75 325 ALA A O 1
ATOM 2542 N N . PRO A 1 326 ? -23.598 1.427 -4.080 1.00 91.62 326 PRO A N 1
ATOM 2543 C CA . PRO A 1 326 ? -23.089 2.628 -3.437 1.00 91.62 326 PRO A CA 1
ATOM 2544 C C . PRO A 1 326 ? -23.379 3.858 -4.315 1.00 91.62 326 PRO A C 1
ATOM 2546 O O . PRO A 1 326 ? -23.289 3.795 -5.538 1.00 91.62 326 PRO A O 1
ATOM 2549 N N . LYS A 1 327 ? -23.740 5.003 -3.717 1.00 85.62 327 LYS A N 1
ATOM 2550 C CA . LYS A 1 327 ? -24.173 6.188 -4.493 1.00 85.62 327 LYS A CA 1
ATOM 2551 C C . LYS A 1 327 ? -23.125 7.272 -4.654 1.00 85.62 327 LYS A C 1
ATOM 2553 O O . LYS A 1 327 ? -23.040 7.881 -5.717 1.00 85.62 327 LYS A O 1
ATOM 2558 N N . ARG A 1 328 ? -22.400 7.605 -3.580 1.00 84.94 328 ARG A N 1
ATOM 2559 C CA . ARG A 1 328 ? -21.507 8.783 -3.540 1.00 84.94 328 ARG A CA 1
ATOM 2560 C C . ARG A 1 328 ? -20.034 8.415 -3.531 1.00 84.94 328 ARG A C 1
ATOM 2562 O O . ARG A 1 328 ? -19.280 9.019 -4.285 1.00 84.94 328 ARG A O 1
ATOM 2569 N N . VAL A 1 329 ? -19.649 7.479 -2.669 1.00 90.06 329 VAL A N 1
ATOM 2570 C CA . VAL A 1 329 ? -18.264 7.036 -2.478 1.00 90.06 329 VAL A CA 1
ATOM 2571 C C . VAL A 1 329 ? -18.185 5.556 -2.826 1.00 90.06 329 VAL A C 1
ATOM 2573 O O . VAL A 1 329 ? -19.028 4.790 -2.371 1.00 90.06 329 VAL A O 1
ATOM 2576 N N . MET A 1 330 ? -17.210 5.172 -3.647 1.00 92.88 330 MET A N 1
ATOM 2577 C CA . MET A 1 330 ? -17.123 3.830 -4.244 1.00 92.88 330 MET A CA 1
ATOM 2578 C C . MET A 1 330 ? -16.321 2.818 -3.427 1.00 92.88 330 MET A C 1
ATOM 2580 O O . MET A 1 330 ? -16.102 1.711 -3.897 1.00 92.88 330 MET A O 1
ATOM 2584 N N . ASP A 1 331 ? -15.934 3.138 -2.190 1.00 94.06 331 ASP A N 1
ATOM 2585 C CA . ASP A 1 331 ? -15.162 2.214 -1.344 1.00 94.06 331 ASP A CA 1
ATOM 2586 C C . ASP A 1 331 ? -15.862 0.851 -1.195 1.00 94.06 331 ASP A C 1
ATOM 2588 O O . ASP A 1 331 ? -15.212 -0.183 -1.268 1.00 94.06 331 ASP A O 1
ATOM 2592 N N . TYR A 1 332 ? -17.194 0.841 -1.060 1.00 96.38 332 TYR A N 1
ATOM 2593 C CA . TYR A 1 332 ? -18.000 -0.384 -0.976 1.00 96.38 332 TYR A CA 1
ATOM 2594 C C . TYR A 1 332 ? -18.373 -0.995 -2.334 1.00 96.38 332 TYR A C 1
ATOM 2596 O O . TYR A 1 332 ? -19.038 -2.026 -2.357 1.00 96.38 332 TYR A O 1
ATOM 2604 N N . ALA A 1 333 ? -17.972 -0.406 -3.463 1.00 96.62 333 ALA A N 1
ATOM 2605 C CA . ALA A 1 333 ? -18.096 -1.064 -4.765 1.00 96.62 333 ALA A CA 1
ATOM 2606 C C . ALA A 1 333 ? -17.058 -2.192 -4.889 1.00 96.62 333 ALA A C 1
ATOM 2608 O O . ALA A 1 333 ? -17.398 -3.298 -5.295 1.00 96.62 333 ALA A O 1
ATOM 2609 N N . TRP A 1 334 ? -15.819 -1.936 -4.458 1.00 97.44 334 TRP A N 1
ATOM 2610 C CA . TRP A 1 334 ? -14.686 -2.848 -4.636 1.00 97.44 334 TRP A CA 1
ATOM 2611 C C . TRP A 1 334 ? -14.836 -4.212 -3.944 1.00 97.44 334 TRP A C 1
ATOM 2613 O O . TRP A 1 334 ? -14.643 -5.219 -4.620 1.00 97.44 334 TRP A O 1
ATOM 2623 N N . PRO A 1 335 ? -15.265 -4.310 -2.667 1.00 98.12 335 PRO A N 1
ATOM 2624 C CA . PRO A 1 335 ? -15.576 -5.598 -2.045 1.00 98.12 335 PRO A CA 1
ATOM 2625 C C . PRO A 1 335 ? -16.630 -6.398 -2.809 1.00 98.12 335 PRO A C 1
ATOM 2627 O O . PRO A 1 335 ? -16.537 -7.617 -2.893 1.00 98.12 335 PRO A O 1
ATOM 2630 N N . GLN A 1 336 ? -17.640 -5.718 -3.359 1.00 98.00 336 GLN A N 1
ATOM 2631 C CA . GLN A 1 336 ? -18.739 -6.365 -4.073 1.00 98.00 336 GLN A CA 1
ATOM 2632 C C . GLN A 1 336 ? -18.289 -6.866 -5.448 1.00 98.00 336 GLN A C 1
ATOM 2634 O O . GLN A 1 336 ? -18.598 -7.999 -5.796 1.00 98.00 336 GLN A O 1
ATOM 2639 N N . ILE A 1 337 ? -17.489 -6.077 -6.173 1.00 97.81 337 ILE A N 1
ATOM 2640 C CA . ILE A 1 337 ? -16.820 -6.502 -7.415 1.00 97.81 337 ILE A CA 1
ATOM 2641 C C . ILE A 1 337 ? -15.904 -7.694 -7.136 1.00 97.81 337 ILE A C 1
ATOM 2643 O O . ILE A 1 337 ? -15.957 -8.696 -7.840 1.00 97.81 337 ILE A O 1
ATOM 2647 N N . GLY A 1 338 ? -15.127 -7.636 -6.052 1.00 98.12 338 GLY A N 1
ATOM 2648 C CA . GLY A 1 338 ? -14.299 -8.755 -5.620 1.00 98.12 338 GLY A CA 1
ATOM 2649 C C . GLY A 1 338 ? -15.110 -10.031 -5.420 1.00 98.12 338 GLY A C 1
ATOM 2650 O O . GLY A 1 338 ? -14.742 -11.063 -5.963 1.00 98.12 338 GLY A O 1
ATOM 2651 N N . ILE A 1 339 ? -16.241 -9.950 -4.710 1.00 98.56 339 ILE A N 1
ATOM 2652 C CA . ILE A 1 339 ? -17.153 -11.082 -4.485 1.00 98.56 339 ILE A CA 1
ATOM 2653 C C . ILE A 1 339 ? -17.790 -11.581 -5.791 1.00 98.56 339 ILE A C 1
ATOM 2655 O O . ILE A 1 339 ? -17.899 -12.791 -5.976 1.00 98.56 339 ILE A O 1
ATOM 2659 N N . TRP A 1 340 ? -18.193 -10.681 -6.691 1.00 98.06 340 TRP A N 1
ATOM 2660 C CA . TRP A 1 340 ? -18.826 -11.008 -7.975 1.00 98.06 340 TRP A CA 1
ATOM 2661 C C . TRP A 1 340 ? -17.954 -11.911 -8.858 1.00 98.06 340 TRP A C 1
ATOM 2663 O O . TRP A 1 340 ? -18.449 -12.832 -9.506 1.00 98.06 340 TRP A O 1
ATOM 2673 N N . HIS A 1 341 ? -16.638 -11.705 -8.856 1.00 98.06 341 HIS A N 1
ATOM 2674 C CA . HIS A 1 341 ? -15.728 -12.514 -9.669 1.00 98.06 341 HIS A CA 1
ATOM 2675 C C . HIS A 1 341 ? -15.266 -13.814 -9.005 1.00 98.06 341 HIS A C 1
ATOM 2677 O O . HIS A 1 341 ? -14.569 -14.597 -9.652 1.00 98.06 341 HIS A O 1
ATOM 2683 N N . LEU A 1 342 ? -15.661 -14.083 -7.754 1.00 98.19 342 LEU A N 1
ATOM 2684 C CA . LEU A 1 342 ? -15.315 -15.336 -7.089 1.00 98.19 342 LEU A CA 1
ATOM 2685 C C . LEU A 1 342 ? -16.119 -16.503 -7.658 1.00 98.19 342 LEU A C 1
ATOM 2687 O O . LEU A 1 342 ? -17.350 -16.477 -7.699 1.00 98.19 342 LEU A O 1
ATOM 2691 N N . GLY A 1 343 ? -15.419 -17.560 -8.053 1.00 97.19 343 GLY A N 1
ATOM 2692 C CA . GLY A 1 343 ? -15.997 -18.880 -8.244 1.00 97.19 343 GLY A CA 1
ATOM 2693 C C . GLY A 1 343 ? -16.271 -19.581 -6.901 1.00 97.19 343 GLY A C 1
ATOM 2694 O O . GLY A 1 343 ? -15.937 -19.064 -5.828 1.00 97.19 343 GLY A O 1
ATOM 2695 N N . PRO A 1 344 ? -16.916 -20.762 -6.926 1.00 96.50 344 PRO A N 1
ATOM 2696 C CA . PRO A 1 344 ? -17.182 -21.549 -5.723 1.00 96.50 344 PRO A CA 1
ATOM 2697 C C . PRO A 1 344 ? -15.944 -21.824 -4.875 1.00 96.50 344 PRO A C 1
ATOM 2699 O O . PRO A 1 344 ? -14.951 -22.368 -5.362 1.00 96.50 344 PRO A O 1
ATOM 2702 N N . GLY A 1 345 ? -16.023 -21.473 -3.588 1.00 94.69 345 GLY A N 1
ATOM 2703 C CA . GLY A 1 345 ? -14.919 -21.638 -2.644 1.00 94.69 345 GLY A CA 1
ATOM 2704 C C . GLY A 1 345 ? -13.772 -20.640 -2.833 1.00 94.69 345 GLY A C 1
ATOM 2705 O O . GLY A 1 345 ? -12.729 -20.790 -2.192 1.00 94.69 345 GLY A O 1
ATOM 2706 N N . GLY A 1 346 ? -13.932 -19.629 -3.688 1.00 97.25 346 GLY A N 1
ATOM 2707 C CA . GLY A 1 346 ? -12.939 -18.580 -3.873 1.00 97.25 346 GLY A CA 1
ATOM 2708 C C . GLY A 1 346 ? -12.875 -17.598 -2.699 1.00 97.25 346 GLY A C 1
ATOM 2709 O O . GLY A 1 346 ? -13.838 -17.447 -1.943 1.00 97.25 346 GLY A O 1
ATOM 2710 N N . ARG A 1 347 ? -11.726 -16.929 -2.529 1.00 98.12 347 ARG A N 1
ATOM 2711 C CA . ARG A 1 347 ? -11.531 -15.861 -1.530 1.00 98.12 347 ARG A CA 1
ATOM 2712 C C . ARG A 1 347 ? -11.031 -14.584 -2.187 1.00 98.12 347 ARG A C 1
ATOM 2714 O O . ARG A 1 347 ? -10.145 -14.611 -3.037 1.00 98.12 347 ARG A O 1
ATOM 2721 N N . CYS A 1 348 ? -11.564 -13.458 -1.733 1.00 98.69 348 CYS A N 1
ATOM 2722 C CA . CYS A 1 348 ? -11.099 -12.135 -2.117 1.00 98.69 348 CYS A CA 1
ATOM 2723 C C . CYS A 1 348 ? -10.360 -11.473 -0.946 1.00 98.69 348 CYS A C 1
ATOM 2725 O O . CYS A 1 348 ? -10.915 -11.359 0.143 1.00 98.69 348 CYS A O 1
ATOM 2727 N N . ALA A 1 349 ? -9.138 -11.000 -1.188 1.00 98.75 349 ALA A N 1
ATOM 2728 C CA . ALA A 1 349 ? -8.332 -10.180 -0.291 1.00 98.75 349 ALA A CA 1
ATOM 2729 C C . ALA A 1 349 ? -8.359 -8.720 -0.780 1.00 98.75 349 ALA A C 1
ATOM 2731 O O . ALA A 1 349 ? -7.711 -8.362 -1.764 1.00 98.75 349 ALA A O 1
ATOM 2732 N N . CYS A 1 350 ? -9.145 -7.876 -0.109 1.00 98.50 350 CYS A N 1
ATOM 2733 C CA . CYS A 1 350 ? -9.428 -6.501 -0.530 1.00 98.50 350 CYS A CA 1
ATOM 2734 C C . CYS A 1 350 ? -8.948 -5.486 0.514 1.00 98.50 350 CYS A C 1
ATOM 2736 O O . CYS A 1 350 ? -9.346 -5.555 1.681 1.00 98.50 350 CYS A O 1
ATOM 2738 N N . TYR A 1 351 ? -8.124 -4.521 0.100 1.00 97.69 351 TYR A N 1
ATOM 2739 C CA . TYR A 1 351 ? -7.747 -3.401 0.960 1.00 97.69 351 TYR A CA 1
ATOM 2740 C C . TYR A 1 351 ? -8.787 -2.282 0.950 1.00 97.69 351 TYR A C 1
ATOM 2742 O O . TYR A 1 351 ? -9.222 -1.834 -0.107 1.00 97.69 351 TYR A O 1
ATOM 2750 N N . LEU A 1 352 ? -9.117 -1.765 2.135 1.00 96.00 352 LEU A N 1
ATOM 2751 C CA . LEU A 1 352 ? -9.965 -0.583 2.318 1.00 96.00 352 LEU A CA 1
ATOM 2752 C C . LEU A 1 352 ? -9.404 0.354 3.396 1.00 96.00 352 LEU A C 1
ATOM 2754 O O . LEU A 1 352 ? -8.737 -0.113 4.325 1.00 96.00 352 LEU A O 1
ATOM 2758 N N . PRO A 1 353 ? -9.717 1.664 3.356 1.00 93.81 353 PRO A N 1
ATOM 2759 C CA . PRO A 1 353 ? -9.384 2.578 4.445 1.00 93.81 353 PRO A CA 1
ATOM 2760 C C . PRO A 1 353 ? -10.122 2.185 5.731 1.00 93.81 353 PRO A C 1
ATOM 2762 O O . PRO A 1 353 ? -11.276 1.755 5.686 1.00 93.81 353 PRO A O 1
ATOM 2765 N N . SER A 1 354 ? -9.499 2.393 6.892 1.00 92.31 354 SER A N 1
ATOM 2766 C CA . SER A 1 354 ? -10.049 1.985 8.198 1.00 92.31 354 SER A CA 1
ATOM 2767 C C . SER A 1 354 ? -11.430 2.565 8.517 1.00 92.31 354 SER A C 1
ATOM 2769 O O . SER A 1 354 ? -12.229 1.940 9.210 1.00 92.31 354 SER A O 1
ATOM 2771 N N . ASN A 1 355 ? -11.774 3.730 7.963 1.00 91.56 355 ASN A N 1
ATOM 2772 C CA . ASN A 1 355 ? -13.102 4.313 8.142 1.00 91.56 355 ASN A CA 1
ATOM 2773 C C . ASN A 1 355 ? -14.231 3.480 7.503 1.00 91.56 355 ASN A C 1
ATOM 2775 O O . ASN A 1 355 ? -15.388 3.651 7.889 1.00 91.56 355 ASN A O 1
ATOM 2779 N N . SER A 1 356 ? -13.923 2.571 6.570 1.00 93.25 356 SER A N 1
ATOM 2780 C CA . SER A 1 356 ? -14.893 1.637 5.985 1.00 93.25 356 SER A CA 1
ATOM 2781 C C . SER A 1 356 ? -15.538 0.738 7.044 1.00 93.25 356 SER A C 1
ATOM 2783 O O . SER A 1 356 ? -16.705 0.387 6.895 1.00 93.25 356 SER A O 1
ATOM 2785 N N . LEU A 1 357 ? -14.845 0.454 8.152 1.00 95.88 357 LEU A N 1
ATOM 2786 C CA . LEU A 1 357 ? -15.291 -0.442 9.226 1.00 95.88 357 LEU A CA 1
ATOM 2787 C C . LEU A 1 357 ? -16.512 0.068 10.002 1.00 95.88 357 LEU A C 1
ATOM 2789 O O . LEU A 1 357 ? -17.278 -0.727 10.546 1.00 95.88 357 LEU A O 1
ATOM 2793 N N . PHE A 1 358 ? -16.697 1.389 10.061 1.00 93.56 358 PHE A N 1
ATOM 2794 C CA . PHE A 1 358 ? -17.701 2.024 10.921 1.00 93.56 358 PHE A CA 1
ATOM 2795 C C . PHE A 1 358 ? -18.475 3.161 10.245 1.00 93.56 358 PHE A C 1
ATOM 2797 O O . PHE A 1 358 ? -19.364 3.745 10.868 1.00 93.56 358 PHE A O 1
ATOM 2804 N N . ARG A 1 359 ? -18.186 3.494 8.976 1.00 92.38 359 ARG A N 1
ATOM 2805 C CA . ARG A 1 359 ? -18.926 4.550 8.268 1.00 92.38 359 ARG A CA 1
ATOM 2806 C C . ARG A 1 359 ? -20.425 4.240 8.267 1.00 92.38 359 ARG A C 1
ATOM 2808 O O . ARG A 1 359 ? -20.833 3.106 8.000 1.00 92.38 359 ARG A O 1
ATOM 2815 N N . GLY A 1 360 ? -21.217 5.256 8.611 1.00 91.19 360 GLY A N 1
ATOM 2816 C CA . GLY A 1 360 ? -22.677 5.198 8.695 1.00 91.19 360 GLY A CA 1
ATOM 2817 C C . GLY A 1 360 ? -23.378 5.330 7.339 1.00 91.19 360 GLY A C 1
ATOM 2818 O O . GLY A 1 360 ? -22.742 5.439 6.293 1.00 91.19 360 GLY A O 1
ATOM 2819 N N . GLY A 1 361 ? -24.712 5.383 7.360 1.00 91.88 361 GLY A N 1
ATOM 2820 C CA . GLY A 1 361 ? -25.525 5.620 6.164 1.00 91.88 361 GLY A CA 1
ATOM 2821 C C . GLY A 1 361 ? -25.585 4.412 5.226 1.00 91.88 361 GLY A C 1
ATOM 2822 O O . GLY A 1 361 ? -25.851 3.294 5.660 1.00 91.88 361 GLY A O 1
ATOM 2823 N N . GLU A 1 362 ? -25.383 4.644 3.929 1.00 91.31 362 GLU A N 1
ATOM 2824 C CA . GLU A 1 362 ? -25.460 3.595 2.904 1.00 91.31 362 GLU A CA 1
ATOM 2825 C C . GLU A 1 362 ? -24.364 2.536 3.063 1.00 91.31 362 GLU A C 1
ATOM 2827 O O . GLU A 1 362 ? -24.676 1.349 3.021 1.00 91.31 362 GLU A O 1
ATOM 2832 N N . ASP A 1 363 ? -23.133 2.952 3.358 1.00 94.00 363 ASP A N 1
ATOM 2833 C CA . ASP A 1 363 ? -21.999 2.063 3.632 1.00 94.00 363 ASP A CA 1
ATOM 2834 C C . ASP A 1 363 ? -22.299 1.109 4.800 1.00 94.00 363 ASP A C 1
ATOM 2836 O O . ASP A 1 363 ? -22.003 -0.081 4.726 1.00 94.00 363 ASP A O 1
ATOM 2840 N N . ALA A 1 364 ? -22.962 1.596 5.858 1.00 95.50 364 ALA A N 1
ATOM 2841 C CA . ALA A 1 364 ? -23.406 0.740 6.960 1.00 95.50 364 ALA A CA 1
ATOM 2842 C C . ALA A 1 364 ? -24.440 -0.296 6.511 1.00 95.50 364 ALA A C 1
ATOM 2844 O O . ALA A 1 364 ? -24.357 -1.453 6.915 1.00 95.50 364 ALA A O 1
ATOM 2845 N N . ARG A 1 365 ? -25.394 0.090 5.656 1.00 96.88 365 ARG A N 1
ATOM 2846 C CA . ARG A 1 365 ? -26.400 -0.834 5.115 1.00 96.88 365 ARG A CA 1
ATOM 2847 C C . ARG A 1 365 ? -25.753 -1.924 4.257 1.00 96.88 365 ARG A C 1
ATOM 2849 O O . ARG A 1 365 ? -26.088 -3.090 4.436 1.00 96.88 365 ARG A O 1
ATOM 2856 N N . ILE A 1 366 ? -24.826 -1.555 3.370 1.00 97.62 366 ILE A N 1
ATOM 2857 C CA . ILE A 1 366 ? -24.096 -2.506 2.516 1.00 97.62 366 ILE A CA 1
ATOM 2858 C C . ILE A 1 366 ? -23.286 -3.470 3.390 1.00 97.62 366 ILE A C 1
ATOM 2860 O O . ILE A 1 366 ? -23.455 -4.682 3.277 1.00 97.62 366 ILE A O 1
ATOM 2864 N N . ARG A 1 367 ? -22.497 -2.949 4.340 1.00 98.06 367 ARG A N 1
ATOM 2865 C CA . ARG A 1 367 ? -21.717 -3.757 5.291 1.00 98.06 367 ARG A CA 1
ATOM 2866 C C . ARG A 1 367 ? -22.584 -4.738 6.078 1.00 98.06 367 ARG A C 1
ATOM 2868 O O . ARG A 1 367 ? -22.256 -5.915 6.171 1.00 98.06 367 ARG A O 1
ATOM 2875 N N . GLN A 1 368 ? -23.717 -4.283 6.614 1.00 98.44 368 GLN A N 1
ATOM 2876 C CA . GLN A 1 368 ? -24.657 -5.151 7.332 1.00 98.44 368 GLN A CA 1
ATOM 2877 C C . GLN A 1 368 ? -25.257 -6.236 6.431 1.00 98.44 368 GLN A C 1
ATOM 2879 O O . GLN A 1 368 ? -25.493 -7.346 6.898 1.00 98.44 368 GLN A O 1
ATOM 2884 N N . ASN A 1 369 ? -25.510 -5.941 5.156 1.00 98.50 369 ASN A N 1
ATOM 2885 C CA . ASN A 1 369 ? -26.001 -6.934 4.203 1.00 98.50 369 ASN A CA 1
ATOM 2886 C C . ASN A 1 369 ? -24.926 -7.974 3.857 1.00 98.50 369 ASN A C 1
ATOM 2888 O O . ASN A 1 369 ? -25.246 -9.157 3.819 1.00 98.50 369 ASN A O 1
ATOM 2892 N N . MET A 1 370 ? -23.664 -7.563 3.697 1.00 98.50 370 MET A N 1
ATOM 2893 C CA . MET A 1 370 ? -22.535 -8.488 3.521 1.00 98.50 370 MET A CA 1
ATOM 2894 C C . MET A 1 370 ? -22.361 -9.413 4.736 1.00 98.50 370 MET A C 1
ATOM 2896 O O . MET A 1 370 ? -22.133 -10.609 4.569 1.00 98.50 370 MET A O 1
ATOM 2900 N N . LEU A 1 371 ? -22.521 -8.880 5.955 1.00 98.38 371 LEU A N 1
ATOM 2901 C CA . LEU A 1 371 ? -22.485 -9.670 7.192 1.00 98.38 371 LEU A CA 1
ATOM 2902 C C . LEU A 1 371 ? -23.627 -10.690 7.251 1.00 98.38 371 LEU A C 1
ATOM 2904 O O . LEU A 1 371 ? -23.382 -11.869 7.473 1.00 98.38 371 LEU A O 1
ATOM 2908 N N . LYS A 1 372 ? -24.869 -10.260 6.994 1.00 98.19 372 LYS A N 1
ATOM 2909 C CA . LYS A 1 372 ? -26.046 -11.152 6.968 1.00 98.19 372 LYS A CA 1
ATOM 2910 C C . LYS A 1 372 ? -25.931 -12.255 5.922 1.00 98.19 372 LYS A C 1
ATOM 2912 O O . LYS A 1 372 ? -26.485 -13.330 6.111 1.00 98.19 372 LYS A O 1
ATOM 2917 N N . ALA A 1 373 ? -25.259 -11.968 4.814 1.00 97.69 373 ALA A N 1
ATOM 2918 C CA . ALA A 1 373 ? -25.038 -12.928 3.750 1.00 97.69 373 ALA A CA 1
ATOM 2919 C C . ALA A 1 373 ? -23.884 -13.898 4.033 1.00 97.69 373 ALA A C 1
ATOM 2921 O O . ALA A 1 373 ? -23.677 -14.805 3.235 1.00 97.69 373 ALA A O 1
ATOM 2922 N N . GLY A 1 374 ? -23.122 -13.722 5.119 1.00 97.31 374 GLY A N 1
ATOM 2923 C CA . GLY A 1 374 ? -21.945 -14.546 5.396 1.00 97.31 374 GLY A CA 1
ATOM 2924 C C . GLY A 1 374 ? -20.848 -14.375 4.342 1.00 97.31 374 GLY A C 1
ATOM 2925 O O . GLY A 1 374 ? -20.228 -15.359 3.955 1.00 97.31 374 GLY A O 1
ATOM 2926 N N . SER A 1 375 ? -20.652 -13.148 3.841 1.00 98.25 375 SER A N 1
ATOM 2927 C CA . SER A 1 375 ? -19.631 -12.815 2.831 1.00 98.25 375 SER A CA 1
ATOM 2928 C C . SER A 1 375 ? -18.378 -12.155 3.410 1.00 98.25 375 SER A C 1
ATOM 2930 O O . SER A 1 375 ? -17.442 -11.867 2.669 1.00 98.25 375 SER A O 1
ATOM 2932 N N . VAL A 1 376 ? -18.353 -11.879 4.717 1.00 98.50 376 VAL A N 1
ATOM 2933 C CA . VAL A 1 376 ? -17.186 -11.330 5.425 1.00 98.50 376 VAL A CA 1
ATOM 2934 C C . VAL A 1 376 ? -16.599 -12.441 6.290 1.00 98.50 376 VAL A C 1
ATOM 2936 O O . VAL A 1 376 ? -17.180 -12.786 7.311 1.00 98.50 376 VAL A O 1
ATOM 2939 N N . GLU A 1 377 ? -15.471 -13.018 5.874 1.00 98.38 377 GLU A N 1
ATOM 2940 C CA . GLU A 1 377 ? -14.817 -14.128 6.584 1.00 98.38 377 GLU A CA 1
ATOM 2941 C C . GLU A 1 377 ? -13.866 -13.614 7.674 1.00 98.38 377 GLU A C 1
ATOM 2943 O O . GLU A 1 377 ? -13.863 -14.130 8.796 1.00 98.38 377 GLU A O 1
ATOM 2948 N N . ALA A 1 378 ? -13.081 -12.579 7.359 1.00 98.69 378 ALA A N 1
ATOM 2949 C CA . ALA A 1 378 ? -12.163 -11.952 8.303 1.00 98.69 378 ALA A CA 1
ATOM 2950 C C . ALA A 1 378 ? -11.869 -10.483 7.959 1.00 98.69 378 ALA A C 1
ATOM 2952 O O . ALA A 1 378 ? -11.955 -10.073 6.800 1.00 98.69 378 ALA A O 1
ATOM 2953 N N . VAL A 1 379 ? -11.467 -9.704 8.964 1.00 98.62 379 VAL A N 1
ATOM 2954 C CA . VAL A 1 379 ? -10.969 -8.331 8.815 1.00 98.62 379 VAL A CA 1
ATOM 2955 C C . VAL A 1 379 ? -9.717 -8.139 9.667 1.00 98.62 379 VAL A C 1
ATOM 2957 O O . VAL A 1 379 ? -9.724 -8.418 10.865 1.00 98.62 379 VAL A O 1
ATOM 2960 N N . VAL A 1 380 ? -8.654 -7.609 9.061 1.00 98.50 380 VAL A N 1
ATOM 2961 C CA . VAL A 1 380 ? -7.394 -7.266 9.736 1.00 98.50 380 VAL A CA 1
ATOM 2962 C C . VAL A 1 380 ? -7.208 -5.751 9.719 1.00 98.50 380 VAL A C 1
ATOM 2964 O O . VAL A 1 380 ? -7.128 -5.159 8.642 1.00 98.50 380 VAL A O 1
ATOM 2967 N N . ALA A 1 381 ? -7.126 -5.111 10.886 1.00 97.12 381 ALA A N 1
ATOM 2968 C CA . ALA A 1 381 ? -6.765 -3.696 10.993 1.00 97.12 381 ALA A CA 1
ATOM 2969 C C . ALA A 1 381 ? -5.244 -3.538 11.049 1.00 97.12 381 ALA A C 1
ATOM 2971 O O . ALA A 1 381 ? -4.601 -4.157 11.889 1.00 97.12 381 ALA A O 1
ATOM 2972 N N . LEU A 1 382 ? -4.672 -2.717 10.163 1.00 95.81 382 LEU A N 1
ATOM 2973 C CA . LEU A 1 382 ? -3.222 -2.581 9.993 1.00 95.81 382 LEU A CA 1
ATOM 2974 C C . LEU A 1 382 ? -2.694 -1.248 10.550 1.00 95.81 382 LEU A C 1
ATOM 2976 O O . LEU A 1 382 ? -3.444 -0.265 10.592 1.00 95.81 382 LEU A O 1
ATOM 2980 N N . PRO A 1 383 ? -1.401 -1.167 10.924 1.00 91.88 383 PRO A N 1
ATOM 2981 C CA . PRO A 1 383 ? -0.772 0.078 11.351 1.00 91.88 383 PRO A CA 1
ATOM 2982 C C . PRO A 1 383 ? -0.925 1.230 10.352 1.00 91.88 383 PRO A C 1
ATOM 2984 O O . PRO A 1 383 ? -0.912 1.061 9.127 1.00 91.88 383 PRO A O 1
ATOM 2987 N N . ALA A 1 384 ? -0.991 2.451 10.884 1.00 87.44 384 ALA A N 1
ATOM 2988 C CA . ALA A 1 384 ? -0.870 3.662 10.078 1.00 87.44 384 ALA A CA 1
ATOM 2989 C C . ALA A 1 384 ? 0.500 3.704 9.377 1.00 87.44 384 ALA A C 1
ATOM 2991 O O . ALA A 1 384 ? 1.498 3.302 9.957 1.00 87.44 384 ALA A O 1
ATOM 2992 N N . GLY A 1 385 ? 0.573 4.244 8.158 1.00 81.19 385 GLY A N 1
ATOM 2993 C CA . GLY A 1 385 ? 1.852 4.449 7.458 1.00 81.19 385 GLY A CA 1
ATOM 2994 C C . GLY A 1 385 ? 2.406 3.237 6.699 1.00 81.19 385 GLY A C 1
ATOM 2995 O O . GLY A 1 385 ? 3.433 3.378 6.045 1.00 81.19 385 GLY A O 1
ATOM 2996 N N . MET A 1 386 ? 1.718 2.088 6.701 1.00 85.00 386 MET A N 1
ATOM 2997 C CA . MET A 1 386 ? 2.065 0.961 5.818 1.00 85.00 386 MET A CA 1
ATOM 2998 C C . MET A 1 386 ? 1.850 1.269 4.328 1.00 85.00 386 MET A C 1
ATOM 3000 O O . MET A 1 386 ? 2.501 0.676 3.468 1.00 85.00 386 MET A O 1
ATOM 3004 N N . ALA A 1 387 ? 0.923 2.171 3.997 1.00 81.50 387 ALA A N 1
ATOM 3005 C CA . ALA A 1 387 ? 0.670 2.583 2.622 1.00 81.50 387 ALA A CA 1
ATOM 3006 C C . ALA A 1 387 ? 1.647 3.689 2.192 1.00 81.50 387 ALA A C 1
ATOM 3008 O O . ALA A 1 387 ? 1.779 4.708 2.866 1.00 81.50 387 ALA A O 1
ATOM 3009 N N . ILE A 1 388 ? 2.278 3.539 1.022 1.00 72.75 388 ILE A N 1
ATOM 3010 C CA . ILE A 1 388 ? 3.247 4.525 0.502 1.00 72.75 388 ILE A CA 1
ATOM 3011 C C . ILE A 1 388 ? 2.553 5.862 0.185 1.00 72.75 388 ILE A C 1
ATOM 3013 O O . ILE A 1 388 ? 3.071 6.941 0.476 1.00 72.75 388 ILE A O 1
ATOM 3017 N N . ALA A 1 389 ? 1.351 5.795 -0.393 1.00 66.56 389 ALA A N 1
ATOM 3018 C CA . ALA A 1 389 ? 0.634 6.961 -0.905 1.00 66.56 389 ALA A CA 1
ATOM 3019 C C . ALA A 1 389 ? -0.167 7.738 0.160 1.00 66.56 389 ALA A C 1
ATOM 3021 O O . ALA A 1 389 ? -0.595 8.863 -0.098 1.00 66.56 389 ALA A O 1
ATOM 3022 N N . THR A 1 390 ? -0.406 7.171 1.348 1.00 71.50 390 THR A N 1
ATOM 3023 C CA . THR A 1 390 ? -1.291 7.779 2.352 1.00 71.50 390 THR A CA 1
ATOM 3024 C C . THR A 1 390 ? -0.910 7.404 3.780 1.00 71.50 390 THR A C 1
ATOM 3026 O O . THR A 1 390 ? -0.461 6.300 4.050 1.00 71.50 390 THR A O 1
ATOM 3029 N N . SER A 1 391 ? -1.133 8.320 4.725 1.00 73.81 391 SER A N 1
ATOM 3030 C CA . SER A 1 391 ? -1.025 8.024 6.161 1.00 73.81 391 SER A CA 1
ATOM 3031 C C . SER A 1 391 ? -2.311 7.439 6.752 1.00 73.81 391 SER A C 1
ATOM 3033 O O . SER A 1 391 ? -2.357 7.183 7.952 1.00 73.81 391 SER A O 1
ATOM 3035 N N . ILE A 1 392 ? -3.368 7.281 5.946 1.00 80.69 392 ILE A N 1
ATOM 3036 C CA . ILE A 1 392 ? -4.620 6.651 6.376 1.00 80.69 392 ILE A CA 1
ATOM 3037 C C . ILE A 1 392 ? -4.338 5.164 6.654 1.00 80.69 392 ILE A C 1
ATOM 3039 O O . ILE A 1 392 ? -3.830 4.487 5.758 1.00 80.69 392 ILE A O 1
ATOM 3043 N N . PRO A 1 393 ? -4.658 4.644 7.854 1.00 89.56 393 PRO A N 1
ATOM 3044 C CA . PRO A 1 393 ? -4.549 3.218 8.142 1.00 89.56 393 PRO A CA 1
ATOM 3045 C C . PRO A 1 393 ? -5.450 2.399 7.218 1.00 89.56 393 PRO A C 1
ATOM 3047 O O . PRO A 1 393 ? -6.586 2.797 6.930 1.00 89.56 393 PRO A O 1
ATOM 3050 N N . LEU A 1 394 ? -4.948 1.249 6.780 1.00 94.12 394 LEU A N 1
ATOM 3051 C CA . LEU A 1 394 ? -5.678 0.329 5.918 1.00 94.12 394 LEU A CA 1
ATOM 3052 C C . LEU A 1 394 ? -6.197 -0.871 6.705 1.00 94.12 394 LEU A C 1
ATOM 3054 O O . LEU A 1 394 ? -5.767 -1.165 7.818 1.00 94.12 394 LEU A O 1
ATOM 3058 N N . THR A 1 395 ? -7.146 -1.561 6.095 1.00 97.44 395 THR A N 1
ATOM 3059 C CA . THR A 1 395 ? -7.707 -2.821 6.571 1.00 97.44 395 THR A CA 1
ATOM 3060 C C . THR A 1 395 ? -7.658 -3.826 5.440 1.00 97.44 395 THR A C 1
ATOM 3062 O O . THR A 1 395 ? -7.920 -3.452 4.296 1.00 97.44 395 THR A O 1
ATOM 3065 N N . LEU A 1 396 ? -7.333 -5.077 5.750 1.00 98.62 396 LEU A N 1
ATOM 3066 C CA . LEU A 1 396 ? -7.474 -6.188 4.817 1.00 98.62 396 LEU A CA 1
ATOM 3067 C C . LEU A 1 396 ? -8.780 -6.922 5.111 1.00 98.62 396 LEU A C 1
ATOM 3069 O O . LEU A 1 396 ? -8.978 -7.402 6.225 1.00 98.62 396 LEU A O 1
ATOM 3073 N N . TRP A 1 397 ? -9.648 -7.020 4.113 1.00 98.81 397 TRP A N 1
ATOM 3074 C CA . TRP A 1 397 ? -10.892 -7.777 4.179 1.00 98.81 397 TRP A CA 1
ATOM 3075 C C . TRP A 1 397 ? -10.724 -9.093 3.435 1.00 98.81 397 TRP A C 1
ATOM 3077 O O . TRP A 1 397 ? -10.318 -9.091 2.273 1.00 98.81 397 TRP A O 1
ATOM 3087 N N . ILE A 1 398 ? -11.072 -10.195 4.097 1.00 98.81 398 ILE A N 1
ATOM 3088 C CA . ILE A 1 398 ? -11.198 -11.513 3.479 1.00 98.81 398 ILE A CA 1
ATOM 3089 C C . ILE A 1 398 ? -12.678 -11.779 3.243 1.00 98.81 398 ILE A C 1
ATOM 3091 O O . ILE A 1 398 ? -13.482 -11.798 4.180 1.00 98.81 398 ILE A O 1
ATOM 3095 N N . LEU A 1 399 ? -13.028 -11.940 1.974 1.00 98.81 399 LEU A N 1
ATOM 3096 C CA . LEU A 1 399 ? -14.401 -11.991 1.500 1.00 98.81 399 LEU A CA 1
ATOM 3097 C C . LEU A 1 399 ? -14.663 -13.281 0.729 1.00 98.81 399 LEU A C 1
ATOM 3099 O O . LEU A 1 399 ? -13.768 -13.825 0.081 1.00 98.81 399 LEU A O 1
ATOM 3103 N N . THR A 1 400 ? -15.911 -13.726 0.767 1.00 98.62 400 THR A N 1
ATOM 3104 C CA . THR A 1 400 ? -16.392 -14.933 0.091 1.00 98.62 400 THR A CA 1
ATOM 3105 C C . THR A 1 400 ? -17.728 -14.665 -0.595 1.00 98.62 400 THR A C 1
ATOM 3107 O O . THR A 1 400 ? -18.402 -13.655 -0.349 1.00 98.62 400 THR A O 1
ATOM 3110 N N . ARG A 1 401 ? -18.153 -15.600 -1.447 1.00 98.19 401 ARG A N 1
ATOM 3111 C CA . ARG A 1 401 ? -19.526 -15.607 -1.961 1.00 98.19 401 ARG A CA 1
ATOM 3112 C C . ARG A 1 401 ? -20.531 -15.765 -0.812 1.00 98.19 401 ARG A C 1
ATOM 3114 O O . ARG A 1 401 ? -20.177 -16.320 0.231 1.00 98.19 401 ARG A O 1
ATOM 3121 N N . PRO A 1 402 ? -21.779 -15.292 -0.977 1.00 97.19 402 PRO A N 1
ATOM 3122 C CA . PRO A 1 402 ? -22.818 -15.453 0.037 1.00 97.19 402 PRO A CA 1
ATOM 3123 C C . PRO A 1 402 ? -22.926 -16.894 0.553 1.00 97.19 402 PRO A C 1
ATOM 3125 O O . PRO A 1 402 ? -23.099 -17.829 -0.225 1.00 97.19 402 PRO A O 1
ATOM 3128 N N . GLY A 1 403 ? -22.833 -17.062 1.871 1.00 94.25 403 GLY A N 1
ATOM 3129 C CA . GLY A 1 403 ? -22.939 -18.344 2.566 1.00 94.25 403 GLY A CA 1
ATOM 3130 C C . GLY A 1 403 ? -21.681 -19.215 2.538 1.00 94.25 403 GLY A C 1
ATOM 3131 O O . GLY A 1 403 ? -21.710 -20.301 3.110 1.00 94.25 403 GLY A O 1
ATOM 3132 N N . GLU A 1 404 ? -20.589 -18.765 1.912 1.00 96.75 404 GLU A N 1
ATOM 3133 C CA . GLU A 1 404 ? -19.356 -19.554 1.763 1.00 96.75 404 GLU A CA 1
ATOM 3134 C C . GLU A 1 404 ? -18.236 -19.160 2.729 1.00 96.75 404 GLU A C 1
ATOM 3136 O O . GLU A 1 404 ? -17.149 -19.735 2.666 1.00 96.75 404 GLU A O 1
ATOM 3141 N N . ALA A 1 405 ? -18.460 -18.188 3.621 1.00 95.00 405 ALA A N 1
ATOM 3142 C CA . ALA A 1 405 ? -17.517 -17.947 4.711 1.00 95.00 405 ALA A CA 1
ATOM 3143 C C . ALA A 1 405 ? -17.342 -19.219 5.551 1.00 95.00 405 ALA A C 1
ATOM 3145 O O . ALA A 1 405 ? -18.304 -19.944 5.809 1.00 95.00 405 ALA A O 1
ATOM 3146 N N . THR A 1 406 ? -16.113 -19.458 6.011 1.00 91.44 406 THR A N 1
ATOM 3147 C CA . THR A 1 406 ? -15.767 -20.632 6.830 1.00 91.44 406 THR A CA 1
ATOM 3148 C C . THR A 1 406 ? -16.686 -20.802 8.046 1.00 91.44 406 THR A C 1
ATOM 3150 O O . THR A 1 406 ? -17.035 -21.923 8.418 1.00 91.44 406 THR A O 1
ATOM 3153 N N . ASP A 1 407 ? -17.096 -19.695 8.663 1.00 95.00 407 ASP A N 1
ATOM 3154 C CA . ASP A 1 407 ? -18.180 -19.652 9.641 1.00 95.00 407 ASP A CA 1
ATOM 3155 C C . ASP A 1 407 ? -19.155 -18.531 9.248 1.00 95.00 407 ASP A C 1
ATOM 3157 O O . ASP A 1 407 ? -18.876 -17.363 9.508 1.00 95.00 407 ASP A O 1
ATOM 3161 N N . PRO A 1 408 ? -20.309 -18.839 8.630 1.00 92.44 408 PRO A N 1
ATOM 3162 C CA . PRO A 1 408 ? -21.257 -17.809 8.204 1.00 92.44 408 PRO A CA 1
ATOM 3163 C C . PRO A 1 408 ? -21.858 -16.992 9.358 1.00 92.44 408 PRO A C 1
ATOM 3165 O O . PRO A 1 408 ? -22.458 -15.948 9.113 1.00 92.44 408 PRO A O 1
ATOM 3168 N N . ASN A 1 409 ? -21.720 -17.456 10.607 1.00 94.88 409 ASN A N 1
ATOM 3169 C CA . ASN A 1 409 ? -22.269 -16.800 11.790 1.00 94.88 409 ASN A CA 1
ATOM 3170 C C . ASN A 1 409 ? -21.225 -16.012 12.583 1.00 94.88 409 ASN A C 1
ATOM 3172 O O . ASN A 1 409 ? -21.613 -15.315 13.524 1.00 94.88 409 ASN A O 1
ATOM 3176 N N . ARG A 1 410 ? -19.929 -16.107 12.258 1.00 97.25 410 ARG A N 1
ATOM 3177 C CA . ARG A 1 410 ? -18.859 -15.390 12.966 1.00 97.25 410 ARG A CA 1
ATOM 3178 C C . ARG A 1 410 ? -17.834 -14.796 12.010 1.00 97.25 410 ARG A C 1
ATOM 3180 O O . ARG A 1 410 ? -17.435 -15.427 11.043 1.00 97.25 410 ARG A O 1
ATOM 3187 N N . VAL A 1 411 ? -17.338 -13.611 12.346 1.00 98.31 411 VAL A N 1
ATOM 3188 C CA . VAL A 1 411 ? -16.254 -12.945 11.613 1.00 98.31 411 VAL A CA 1
ATOM 3189 C C . VAL A 1 411 ? -15.002 -12.932 12.476 1.00 98.31 411 VAL A C 1
ATOM 3191 O O . VAL A 1 411 ? -15.066 -12.540 13.644 1.00 98.31 411 VAL A O 1
ATOM 3194 N N . LEU A 1 412 ? -13.862 -13.325 11.905 1.00 98.50 412 LEU A N 1
ATOM 3195 C CA . LEU A 1 412 ? -12.571 -13.148 12.565 1.00 98.50 412 LEU A CA 1
ATOM 3196 C C . LEU A 1 412 ? -12.114 -11.692 12.445 1.00 98.50 412 LEU A C 1
ATOM 3198 O O . LEU A 1 412 ? -11.941 -11.174 11.344 1.00 98.50 412 LEU A O 1
ATOM 3202 N N . LEU A 1 413 ? -11.864 -11.044 13.573 1.00 98.38 413 LEU A N 1
ATOM 3203 C CA . LEU A 1 413 ? -11.306 -9.700 13.644 1.00 98.38 413 LEU A CA 1
ATOM 3204 C C . LEU A 1 413 ? -9.907 -9.779 14.247 1.00 98.38 413 LEU A C 1
ATOM 3206 O O . LEU A 1 413 ? -9.747 -10.307 15.345 1.00 98.38 413 LEU A O 1
ATOM 3210 N N . ILE A 1 414 ? -8.909 -9.260 13.533 1.00 97.62 414 ILE A N 1
ATOM 3211 C CA . ILE A 1 414 ? -7.510 -9.207 13.973 1.00 97.62 414 ILE A CA 1
ATOM 3212 C C . ILE A 1 414 ? -7.089 -7.741 14.075 1.00 97.62 414 ILE A C 1
ATOM 3214 O O . ILE A 1 414 ? -7.266 -6.970 13.127 1.00 97.62 414 ILE A O 1
ATOM 3218 N N . ASP A 1 415 ? -6.513 -7.358 15.210 1.00 95.38 415 ASP A N 1
ATOM 3219 C CA . ASP A 1 415 ? -5.970 -6.025 15.437 1.00 95.38 415 ASP A CA 1
ATOM 3220 C C . ASP A 1 415 ? -4.437 -6.032 15.412 1.00 95.38 415 ASP A C 1
ATOM 3222 O O . ASP A 1 415 ? -3.783 -6.614 16.275 1.00 95.38 415 ASP A O 1
ATOM 3226 N N . GLN A 1 416 ? -3.867 -5.362 14.412 1.00 94.62 416 GLN A N 1
ATOM 3227 C CA . GLN A 1 416 ? -2.428 -5.163 14.260 1.00 94.62 416 GLN A CA 1
ATOM 3228 C C . GLN A 1 416 ? -2.040 -3.687 14.373 1.00 94.62 416 GLN A C 1
ATOM 3230 O O . GLN A 1 416 ? -0.888 -3.359 14.109 1.00 94.62 416 GLN A O 1
ATOM 3235 N N . THR A 1 417 ? -2.945 -2.767 14.745 1.00 89.50 417 THR A N 1
ATOM 3236 C CA . THR A 1 417 ? -2.665 -1.324 14.613 1.00 89.50 417 THR A CA 1
ATOM 3237 C C . THR A 1 417 ? -1.467 -0.839 15.420 1.00 89.50 417 THR A C 1
ATOM 3239 O O . THR A 1 417 ? -0.775 0.071 14.963 1.00 89.50 417 THR A O 1
ATOM 3242 N N . ASP A 1 418 ? -1.196 -1.476 16.562 1.00 84.62 418 ASP A N 1
ATOM 3243 C CA . ASP A 1 418 ? -0.082 -1.147 17.463 1.00 84.62 418 ASP A CA 1
ATOM 3244 C C . ASP A 1 418 ? 1.120 -2.103 17.337 1.00 84.62 418 ASP A C 1
ATOM 3246 O O . ASP A 1 418 ? 2.103 -1.952 18.057 1.00 84.62 418 ASP A O 1
ATOM 3250 N N . GLN A 1 419 ? 1.072 -3.075 16.419 1.00 79.94 419 GLN A N 1
ATOM 3251 C CA . GLN A 1 419 ? 2.119 -4.094 16.227 1.00 79.94 419 GLN A CA 1
ATOM 3252 C C . GLN A 1 419 ? 3.119 -3.727 15.114 1.00 79.94 419 GLN A C 1
ATOM 3254 O O . GLN A 1 419 ? 3.914 -4.554 14.676 1.00 79.94 419 GLN A O 1
ATOM 3259 N N . GLY A 1 420 ? 3.061 -2.488 14.617 1.00 75.12 420 GLY A N 1
ATOM 3260 C CA . GLY A 1 420 ? 3.929 -2.017 13.544 1.00 75.12 420 GLY A CA 1
ATOM 3261 C C . GLY A 1 420 ? 5.355 -1.735 14.018 1.00 75.12 420 GLY A C 1
ATOM 3262 O O . GLY A 1 420 ? 5.570 -0.870 14.870 1.00 75.12 420 GLY A O 1
ATOM 3263 N N . GLU A 1 421 ? 6.343 -2.383 13.406 1.00 78.50 421 GLU A N 1
ATOM 3264 C CA . GLU A 1 421 ? 7.755 -2.074 13.626 1.00 78.50 421 GLU A CA 1
ATOM 3265 C C . GLU A 1 421 ? 8.243 -1.020 12.635 1.00 78.50 421 GLU A C 1
ATOM 3267 O O . GLU A 1 421 ? 7.899 -1.018 11.450 1.00 78.50 421 GLU A O 1
ATOM 3272 N N . ARG A 1 422 ? 9.068 -0.087 13.113 1.00 75.06 422 ARG A N 1
ATOM 3273 C CA . ARG A 1 422 ? 9.583 0.997 12.279 1.00 75.06 422 ARG A CA 1
ATOM 3274 C C . ARG A 1 422 ? 10.910 0.598 11.641 1.00 75.06 422 ARG A C 1
ATOM 3276 O O . ARG A 1 422 ? 11.928 0.566 12.325 1.00 75.06 422 ARG A O 1
ATOM 3283 N N . LEU A 1 423 ? 10.890 0.361 10.329 1.00 60.50 423 LEU A N 1
ATOM 3284 C CA . LEU A 1 423 ? 12.079 0.002 9.546 1.00 60.50 423 LEU A CA 1
ATOM 3285 C C . LEU A 1 423 ? 12.990 1.210 9.286 1.00 60.50 423 LEU A C 1
ATOM 3287 O O . LEU A 1 423 ? 14.212 1.096 9.358 1.00 60.50 423 LEU A O 1
ATOM 3291 N N . ASP A 1 424 ? 12.409 2.383 9.010 1.00 59.56 424 ASP A N 1
ATOM 3292 C CA . ASP A 1 424 ? 13.150 3.630 8.789 1.00 59.56 424 ASP A CA 1
ATOM 3293 C C . ASP A 1 424 ? 12.342 4.886 9.194 1.00 59.56 424 ASP A C 1
ATOM 3295 O O . ASP A 1 424 ? 11.432 4.839 10.024 1.00 59.56 424 ASP A O 1
ATOM 3299 N N . ARG A 1 425 ? 12.691 6.074 8.678 1.00 56.03 425 ARG A N 1
ATOM 3300 C CA . ARG A 1 425 ? 11.977 7.326 9.005 1.00 56.03 425 ARG A CA 1
ATOM 3301 C C . ARG A 1 425 ? 10.519 7.347 8.522 1.00 56.03 425 ARG A C 1
ATOM 3303 O O . ARG A 1 425 ? 9.768 8.194 9.004 1.00 56.03 425 ARG A O 1
ATOM 3310 N N . THR A 1 426 ? 10.141 6.488 7.581 1.00 56.34 426 THR A N 1
ATOM 3311 C CA . THR A 1 426 ? 8.886 6.561 6.821 1.00 56.34 426 THR A CA 1
ATOM 3312 C C . THR A 1 426 ? 8.128 5.241 6.699 1.00 56.34 426 THR A C 1
ATOM 3314 O O . THR A 1 426 ? 6.911 5.299 6.547 1.00 56.34 426 THR A O 1
ATOM 3317 N N . ALA A 1 427 ? 8.799 4.091 6.771 1.00 66.81 427 ALA A N 1
ATOM 3318 C CA . ALA A 1 427 ? 8.198 2.778 6.561 1.00 66.81 427 ALA A CA 1
ATOM 3319 C C . ALA A 1 427 ? 7.891 2.053 7.881 1.00 66.81 427 ALA A C 1
ATOM 3321 O O . ALA A 1 427 ? 8.713 2.023 8.805 1.00 66.81 427 ALA A O 1
ATOM 3322 N N . ILE A 1 428 ? 6.701 1.452 7.938 1.00 80.00 428 ILE A N 1
ATOM 3323 C CA . ILE A 1 428 ? 6.229 0.586 9.023 1.00 80.00 428 ILE A CA 1
ATOM 3324 C C . ILE A 1 428 ? 5.936 -0.793 8.434 1.00 80.00 428 ILE A C 1
ATOM 3326 O O . ILE A 1 428 ? 5.345 -0.873 7.356 1.00 80.00 428 ILE A O 1
ATOM 3330 N N . THR A 1 429 ? 6.341 -1.841 9.148 1.00 85.69 429 THR A N 1
ATOM 3331 C CA . THR A 1 429 ? 6.171 -3.246 8.761 1.00 85.69 429 THR A CA 1
ATOM 3332 C C . THR A 1 429 ? 5.414 -4.038 9.819 1.00 85.69 429 THR A C 1
ATOM 3334 O O . THR A 1 429 ? 5.312 -3.604 10.966 1.00 85.69 429 THR A O 1
ATOM 3337 N N . VAL A 1 430 ? 4.882 -5.192 9.423 1.00 89.81 430 VAL A N 1
ATOM 3338 C CA . VAL A 1 430 ? 4.205 -6.171 10.285 1.00 89.81 430 VAL A CA 1
ATOM 3339 C C . VAL A 1 430 ? 4.640 -7.577 9.888 1.00 89.81 430 VAL A C 1
ATOM 3341 O O . VAL A 1 430 ? 5.098 -7.789 8.766 1.00 89.81 430 VAL A O 1
ATOM 3344 N N . ASP A 1 431 ? 4.437 -8.550 10.775 1.00 93.44 431 ASP A N 1
ATOM 3345 C CA . ASP A 1 431 ? 4.646 -9.962 10.449 1.00 93.44 431 ASP A CA 1
ATOM 3346 C C . ASP A 1 431 ? 3.525 -10.477 9.527 1.00 93.44 431 ASP A C 1
ATOM 3348 O O . ASP A 1 431 ? 2.494 -11.007 9.955 1.00 93.44 431 ASP A O 1
ATOM 3352 N N . THR A 1 432 ? 3.714 -10.270 8.224 1.00 95.75 432 THR A N 1
ATOM 3353 C CA . THR A 1 432 ? 2.772 -10.673 7.174 1.00 95.75 432 THR A CA 1
ATOM 3354 C C . THR A 1 432 ? 2.554 -12.185 7.143 1.00 95.75 432 THR A C 1
ATOM 3356 O O . THR A 1 432 ? 1.449 -12.636 6.830 1.00 95.75 432 THR A O 1
ATOM 3359 N N . ALA A 1 433 ? 3.579 -12.970 7.490 1.00 95.81 433 ALA A N 1
ATOM 3360 C CA . ALA A 1 433 ? 3.508 -14.422 7.534 1.00 95.81 433 ALA A CA 1
ATOM 3361 C C . ALA A 1 433 ? 2.620 -14.884 8.692 1.00 95.81 433 ALA A C 1
ATOM 3363 O O . ALA A 1 433 ? 1.673 -15.629 8.450 1.00 95.81 433 ALA A O 1
ATOM 3364 N N . ALA A 1 434 ? 2.839 -14.371 9.905 1.00 96.62 434 ALA A N 1
ATOM 3365 C CA . ALA A 1 434 ? 2.016 -14.717 11.062 1.00 96.62 434 ALA A CA 1
ATOM 3366 C C . ALA A 1 434 ? 0.537 -14.347 10.857 1.00 96.62 434 ALA A C 1
ATOM 3368 O O . ALA A 1 434 ? -0.354 -15.124 11.206 1.00 96.62 434 ALA A O 1
ATOM 3369 N N . ILE A 1 435 ? 0.249 -13.179 10.265 1.00 97.69 435 ILE A N 1
ATOM 3370 C CA . ILE A 1 435 ? -1.135 -12.772 9.964 1.00 97.69 435 ILE A CA 1
ATOM 3371 C C . ILE A 1 435 ? -1.763 -13.728 8.940 1.00 97.69 435 ILE A C 1
ATOM 3373 O O . ILE A 1 435 ? -2.900 -14.164 9.122 1.00 97.69 435 ILE A O 1
ATOM 3377 N N . ALA A 1 436 ? -1.045 -14.082 7.872 1.00 97.44 436 ALA A N 1
ATOM 3378 C CA . ALA A 1 436 ? -1.557 -15.011 6.869 1.00 97.44 436 ALA A CA 1
ATOM 3379 C C . ALA A 1 436 ? -1.777 -16.424 7.432 1.00 97.44 436 ALA A C 1
ATOM 3381 O O . ALA A 1 436 ? -2.804 -17.038 7.148 1.00 97.44 436 ALA A O 1
ATOM 3382 N N . GLU A 1 437 ? -0.869 -16.917 8.277 1.00 97.19 437 GLU A N 1
ATOM 3383 C CA . GLU A 1 437 ? -1.023 -18.188 8.991 1.00 97.19 437 GLU A CA 1
ATOM 3384 C C . GLU A 1 437 ? -2.257 -18.177 9.901 1.00 97.19 437 GLU A C 1
ATOM 3386 O O . GLU A 1 437 ? -3.007 -19.153 9.935 1.00 97.19 437 GLU A O 1
ATOM 3391 N N . ALA A 1 438 ? -2.532 -17.063 10.586 1.00 97.62 438 ALA A N 1
ATOM 3392 C CA . ALA A 1 438 ? -3.746 -16.899 11.381 1.00 97.62 438 ALA A CA 1
ATOM 3393 C C . ALA A 1 438 ? -5.024 -16.946 10.524 1.00 97.62 438 ALA A C 1
ATOM 3395 O O . ALA A 1 438 ? -5.988 -17.621 10.892 1.00 97.62 438 ALA A O 1
ATOM 3396 N N . LEU A 1 439 ? -5.027 -16.278 9.365 1.00 98.19 439 LEU A N 1
ATOM 3397 C CA . LEU A 1 439 ? -6.147 -16.320 8.417 1.00 98.19 439 LEU A CA 1
ATOM 3398 C C . LEU A 1 439 ? -6.380 -17.740 7.877 1.00 98.19 439 LEU A C 1
ATOM 3400 O O . LEU A 1 439 ? -7.523 -18.190 7.793 1.00 98.19 439 LEU A O 1
ATOM 3404 N N . GLN A 1 440 ? -5.310 -18.472 7.562 1.00 96.56 440 GLN A N 1
ATOM 3405 C CA . GLN A 1 440 ? -5.388 -19.865 7.114 1.00 96.56 440 GLN A CA 1
ATOM 3406 C C . GLN A 1 440 ? -5.872 -20.797 8.235 1.00 96.56 440 GLN A C 1
ATOM 3408 O O . GLN A 1 440 ? -6.746 -21.632 8.010 1.00 96.56 440 GLN A O 1
ATOM 3413 N N . ALA A 1 441 ? -5.371 -20.638 9.463 1.00 96.88 441 ALA A N 1
ATOM 3414 C CA . ALA A 1 441 ? -5.815 -21.422 10.615 1.00 96.88 441 ALA A CA 1
ATOM 3415 C C . ALA A 1 441 ? -7.306 -21.202 10.920 1.00 96.88 441 ALA A C 1
ATOM 3417 O O . ALA A 1 441 ? -8.021 -22.153 11.249 1.00 96.88 441 ALA A O 1
ATOM 3418 N N . TRP A 1 442 ? -7.798 -19.972 10.763 1.00 97.56 442 TRP A N 1
ATOM 3419 C CA . TRP A 1 442 ? -9.227 -19.687 10.826 1.00 97.56 442 TRP A CA 1
ATOM 3420 C C . TRP A 1 442 ? -9.996 -20.388 9.707 1.00 97.56 442 TRP A C 1
ATOM 3422 O O . TRP A 1 442 ? -10.962 -21.089 9.988 1.00 97.56 442 TRP A O 1
ATOM 3432 N N . ARG A 1 443 ? -9.539 -20.279 8.458 1.00 96.31 443 ARG A N 1
ATOM 3433 C CA . ARG A 1 443 ? -10.201 -20.879 7.293 1.00 96.31 443 ARG A CA 1
ATOM 3434 C C . ARG A 1 443 ? -10.307 -22.404 7.354 1.00 96.31 443 ARG A C 1
ATOM 3436 O O . ARG A 1 443 ? -11.326 -22.972 6.976 1.00 96.31 443 ARG A O 1
ATOM 3443 N N . HIS A 1 444 ? -9.258 -23.078 7.816 1.00 95.19 444 HIS A N 1
ATOM 3444 C CA . HIS A 1 444 ? -9.208 -24.546 7.814 1.00 95.19 444 HIS A CA 1
ATOM 3445 C C . HIS A 1 444 ? -9.717 -25.168 9.112 1.00 95.19 444 HIS A C 1
ATOM 3447 O O . HIS A 1 444 ? -10.148 -26.324 9.116 1.00 95.19 444 HIS A O 1
ATOM 3453 N N . HIS A 1 445 ? -9.652 -24.432 10.225 1.00 96.25 445 HIS A N 1
ATOM 3454 C CA . HIS A 1 445 ? -9.878 -24.995 11.559 1.00 96.25 445 HIS A CA 1
ATOM 3455 C C . HIS A 1 445 ? -10.738 -24.124 12.481 1.00 96.25 445 HIS A C 1
ATOM 3457 O O . HIS A 1 445 ? -10.922 -24.493 13.639 1.00 96.25 445 HIS A O 1
ATOM 3463 N N . GLN A 1 446 ? -11.240 -22.973 12.014 1.00 96.00 446 GLN A N 1
ATOM 3464 C CA . GLN A 1 446 ? -11.967 -21.981 12.822 1.00 96.00 446 GLN A CA 1
ATOM 3465 C C . GLN A 1 446 ? -11.218 -21.594 14.109 1.00 96.00 446 GLN A C 1
ATOM 3467 O O . GLN A 1 446 ? -11.819 -21.259 15.135 1.00 96.00 446 GLN A O 1
ATOM 3472 N N . LYS A 1 447 ? -9.881 -21.658 14.069 1.00 96.31 447 LYS A N 1
ATOM 3473 C CA . LYS A 1 447 ? -9.026 -21.368 15.215 1.00 96.31 447 LYS A CA 1
ATOM 3474 C C . LYS A 1 447 ? -8.742 -19.871 15.275 1.00 96.31 447 LYS A C 1
ATOM 3476 O O . LYS A 1 447 ? -8.162 -19.314 14.348 1.00 96.31 447 LYS A O 1
ATOM 3481 N N . VAL A 1 448 ? -9.121 -19.237 16.383 1.00 95.50 448 VAL A N 1
ATOM 3482 C CA . VAL A 1 448 ? -8.720 -17.856 16.689 1.00 95.50 448 VAL A CA 1
ATOM 3483 C C . VAL A 1 448 ? -7.244 -17.868 17.109 1.00 95.50 448 VAL A C 1
ATOM 3485 O O . VAL A 1 448 ? -6.868 -18.708 17.932 1.00 95.50 448 VAL A O 1
ATOM 3488 N N . PRO A 1 449 ? -6.385 -17.007 16.539 1.00 92.00 449 PRO A N 1
ATOM 3489 C CA . PRO A 1 449 ? -4.973 -16.984 16.895 1.00 92.00 449 PRO A CA 1
ATOM 3490 C C . PRO A 1 449 ? -4.785 -16.422 18.312 1.00 92.00 449 PRO A C 1
ATOM 3492 O O . PRO A 1 449 ? -5.314 -15.369 18.645 1.00 92.00 449 PRO A O 1
ATOM 3495 N N . GLU A 1 450 ? -4.007 -17.120 19.141 1.00 87.31 450 GLU A N 1
ATOM 3496 C CA . GLU A 1 450 ? -3.687 -16.689 20.515 1.00 87.31 450 GLU A CA 1
ATOM 3497 C C . GLU A 1 450 ? -2.453 -15.773 20.568 1.00 87.31 450 GLU A C 1
ATOM 3499 O O . GLU A 1 450 ? -2.294 -14.989 21.496 1.00 87.31 450 GLU A O 1
ATOM 3504 N N . ALA A 1 451 ? -1.573 -15.867 19.565 1.00 85.81 451 ALA A N 1
ATOM 3505 C CA . ALA A 1 451 ? -0.306 -15.136 19.510 1.00 85.81 451 ALA A CA 1
ATOM 3506 C C . ALA A 1 451 ? -0.444 -13.681 19.026 1.00 85.81 451 ALA A C 1
ATOM 3508 O O . ALA A 1 451 ? 0.551 -12.969 18.934 1.00 85.81 451 ALA A O 1
ATOM 3509 N N . MET A 1 452 ? -1.655 -13.242 18.680 1.00 91.12 452 MET A N 1
ATOM 3510 C CA . MET A 1 452 ? -1.925 -11.870 18.263 1.00 91.12 452 MET A CA 1
ATOM 3511 C C . MET A 1 452 ? -3.308 -11.419 18.730 1.00 91.12 452 MET A C 1
ATOM 3513 O O . MET A 1 452 ? -4.173 -12.267 18.955 1.00 91.12 452 MET A O 1
ATOM 3517 N N . PRO A 1 453 ? -3.547 -10.103 18.844 1.00 92.25 453 PRO A N 1
ATOM 3518 C CA . PRO A 1 453 ? -4.844 -9.590 19.254 1.00 92.25 453 PRO A CA 1
ATOM 3519 C C . PRO A 1 453 ? -5.924 -9.963 18.219 1.00 92.25 453 PRO A C 1
ATOM 3521 O O . PRO A 1 453 ? -5.986 -9.388 17.131 1.00 92.25 453 PRO A O 1
ATOM 3524 N N . ALA A 1 454 ? -6.780 -10.936 18.543 1.00 95.12 454 ALA A N 1
ATOM 3525 C CA . ALA A 1 454 ? -7.848 -11.394 17.659 1.00 95.12 454 ALA A CA 1
ATOM 3526 C C . ALA A 1 454 ? -9.090 -11.895 18.412 1.00 95.12 454 ALA A C 1
ATOM 3528 O O . ALA A 1 454 ? -9.008 -12.360 19.548 1.00 95.12 454 ALA A O 1
ATOM 3529 N N . ALA A 1 455 ? -10.247 -11.833 17.753 1.00 95.44 455 ALA A N 1
ATOM 3530 C CA . ALA A 1 455 ? -11.512 -12.364 18.253 1.00 95.44 455 ALA A CA 1
ATOM 3531 C C . ALA A 1 455 ? -12.395 -12.866 17.102 1.00 95.44 455 ALA A C 1
ATOM 3533 O O . ALA A 1 455 ? -12.453 -12.244 16.044 1.00 95.44 455 ALA A O 1
ATOM 3534 N N . ALA A 1 456 ? -13.120 -13.967 17.314 1.00 96.75 456 ALA A N 1
ATOM 3535 C CA . ALA A 1 456 ? -14.213 -14.382 16.435 1.00 96.75 456 ALA A CA 1
ATOM 3536 C C . ALA A 1 456 ? -15.541 -13.886 17.019 1.00 96.75 456 ALA A C 1
ATOM 3538 O O . ALA A 1 456 ? -15.976 -14.380 18.059 1.00 96.75 456 ALA A O 1
ATOM 3539 N N . VAL A 1 457 ? -16.171 -12.917 16.357 1.00 96.94 457 VAL A N 1
ATOM 3540 C CA . VAL A 1 457 ? -17.373 -12.225 16.853 1.00 96.94 457 VAL A CA 1
ATOM 3541 C C . VAL A 1 457 ? -18.596 -12.697 16.093 1.00 96.94 457 VAL A C 1
ATOM 3543 O O . VAL A 1 457 ? -18.533 -12.855 14.873 1.00 96.94 457 VAL A O 1
ATOM 3546 N N . SER A 1 458 ? -19.718 -12.903 16.783 1.00 97.81 458 SER A N 1
ATOM 3547 C CA . SER A 1 458 ? -20.946 -13.322 16.110 1.00 97.81 458 SER A CA 1
ATOM 3548 C C . SER A 1 458 ? -21.524 -12.221 15.218 1.00 97.81 458 SER A C 1
ATOM 3550 O O . SER A 1 458 ? -21.499 -11.034 15.545 1.00 97.81 458 SER A O 1
ATOM 3552 N N . VAL A 1 459 ? -22.106 -12.615 14.086 1.00 97.12 459 VAL A N 1
ATOM 3553 C CA . VAL A 1 459 ? -22.820 -11.702 13.183 1.00 97.12 459 VAL A CA 1
ATOM 3554 C C . VAL A 1 459 ? -23.967 -11.001 13.916 1.00 97.12 459 VAL A C 1
ATOM 3556 O O . VAL A 1 459 ? -24.223 -9.830 13.651 1.00 97.12 459 VAL A O 1
ATOM 3559 N N . GLU A 1 460 ? -24.622 -11.663 14.873 1.00 96.62 460 GLU A N 1
ATOM 3560 C CA . GLU A 1 460 ? -25.659 -11.051 15.712 1.00 96.62 460 GLU A CA 1
ATOM 3561 C C . GLU A 1 460 ? -25.116 -9.868 16.529 1.00 96.62 460 GLU A C 1
ATOM 3563 O O . GLU A 1 460 ? -25.673 -8.770 16.451 1.00 96.62 460 GLU A O 1
ATOM 3568 N N . GLU A 1 461 ? -24.004 -10.053 17.246 1.00 94.31 461 GLU A N 1
ATOM 3569 C CA . GLU A 1 461 ? -23.349 -8.986 18.016 1.00 94.31 461 GLU A CA 1
ATOM 3570 C C . GLU A 1 461 ? -22.882 -7.844 17.108 1.00 94.31 461 GLU A C 1
ATOM 3572 O O . GLU A 1 461 ? -23.116 -6.669 17.405 1.00 94.31 461 GLU A O 1
ATOM 3577 N N . LEU A 1 462 ? -22.282 -8.180 15.962 1.00 96.38 462 LEU A N 1
ATOM 3578 C CA . LEU A 1 462 ? -21.836 -7.193 14.982 1.00 96.38 462 LEU A CA 1
ATOM 3579 C C . LEU A 1 462 ? -23.011 -6.361 14.463 1.00 96.38 462 LEU A C 1
ATOM 3581 O O . LEU A 1 462 ? -22.920 -5.135 14.406 1.00 96.38 462 LEU A O 1
ATOM 3585 N N . LEU A 1 463 ? -24.134 -6.995 14.116 1.00 94.31 463 LEU A N 1
ATOM 3586 C CA . LEU A 1 463 ? -25.343 -6.306 13.660 1.00 94.31 463 LEU A CA 1
ATOM 3587 C C . LEU A 1 463 ? -25.969 -5.452 14.769 1.00 94.31 463 LEU A C 1
ATOM 3589 O O . LEU A 1 463 ? -26.383 -4.323 14.490 1.00 94.31 463 LEU A O 1
ATOM 3593 N N . ALA A 1 464 ? -25.991 -5.940 16.013 1.00 91.56 464 ALA A N 1
ATOM 3594 C CA . ALA A 1 464 ? -26.448 -5.176 17.174 1.00 91.56 464 ALA A CA 1
ATOM 3595 C C . ALA A 1 464 ? -25.596 -3.913 17.403 1.00 91.56 464 ALA A C 1
ATOM 3597 O O . ALA A 1 464 ? -26.130 -2.861 17.756 1.00 91.56 464 ALA A O 1
ATOM 3598 N N . ALA A 1 465 ? -24.297 -3.973 17.097 1.00 90.69 465 ALA A N 1
ATOM 3599 C CA . ALA A 1 465 ? -23.375 -2.836 17.100 1.00 90.69 465 ALA A CA 1
ATOM 3600 C C . ALA A 1 465 ? -23.417 -1.986 15.807 1.00 90.69 465 ALA A C 1
ATOM 3602 O O . ALA A 1 465 ? -22.476 -1.251 15.499 1.00 90.69 465 ALA A O 1
ATOM 3603 N N . GLY A 1 466 ? -24.487 -2.079 15.008 1.00 91.25 466 GLY A N 1
ATOM 3604 C CA . GLY A 1 466 ? -24.642 -1.310 13.768 1.00 91.25 466 GLY A CA 1
ATOM 3605 C C . GLY A 1 466 ? -23.746 -1.790 12.619 1.00 91.25 466 GLY A C 1
ATOM 3606 O O . GLY A 1 466 ? -23.528 -1.054 11.651 1.00 91.25 466 GLY A O 1
ATOM 3607 N N . GLY A 1 467 ? -23.243 -3.019 12.701 1.00 92.62 467 GLY A N 1
ATOM 3608 C CA . GLY A 1 467 ? -22.305 -3.621 11.760 1.00 92.62 467 GLY A CA 1
ATOM 3609 C C . GLY A 1 467 ? -20.870 -3.131 11.938 1.00 92.62 467 GLY A C 1
ATOM 3610 O O . GLY A 1 467 ? -20.131 -3.154 10.966 1.00 92.62 467 GLY A O 1
ATOM 3611 N N . ASN A 1 468 ? -20.477 -2.594 13.095 1.00 94.62 468 ASN A N 1
ATOM 3612 C CA . ASN A 1 468 ? -19.124 -2.067 13.290 1.00 94.62 468 ASN A CA 1
ATOM 3613 C C . ASN A 1 468 ? -18.080 -3.197 13.324 1.00 94.62 468 ASN A C 1
ATOM 3615 O O . ASN A 1 468 ? -18.138 -4.065 14.188 1.00 94.62 468 ASN A O 1
ATOM 3619 N N . LEU A 1 469 ? -17.106 -3.150 12.413 1.00 97.44 469 LEU A N 1
ATOM 3620 C CA . LEU A 1 469 ? -16.060 -4.170 12.268 1.00 97.44 469 LEU A CA 1
ATOM 3621 C C . LEU A 1 469 ? -14.693 -3.731 12.806 1.00 97.44 469 LEU A C 1
ATOM 3623 O O . LEU A 1 469 ? -13.688 -4.334 12.458 1.00 97.44 469 LEU A O 1
ATOM 3627 N N . THR A 1 470 ? -14.634 -2.679 13.626 1.00 95.88 470 THR A N 1
ATOM 3628 C CA . THR A 1 470 ? -13.382 -2.158 14.205 1.00 95.88 470 THR A CA 1
ATOM 3629 C C . THR A 1 470 ? -12.773 -3.169 15.183 1.00 95.88 470 THR A C 1
ATOM 3631 O O . THR A 1 470 ? -13.317 -3.292 16.282 1.00 95.88 470 THR A O 1
ATOM 3634 N N . PRO A 1 471 ? -11.669 -3.877 14.850 1.00 95.00 471 PRO A N 1
ATOM 3635 C CA . PRO A 1 471 ? -11.159 -4.979 15.673 1.00 95.00 471 PRO A CA 1
ATOM 3636 C C . PRO A 1 471 ? -10.866 -4.585 17.126 1.00 95.00 471 PRO A C 1
ATOM 3638 O O . PRO A 1 471 ? -11.210 -5.335 18.032 1.00 95.00 471 PRO A O 1
ATOM 3641 N N . GLN A 1 472 ? -10.380 -3.364 17.366 1.00 90.00 472 GLN A N 1
ATOM 3642 C CA . GLN A 1 472 ? -10.110 -2.797 18.698 1.00 90.00 472 GLN A CA 1
ATOM 3643 C C . GLN A 1 472 ? -11.316 -2.855 19.655 1.00 90.00 472 GLN A C 1
ATOM 3645 O O . GLN A 1 472 ? -11.146 -2.828 20.868 1.00 90.00 472 GLN A O 1
ATOM 3650 N N . GLN A 1 473 ? -12.550 -2.868 19.132 1.00 88.62 473 GLN A N 1
ATOM 3651 C CA . GLN A 1 473 ? -13.765 -2.928 19.956 1.00 88.62 473 GLN A CA 1
ATOM 3652 C C . GLN A 1 473 ? -14.095 -4.340 20.444 1.00 88.62 473 GLN A C 1
ATOM 3654 O O . GLN A 1 473 ? -14.873 -4.498 21.381 1.00 88.62 473 GLN A O 1
ATOM 3659 N N . TRP A 1 474 ? -13.533 -5.350 19.787 1.00 88.94 474 TRP A N 1
ATOM 3660 C CA . TRP A 1 474 ? -13.928 -6.747 19.930 1.00 88.94 474 TRP A CA 1
ATOM 3661 C C . TRP A 1 474 ? -12.801 -7.626 20.449 1.00 88.94 474 TRP A C 1
ATOM 3663 O O . TRP A 1 474 ? -13.038 -8.635 21.110 1.00 88.94 474 TRP A O 1
ATOM 3673 N N . VAL A 1 475 ? -11.569 -7.237 20.147 1.00 85.25 475 VAL A N 1
ATOM 3674 C CA . VAL A 1 475 ? -10.376 -7.894 20.633 1.00 85.25 475 VAL A CA 1
ATOM 3675 C C . VAL A 1 475 ? -10.142 -7.446 22.068 1.00 85.25 475 VAL A C 1
ATOM 3677 O O . VAL A 1 475 ? -9.884 -6.275 22.341 1.00 85.25 475 VAL A O 1
ATOM 3680 N N . GLN A 1 476 ? -10.230 -8.387 23.005 1.00 62.41 476 GLN A N 1
ATOM 3681 C CA . GLN A 1 476 ? -9.727 -8.147 24.348 1.00 62.41 476 GLN A CA 1
ATOM 3682 C C . GLN A 1 476 ? -8.209 -8.024 24.242 1.00 62.41 476 GLN A C 1
ATOM 3684 O O . GLN A 1 476 ? -7.522 -9.015 24.008 1.00 62.41 476 GLN A O 1
ATOM 3689 N N . SER A 1 477 ? -7.670 -6.816 24.406 1.00 47.81 477 SER A N 1
ATOM 3690 C CA . SER A 1 477 ? -6.254 -6.683 24.719 1.00 47.81 477 SER A CA 1
ATOM 3691 C C . SER A 1 477 ? -6.028 -7.459 26.014 1.00 47.81 477 SER A C 1
ATOM 3693 O O . SER A 1 477 ? -6.510 -7.052 27.074 1.00 47.81 477 SER A O 1
ATOM 3695 N N . THR A 1 478 ? -5.320 -8.585 25.950 1.00 43.62 478 THR A N 1
ATOM 3696 C CA . THR A 1 478 ? -4.655 -9.141 27.126 1.00 43.62 478 THR A CA 1
ATOM 3697 C C . THR A 1 478 ? -3.600 -8.125 27.530 1.00 43.62 478 THR A C 1
ATOM 3699 O O . THR A 1 478 ? -2.446 -8.197 27.120 1.00 43.62 478 THR A O 1
ATOM 3702 N N . VAL A 1 479 ? -4.026 -7.104 28.268 1.00 43.34 479 VAL A N 1
ATOM 3703 C CA . VAL A 1 479 ? -3.114 -6.230 28.985 1.00 43.34 479 VAL A CA 1
ATOM 3704 C C . VAL A 1 479 ? -2.477 -7.135 30.026 1.00 43.34 479 VAL A C 1
ATOM 3706 O O . VAL A 1 479 ? -3.127 -7.499 31.008 1.00 43.34 479 VAL A O 1
ATOM 3709 N N . GLU A 1 480 ? -1.235 -7.565 29.785 1.00 43.66 480 GLU A N 1
ATOM 3710 C CA . GLU A 1 480 ? -0.414 -8.116 30.856 1.00 43.66 480 GLU A CA 1
ATOM 3711 C C . GLU A 1 480 ? -0.437 -7.095 31.983 1.00 43.66 480 GLU A C 1
ATOM 3713 O O . GLU A 1 480 ? -0.035 -5.939 31.817 1.00 43.66 480 GLU A O 1
ATOM 3718 N N . ALA A 1 481 ? -1.007 -7.504 33.110 1.00 47.03 481 ALA A N 1
ATOM 3719 C CA . ALA A 1 481 ? -1.196 -6.601 34.216 1.00 47.03 481 ALA A CA 1
ATOM 3720 C C . ALA A 1 481 ? 0.174 -6.061 34.650 1.00 47.03 481 ALA A C 1
ATOM 3722 O O . ALA A 1 481 ? 1.075 -6.862 34.925 1.00 47.03 481 ALA A O 1
ATOM 3723 N N . PRO A 1 482 ? 0.366 -4.734 34.727 1.00 52.72 482 PRO A N 1
ATOM 3724 C CA . PRO A 1 482 ? 1.638 -4.201 35.168 1.00 52.72 482 PRO A CA 1
ATOM 3725 C C . PRO A 1 482 ? 1.968 -4.734 36.566 1.00 52.72 482 PRO A C 1
ATOM 3727 O O . PRO A 1 482 ? 1.154 -4.633 37.487 1.00 52.72 482 PRO A O 1
ATOM 3730 N N . GLU A 1 483 ? 3.165 -5.307 36.724 1.00 59.81 483 GLU A N 1
ATOM 3731 C CA . GLU A 1 483 ? 3.610 -5.856 38.004 1.00 59.81 483 GLU A CA 1
ATOM 3732 C C . GLU A 1 483 ? 3.508 -4.808 39.122 1.00 59.81 483 GLU A C 1
ATOM 3734 O O . GLU A 1 483 ? 3.791 -3.620 38.926 1.00 59.81 483 GLU A O 1
ATOM 3739 N N . ALA A 1 484 ? 3.190 -5.254 40.340 1.00 63.88 484 ALA A N 1
ATOM 3740 C CA . ALA A 1 484 ? 3.072 -4.375 41.502 1.00 63.88 484 ALA A CA 1
ATOM 3741 C C . ALA A 1 484 ? 4.327 -3.508 41.743 1.00 63.88 484 ALA A C 1
ATOM 3743 O O . ALA A 1 484 ? 4.217 -2.400 42.266 1.00 63.88 484 ALA A O 1
ATOM 3744 N N . ASN A 1 485 ? 5.513 -3.978 41.338 1.00 69.25 485 ASN A N 1
ATOM 3745 C CA . ASN A 1 485 ? 6.755 -3.206 41.415 1.00 69.25 485 ASN A CA 1
ATOM 3746 C C . ASN A 1 485 ? 6.752 -2.002 40.466 1.00 69.25 485 ASN A C 1
ATOM 3748 O O . ASN A 1 485 ? 7.047 -0.894 40.907 1.00 69.25 485 ASN A O 1
ATOM 3752 N N . LYS A 1 486 ? 6.313 -2.181 39.216 1.00 67.56 486 LYS A N 1
ATOM 3753 C CA . LYS A 1 486 ? 6.191 -1.097 38.231 1.00 67.56 486 LYS A CA 1
ATOM 3754 C C . LYS A 1 486 ? 5.195 -0.033 38.697 1.00 67.56 486 LYS A C 1
ATOM 3756 O O . LYS A 1 486 ? 5.433 1.160 38.532 1.00 67.56 486 LYS A O 1
ATOM 3761 N N . VAL A 1 487 ? 4.107 -0.446 39.352 1.00 68.12 487 VAL A N 1
ATOM 3762 C CA . VAL A 1 487 ? 3.132 0.485 39.948 1.00 68.12 487 VAL A CA 1
ATOM 3763 C C . VAL A 1 487 ? 3.766 1.288 41.091 1.00 68.12 487 VAL A C 1
ATOM 3765 O O . VAL A 1 487 ? 3.596 2.505 41.148 1.00 68.12 487 VAL A O 1
ATOM 3768 N N . ARG A 1 488 ? 4.548 0.646 41.973 1.00 76.62 488 ARG A N 1
ATOM 3769 C CA . ARG A 1 488 ? 5.277 1.334 43.057 1.00 76.62 488 ARG A CA 1
ATOM 3770 C C . ARG A 1 488 ? 6.328 2.309 42.530 1.00 76.62 488 ARG A C 1
ATOM 3772 O O . ARG A 1 488 ? 6.443 3.401 43.074 1.00 76.62 488 ARG A O 1
ATOM 3779 N N . GLU A 1 489 ? 7.057 1.947 41.478 1.00 77.56 489 GLU A N 1
ATOM 3780 C CA . GLU A 1 489 ? 8.038 2.828 40.832 1.00 77.56 489 GLU A CA 1
ATOM 3781 C C . GLU A 1 489 ? 7.382 4.090 40.267 1.00 77.56 489 GLU A C 1
ATOM 3783 O O . GLU A 1 489 ? 7.890 5.189 40.477 1.00 77.56 489 GLU A O 1
ATOM 3788 N N . GLN A 1 490 ? 6.225 3.957 39.610 1.00 76.94 490 GLN A N 1
ATOM 3789 C CA . GLN A 1 490 ? 5.486 5.110 39.086 1.00 76.94 490 GLN A CA 1
ATOM 3790 C C . GLN A 1 490 ? 4.902 5.991 40.197 1.00 76.94 490 GLN A C 1
ATOM 3792 O O . GLN A 1 490 ? 4.843 7.208 40.037 1.00 76.94 490 GLN A O 1
ATOM 3797 N N . ILE A 1 491 ? 4.485 5.411 41.327 1.00 78.19 491 ILE A N 1
ATOM 3798 C CA . ILE A 1 491 ? 4.057 6.183 42.504 1.00 78.19 491 ILE A CA 1
ATOM 3799 C C . ILE A 1 491 ? 5.251 6.936 43.104 1.00 78.19 491 ILE A C 1
ATOM 3801 O O . ILE A 1 491 ? 5.162 8.140 43.315 1.00 78.19 491 ILE A O 1
ATOM 3805 N N . ALA A 1 492 ? 6.398 6.274 43.285 1.00 80.19 492 ALA A N 1
ATOM 3806 C CA . ALA A 1 492 ? 7.611 6.915 43.791 1.00 80.19 492 ALA A CA 1
ATOM 3807 C C . ALA A 1 492 ? 8.118 8.031 42.857 1.00 80.19 492 ALA A C 1
ATOM 3809 O O . ALA A 1 492 ? 8.546 9.089 43.319 1.00 80.19 492 ALA A O 1
ATOM 3810 N N . ALA A 1 493 ? 8.034 7.831 41.537 1.00 75.00 493 ALA A N 1
ATOM 3811 C CA . ALA A 1 493 ? 8.369 8.849 40.544 1.00 75.00 493 ALA A CA 1
ATOM 3812 C C . ALA A 1 493 ? 7.413 10.053 40.603 1.00 75.00 493 ALA A C 1
ATOM 3814 O O . ALA A 1 493 ? 7.860 11.199 40.503 1.00 75.00 493 ALA A O 1
ATOM 3815 N N . LEU A 1 494 ? 6.114 9.810 40.813 1.00 78.44 494 LEU A N 1
ATOM 3816 C CA . LEU A 1 494 ? 5.115 10.858 41.021 1.00 78.44 494 LEU A CA 1
ATOM 3817 C C . LEU A 1 494 ? 5.358 11.630 42.325 1.00 78.44 494 LEU A C 1
ATOM 3819 O O . LEU A 1 494 ? 5.300 12.863 42.322 1.00 78.44 494 LEU A O 1
ATOM 3823 N N . ASP A 1 495 ? 5.686 10.939 43.415 1.00 79.38 495 ASP A N 1
ATOM 3824 C CA . ASP A 1 495 ? 6.032 11.556 44.699 1.00 79.38 495 ASP A CA 1
ATOM 3825 C C . ASP A 1 495 ? 7.277 12.437 44.556 1.00 79.38 495 ASP A C 1
ATOM 3827 O O . ASP A 1 495 ? 7.274 13.601 44.965 1.00 79.38 495 ASP A O 1
ATOM 3831 N N . GLN A 1 496 ? 8.314 11.942 43.875 1.00 76.94 496 GLN A N 1
ATOM 3832 C CA . GLN A 1 496 ? 9.523 12.712 43.592 1.00 76.94 496 GLN A CA 1
ATOM 3833 C C . GLN A 1 496 ? 9.235 13.934 42.706 1.00 76.94 496 GLN A C 1
ATOM 3835 O O . GLN A 1 496 ? 9.733 15.028 42.980 1.00 76.94 496 GLN A O 1
ATOM 3840 N N . ALA A 1 497 ? 8.415 13.791 41.660 1.00 71.19 497 ALA A N 1
ATOM 3841 C CA . ALA A 1 497 ? 7.997 14.911 40.817 1.00 71.19 497 ALA A CA 1
ATOM 3842 C C . ALA A 1 497 ? 7.197 15.958 41.618 1.00 71.19 497 ALA A C 1
ATOM 3844 O O . ALA A 1 497 ? 7.389 17.164 41.436 1.00 71.19 497 ALA A O 1
ATOM 3845 N N . THR A 1 498 ? 6.364 15.506 42.557 1.00 76.94 498 THR A N 1
ATOM 3846 C CA . THR A 1 498 ? 5.580 16.357 43.462 1.00 76.94 498 THR A CA 1
ATOM 3847 C C . THR A 1 498 ? 6.479 17.108 44.448 1.00 76.94 498 THR A C 1
ATOM 3849 O O . THR A 1 498 ? 6.311 18.318 44.638 1.00 76.94 498 THR A O 1
ATOM 3852 N N . MET A 1 499 ? 7.486 16.442 45.023 1.00 77.62 499 MET A N 1
ATOM 3853 C CA . MET A 1 499 ? 8.506 17.068 45.876 1.00 77.62 499 MET A CA 1
ATOM 3854 C C . MET A 1 499 ? 9.327 18.110 45.103 1.00 77.62 499 MET A C 1
ATOM 3856 O O . MET A 1 499 ? 9.545 19.225 45.579 1.00 77.62 499 MET A O 1
ATOM 3860 N N . ASN A 1 500 ? 9.718 17.792 43.866 1.00 72.88 500 ASN A N 1
ATOM 3861 C CA . ASN A 1 500 ? 10.491 18.694 43.008 1.00 72.88 500 ASN A CA 1
ATOM 3862 C C . ASN A 1 500 ? 9.716 19.968 42.630 1.00 72.88 500 ASN A C 1
ATOM 3864 O O . ASN A 1 500 ? 10.334 21.014 42.396 1.00 72.88 500 ASN A O 1
ATOM 3868 N N . LEU A 1 501 ? 8.381 19.891 42.564 1.00 72.81 501 LEU A N 1
ATOM 3869 C CA . LEU A 1 501 ? 7.507 21.045 42.357 1.00 72.81 501 LEU A CA 1
ATOM 3870 C C . LEU A 1 501 ? 7.299 21.848 43.651 1.00 72.81 501 LEU A C 1
ATOM 3872 O O . LEU A 1 501 ? 7.383 23.074 43.623 1.00 72.81 501 LEU A O 1
ATOM 3876 N N . SER A 1 502 ? 7.070 21.181 44.786 1.00 64.31 502 SER A N 1
ATOM 3877 C CA . SER A 1 502 ? 6.821 21.847 46.078 1.00 64.31 502 SER A CA 1
ATOM 3878 C C . SER A 1 502 ? 8.066 22.524 46.672 1.00 64.31 502 SER A C 1
ATOM 3880 O O . SER A 1 502 ? 7.933 23.498 47.409 1.00 64.31 502 SER A O 1
ATOM 3882 N N . GLY A 1 503 ? 9.272 22.105 46.274 1.00 61.72 503 GLY A N 1
ATOM 3883 C CA . GLY A 1 503 ? 10.528 22.801 46.581 1.00 61.72 503 GLY A CA 1
ATOM 3884 C C . GLY A 1 503 ? 10.766 24.107 45.804 1.00 61.72 503 GLY A C 1
ATOM 3885 O O . GLY A 1 503 ? 11.762 24.787 46.053 1.00 61.72 503 GLY A O 1
ATOM 3886 N N . VAL A 1 504 ? 9.893 24.485 44.860 1.00 60.59 504 VAL A N 1
ATOM 3887 C CA . VAL A 1 504 ? 10.015 25.750 44.116 1.00 60.59 504 VAL A CA 1
ATOM 3888 C C . VAL A 1 504 ? 9.409 26.894 44.933 1.00 60.59 504 VAL A C 1
ATOM 3890 O O . VAL A 1 504 ? 8.236 27.236 44.789 1.00 60.59 504 VAL A O 1
ATOM 3893 N N . GLN A 1 505 ? 10.216 27.539 45.775 1.00 57.84 505 GLN A N 1
ATOM 3894 C CA . GLN A 1 505 ? 9.863 28.859 46.300 1.00 57.84 505 GLN A CA 1
ATOM 3895 C C . GLN A 1 505 ? 10.020 29.901 45.187 1.00 57.84 505 GLN A C 1
ATOM 3897 O O . GLN A 1 505 ? 11.131 30.155 44.721 1.00 57.84 505 GLN A O 1
ATOM 3902 N N . ARG A 1 506 ? 8.917 30.535 44.764 1.00 57.41 506 ARG A N 1
ATOM 3903 C CA . ARG A 1 506 ? 9.006 31.756 43.952 1.00 57.41 506 ARG A CA 1
ATOM 3904 C C . ARG A 1 506 ? 9.662 32.844 44.795 1.00 57.41 506 ARG A C 1
ATOM 3906 O O . ARG A 1 506 ? 9.096 33.269 45.802 1.00 57.41 506 ARG A O 1
ATOM 3913 N N . GLN A 1 507 ? 10.827 33.320 44.374 1.00 58.50 507 GLN A N 1
ATOM 3914 C CA . GLN A 1 507 ? 11.392 34.544 44.927 1.00 58.50 507 GLN A CA 1
ATOM 3915 C C . GLN A 1 507 ? 10.629 35.727 44.320 1.00 58.50 507 GLN A C 1
ATOM 3917 O O . GLN A 1 507 ? 11.022 36.278 43.296 1.00 58.50 507 GLN A O 1
ATOM 3922 N N . ASN A 1 508 ? 9.505 36.104 44.932 1.00 55.47 508 ASN A N 1
ATOM 3923 C CA . ASN A 1 508 ? 8.683 37.241 44.503 1.00 55.47 508 ASN A CA 1
ATOM 3924 C C . ASN A 1 508 ? 9.306 38.585 44.933 1.00 55.47 508 ASN A C 1
ATOM 3926 O O . ASN A 1 508 ? 8.661 39.390 45.598 1.00 55.47 508 ASN A O 1
ATOM 3930 N N . ASN A 1 509 ? 10.561 38.836 44.559 1.00 60.53 509 ASN A N 1
ATOM 3931 C CA . ASN A 1 509 ? 11.259 40.084 44.886 1.00 60.53 509 ASN A CA 1
ATOM 3932 C C . ASN A 1 509 ? 11.155 41.141 43.770 1.00 60.53 509 ASN A C 1
ATOM 3934 O O . ASN A 1 509 ? 11.877 42.134 43.802 1.00 60.53 509 ASN A O 1
ATOM 3938 N N . VAL A 1 510 ? 10.279 40.941 42.776 1.00 65.06 510 VAL A N 1
ATOM 3939 C CA . VAL A 1 510 ? 10.101 41.867 41.647 1.00 65.06 510 VAL A CA 1
ATOM 3940 C C . VAL A 1 510 ? 8.724 42.520 41.717 1.00 65.06 510 VAL A C 1
ATOM 3942 O O . VAL A 1 510 ? 7.695 41.848 41.677 1.00 65.06 510 VAL A O 1
ATOM 3945 N N . GLU A 1 511 ? 8.707 43.848 41.815 1.00 65.50 511 GLU A N 1
ATOM 3946 C CA . GLU A 1 511 ? 7.488 44.654 41.806 1.00 65.50 511 GLU A CA 1
ATOM 3947 C C . GLU A 1 511 ? 7.087 44.969 40.353 1.00 65.50 511 GLU A C 1
ATOM 3949 O O . GLU A 1 511 ? 7.768 45.724 39.659 1.00 65.50 511 GLU A O 1
ATOM 3954 N N . ILE A 1 512 ? 5.982 44.391 39.872 1.00 68.81 512 ILE A N 1
ATOM 3955 C CA . ILE A 1 512 ? 5.454 44.658 38.525 1.00 68.81 512 ILE A CA 1
ATOM 3956 C C . ILE A 1 512 ? 4.522 45.873 38.594 1.00 68.81 512 ILE A C 1
ATOM 3958 O O . ILE A 1 512 ? 3.459 45.809 39.209 1.00 68.81 512 ILE A O 1
ATOM 3962 N N . LYS A 1 513 ? 4.900 46.978 37.942 1.00 65.62 513 LYS A N 1
ATOM 3963 C CA . LYS A 1 513 ? 4.084 48.200 37.842 1.00 65.62 513 LYS A CA 1
ATOM 3964 C C . LYS A 1 513 ? 3.597 48.419 36.420 1.00 65.62 513 LYS A C 1
ATOM 3966 O O . LYS A 1 513 ? 4.333 48.200 35.460 1.00 65.62 513 LYS A O 1
ATOM 3971 N N . THR A 1 514 ? 2.380 48.939 36.284 1.00 56.56 514 THR A N 1
ATOM 3972 C CA . THR A 1 514 ? 1.892 49.451 35.002 1.00 56.56 514 THR A CA 1
ATOM 3973 C C . THR A 1 514 ? 2.757 50.631 34.576 1.00 56.56 514 THR A C 1
ATOM 3975 O O . THR A 1 514 ? 2.853 51.633 35.288 1.00 56.56 514 THR A O 1
ATOM 3978 N N . ARG A 1 515 ? 3.393 50.527 33.408 1.00 64.56 515 ARG A N 1
ATOM 3979 C CA . ARG A 1 515 ? 4.192 51.618 32.853 1.00 64.56 515 ARG A CA 1
ATOM 3980 C C . ARG A 1 515 ? 3.259 52.693 32.288 1.00 64.56 515 ARG A C 1
ATOM 3982 O O . ARG A 1 515 ? 2.389 52.394 31.478 1.00 64.56 515 ARG A O 1
ATOM 3989 N N . THR A 1 516 ? 3.433 53.939 32.720 1.00 60.72 516 THR A N 1
ATOM 3990 C CA . THR A 1 516 ? 2.602 55.082 32.294 1.00 60.72 516 THR A CA 1
ATOM 3991 C C . THR A 1 516 ? 3.168 55.823 31.082 1.00 60.72 516 THR A C 1
ATOM 3993 O O . THR A 1 516 ? 2.421 56.487 30.369 1.00 60.72 516 THR A O 1
ATOM 3996 N N . ALA A 1 517 ? 4.473 55.693 30.823 1.00 62.00 517 ALA A N 1
ATOM 3997 C CA . ALA A 1 517 ? 5.153 56.272 29.666 1.00 62.00 517 ALA A CA 1
ATOM 3998 C C . ALA A 1 517 ? 5.459 55.201 28.598 1.00 62.00 517 ALA A C 1
ATOM 4000 O O . ALA A 1 517 ? 5.811 54.070 28.952 1.00 62.00 517 ALA A O 1
ATOM 4001 N N . PRO A 1 518 ? 5.369 55.531 27.296 1.00 65.19 518 PRO A N 1
ATOM 4002 C CA . PRO A 1 518 ? 5.692 54.593 26.225 1.00 65.19 518 PRO A CA 1
ATOM 4003 C C . PRO A 1 518 ? 7.168 54.168 26.269 1.00 65.19 518 PRO A C 1
ATOM 4005 O O . PRO A 1 518 ? 8.056 54.964 26.575 1.00 65.19 518 PRO A O 1
ATOM 4008 N N . VAL A 1 519 ? 7.437 52.898 25.951 1.00 78.88 519 VAL A N 1
ATOM 4009 C CA . VAL A 1 519 ? 8.803 52.370 25.809 1.00 78.88 519 VAL A CA 1
ATOM 4010 C C . VAL A 1 519 ? 9.314 52.699 24.414 1.00 78.88 519 VAL A C 1
ATOM 4012 O O . VAL A 1 519 ? 8.642 52.381 23.432 1.00 78.88 519 VAL A O 1
ATOM 4015 N N . ALA A 1 520 ? 10.505 53.291 24.320 1.00 81.06 520 ALA A N 1
ATOM 4016 C CA . ALA A 1 520 ? 11.170 53.475 23.037 1.00 81.06 520 ALA A CA 1
ATOM 4017 C C . ALA A 1 520 ? 11.364 52.115 22.347 1.00 81.06 520 ALA A C 1
ATOM 4019 O O . ALA A 1 520 ? 11.821 51.153 22.964 1.00 81.06 520 ALA A O 1
ATOM 4020 N N . GLN A 1 521 ? 10.997 52.037 21.072 1.00 87.00 521 GLN A N 1
ATOM 4021 C CA . GLN A 1 521 ? 11.138 50.834 20.258 1.00 87.00 521 GLN A CA 1
ATOM 4022 C C . GLN A 1 521 ? 12.303 51.008 19.288 1.00 87.00 521 GLN A C 1
ATOM 4024 O O . GLN A 1 521 ? 12.502 52.087 18.731 1.00 87.00 521 GLN A O 1
ATOM 4029 N N . THR A 1 522 ? 13.041 49.932 19.056 1.00 92.81 522 THR A N 1
ATOM 4030 C CA . THR A 1 522 ? 13.965 49.799 17.928 1.00 92.81 522 THR A CA 1
ATOM 4031 C C . THR A 1 522 ? 13.658 48.501 17.180 1.00 92.81 522 THR A C 1
ATOM 4033 O O . THR A 1 522 ? 12.704 47.802 17.518 1.00 92.81 522 THR A O 1
ATOM 4036 N N . THR A 1 523 ? 14.442 48.160 16.162 1.00 94.88 523 THR A N 1
ATOM 4037 C CA . THR A 1 523 ? 14.364 46.856 15.492 1.00 94.88 523 THR A CA 1
ATOM 4038 C C . THR A 1 523 ? 15.708 46.151 15.518 1.00 94.88 523 THR A C 1
ATOM 4040 O O . THR A 1 523 ? 16.757 46.791 15.644 1.00 94.88 523 THR A O 1
ATOM 4043 N N . VAL A 1 524 ? 15.709 44.829 15.333 1.00 94.88 524 VAL A N 1
ATOM 4044 C CA . VAL A 1 524 ? 16.964 44.072 15.186 1.00 94.88 524 VAL A CA 1
ATOM 4045 C C . VAL A 1 524 ? 17.803 44.629 14.029 1.00 94.88 524 VAL A C 1
ATOM 4047 O O . VAL A 1 524 ? 19.018 44.742 14.152 1.00 94.88 524 VAL A O 1
ATOM 4050 N N . GLY A 1 525 ? 17.177 45.050 12.925 1.00 94.56 525 GLY A N 1
ATOM 4051 C CA . GLY A 1 525 ? 17.870 45.667 11.792 1.00 94.56 525 GLY A CA 1
ATOM 4052 C C . GLY A 1 525 ? 18.578 46.976 12.151 1.00 94.56 525 GLY A C 1
ATOM 4053 O O . GLY A 1 525 ? 19.708 47.198 11.715 1.00 94.56 525 GLY A O 1
ATOM 4054 N N . GLN A 1 526 ? 17.955 47.818 12.979 1.00 93.44 526 GLN A N 1
ATOM 4055 C CA . GLN A 1 526 ? 18.566 49.059 13.455 1.00 93.44 526 GLN A CA 1
ATOM 4056 C C . GLN A 1 526 ? 19.713 48.780 14.440 1.00 93.44 526 GLN A C 1
ATOM 4058 O O . GLN A 1 526 ? 20.778 49.381 14.317 1.00 93.44 526 GLN A O 1
ATOM 4063 N N . LEU A 1 527 ? 19.550 47.806 15.341 1.00 95.69 527 LEU A N 1
ATOM 4064 C CA . LEU A 1 527 ? 20.621 47.352 16.237 1.00 95.69 527 LEU A CA 1
ATOM 4065 C C . LEU A 1 527 ? 21.820 46.774 15.464 1.00 95.69 527 LEU A C 1
ATOM 4067 O O . LEU A 1 527 ? 22.965 46.999 15.855 1.00 95.69 527 LEU A O 1
ATOM 4071 N N . ILE A 1 528 ? 21.572 46.080 14.346 1.00 95.62 528 ILE A N 1
ATOM 4072 C CA . ILE A 1 528 ? 22.629 45.611 13.438 1.00 95.62 528 ILE A CA 1
ATOM 4073 C C . ILE A 1 528 ? 23.340 46.789 12.772 1.00 95.62 528 ILE A C 1
ATOM 4075 O O . ILE A 1 528 ? 24.568 46.841 12.748 1.00 95.62 528 ILE A O 1
ATOM 4079 N N . LYS A 1 529 ? 22.580 47.758 12.252 1.00 95.00 529 LYS A N 1
ATOM 4080 C CA . LYS A 1 529 ? 23.126 48.949 11.588 1.00 95.00 529 LYS A CA 1
ATOM 4081 C C . LYS A 1 529 ? 24.000 49.792 12.524 1.00 95.00 529 LYS A C 1
ATOM 4083 O O . LYS A 1 529 ? 24.998 50.349 12.080 1.00 95.00 529 LYS A O 1
ATOM 4088 N N . GLU A 1 530 ? 23.636 49.872 13.801 1.00 94.25 530 GLU A N 1
ATOM 4089 C CA . GLU A 1 530 ? 24.398 50.567 14.847 1.00 94.25 530 GLU A CA 1
ATOM 4090 C C . GLU A 1 530 ? 25.583 49.751 15.393 1.00 94.25 530 GLU A C 1
ATOM 4092 O O . GLU A 1 530 ? 26.316 50.238 16.248 1.00 94.25 530 GLU A O 1
ATOM 4097 N N . GLY A 1 531 ? 25.778 48.511 14.929 1.00 92.81 531 GLY A N 1
ATOM 4098 C CA . GLY A 1 531 ? 26.855 47.634 15.394 1.00 92.81 531 GLY A CA 1
ATOM 4099 C C . GLY A 1 531 ? 26.652 47.066 16.804 1.00 92.81 531 GLY A C 1
ATOM 4100 O O . GLY A 1 531 ? 27.579 46.486 17.364 1.00 92.81 531 GLY A O 1
ATOM 4101 N N . ARG A 1 532 ? 25.450 47.200 17.381 1.00 94.50 532 ARG A N 1
ATOM 4102 C CA . ARG A 1 532 ? 25.087 46.646 18.700 1.00 94.50 532 ARG A CA 1
ATOM 4103 C C . ARG A 1 532 ? 24.820 45.141 18.648 1.00 94.50 532 ARG A C 1
ATOM 4105 O O . ARG A 1 532 ? 25.001 44.443 19.645 1.00 94.50 532 ARG A O 1
ATOM 4112 N N . ILE A 1 533 ? 24.403 44.642 17.485 1.00 96.31 533 ILE A N 1
ATOM 4113 C CA . ILE A 1 533 ? 24.250 43.217 17.175 1.00 96.31 533 ILE A CA 1
ATOM 4114 C C . ILE A 1 533 ? 24.989 42.927 15.871 1.00 96.31 533 ILE A C 1
ATOM 4116 O O . ILE A 1 533 ? 24.873 43.664 14.899 1.00 96.31 533 ILE A O 1
ATOM 4120 N N . GLU A 1 534 ? 25.701 41.814 15.807 1.00 94.62 534 GLU A N 1
ATOM 4121 C CA . GLU A 1 534 ? 26.234 41.278 14.561 1.00 94.62 534 GLU A CA 1
ATOM 4122 C C . GLU A 1 534 ? 25.394 40.072 14.130 1.00 94.62 534 GLU A C 1
ATOM 4124 O O . GLU A 1 534 ? 25.291 39.087 14.859 1.00 94.62 534 GLU A O 1
ATOM 4129 N N . GLN A 1 535 ? 24.798 40.121 12.935 1.00 92.12 535 GLN A N 1
ATOM 4130 C CA . GLN A 1 535 ? 24.152 38.943 12.357 1.00 92.12 535 GLN A CA 1
ATOM 4131 C C . GLN A 1 535 ? 25.198 38.087 11.637 1.00 92.12 535 GLN A C 1
ATOM 4133 O O . GLN A 1 535 ? 25.617 38.415 10.525 1.00 92.12 535 GLN A O 1
ATOM 4138 N N . VAL A 1 536 ? 25.573 36.958 12.235 1.00 87.44 536 VAL A N 1
ATOM 4139 C CA . VAL A 1 536 ? 26.505 36.008 11.625 1.00 87.44 536 VAL A CA 1
ATOM 4140 C C . VAL A 1 536 ? 25.711 35.010 10.788 1.00 87.44 536 VAL A C 1
ATOM 4142 O O . VAL A 1 536 ? 24.801 34.339 11.278 1.00 87.44 536 VAL A O 1
ATOM 4145 N N . ARG A 1 537 ? 26.039 34.919 9.497 1.00 73.94 537 ARG A N 1
ATOM 4146 C CA . ARG A 1 537 ? 25.420 33.961 8.573 1.00 73.94 537 ARG A CA 1
ATOM 4147 C C . ARG A 1 537 ? 26.436 32.890 8.187 1.00 73.94 537 ARG A C 1
ATOM 4149 O O . ARG A 1 537 ? 27.538 33.255 7.770 1.00 73.94 537 ARG A O 1
ATOM 4156 N N . PRO A 1 538 ? 26.090 31.598 8.286 1.00 69.88 538 PRO A N 1
ATOM 4157 C CA . PRO A 1 538 ? 26.964 30.547 7.796 1.00 69.88 538 PRO A CA 1
ATOM 4158 C C . PRO A 1 538 ? 27.105 30.670 6.276 1.00 69.88 538 PRO A C 1
ATOM 4160 O O . PRO A 1 538 ? 26.115 30.826 5.560 1.00 69.88 538 PRO A O 1
ATOM 4163 N N . LYS A 1 539 ? 28.350 30.645 5.786 1.00 63.50 539 LYS A N 1
ATOM 4164 C CA . LYS A 1 539 ? 28.650 30.611 4.343 1.00 63.50 539 LYS A CA 1
ATOM 4165 C C . LYS A 1 539 ? 28.512 29.201 3.762 1.00 63.50 539 LYS A C 1
ATOM 4167 O O . LYS A 1 539 ? 28.278 29.065 2.567 1.00 63.50 539 LYS A O 1
ATOM 4172 N N . TYR A 1 540 ? 28.640 28.184 4.611 1.00 64.12 540 TYR A N 1
ATOM 4173 C CA . TYR A 1 540 ? 28.580 26.769 4.266 1.00 64.12 540 TYR A CA 1
ATOM 4174 C C . TYR A 1 540 ? 27.368 26.107 4.933 1.00 64.12 540 TYR A C 1
ATOM 4176 O O . TYR A 1 540 ? 26.997 26.474 6.048 1.00 64.12 540 TYR A O 1
ATOM 4184 N N . ARG A 1 541 ? 26.739 25.153 4.243 1.00 68.56 541 ARG A N 1
ATOM 4185 C CA . ARG A 1 541 ? 25.595 24.382 4.746 1.00 68.56 541 ARG A CA 1
ATOM 4186 C C . ARG A 1 541 ? 26.066 22.968 5.061 1.00 68.56 541 ARG A C 1
ATOM 4188 O O . ARG A 1 541 ? 26.626 22.326 4.181 1.00 68.56 541 ARG A O 1
ATOM 4195 N N . VAL A 1 542 ? 25.786 22.486 6.269 1.00 71.31 542 VAL A N 1
ATOM 4196 C CA . VAL A 1 542 ? 25.968 21.071 6.612 1.00 71.31 542 VAL A CA 1
ATOM 4197 C C . VAL A 1 542 ? 24.791 20.308 6.006 1.00 71.31 542 VAL A C 1
ATOM 4199 O O . VAL A 1 542 ? 23.638 20.699 6.209 1.00 71.31 542 VAL A O 1
ATOM 4202 N N . ALA A 1 543 ? 25.057 19.294 5.181 1.00 70.50 543 ALA A N 1
ATOM 4203 C CA . ALA A 1 543 ? 23.988 18.469 4.635 1.00 70.50 543 ALA A CA 1
ATOM 4204 C C . ALA A 1 543 ? 23.491 17.491 5.707 1.00 70.50 543 ALA A C 1
ATOM 4206 O O . ALA A 1 543 ? 24.281 16.988 6.500 1.00 70.50 543 ALA A O 1
ATOM 4207 N N . ASP A 1 544 ? 22.195 17.169 5.698 1.00 69.06 544 ASP A N 1
ATOM 4208 C CA . ASP A 1 544 ? 21.613 16.186 6.624 1.00 69.06 544 ASP A CA 1
ATOM 4209 C C . ASP A 1 544 ? 22.332 14.820 6.550 1.00 69.06 544 ASP A C 1
ATOM 4211 O O . ASP A 1 544 ? 22.351 14.087 7.533 1.00 69.06 544 ASP A O 1
ATOM 4215 N N . SER A 1 545 ? 22.937 14.486 5.401 1.00 74.62 545 SER A N 1
ATOM 4216 C CA . SER A 1 545 ? 23.748 13.276 5.193 1.00 74.62 545 SER A CA 1
ATOM 4217 C C . SER A 1 545 ? 25.061 13.254 5.971 1.00 74.62 545 SER A C 1
ATOM 4219 O O . SER A 1 545 ? 25.629 12.182 6.158 1.00 74.62 545 SER A O 1
ATOM 4221 N N . ASP A 1 546 ? 25.551 14.421 6.380 1.00 74.19 546 ASP A N 1
ATOM 4222 C CA . ASP A 1 546 ? 26.851 14.584 7.030 1.00 74.19 546 ASP A CA 1
ATOM 4223 C C . ASP A 1 546 ? 26.711 14.608 8.560 1.00 74.19 546 ASP A C 1
ATOM 4225 O O . ASP A 1 546 ? 27.710 14.665 9.277 1.00 74.19 546 ASP A O 1
ATOM 4229 N N . LEU A 1 547 ? 25.472 14.570 9.066 1.00 81.00 547 LEU A N 1
ATOM 4230 C CA . LEU A 1 547 ? 25.186 14.526 10.492 1.00 81.00 547 LEU A CA 1
ATOM 4231 C C . LEU A 1 547 ? 25.360 13.114 11.061 1.00 81.00 547 LEU A C 1
ATOM 4233 O O . LEU A 1 547 ? 24.884 12.127 10.504 1.00 81.00 547 LEU A O 1
ATOM 4237 N N . SER A 1 548 ? 25.989 13.057 12.226 1.00 79.94 548 SER A N 1
ATOM 4238 C CA . SER A 1 548 ? 26.146 11.889 13.085 1.00 79.94 548 SER A CA 1
ATOM 4239 C C . SER A 1 548 ? 25.315 12.060 14.355 1.00 79.94 548 SER A C 1
ATOM 4241 O O . SER A 1 548 ? 25.146 13.177 14.846 1.00 79.94 548 SER A O 1
ATOM 4243 N N . ASP A 1 549 ? 24.834 10.951 14.912 1.00 82.62 549 ASP A N 1
ATOM 4244 C CA . ASP A 1 549 ? 24.037 10.941 16.148 1.00 82.62 549 ASP A CA 1
ATOM 4245 C C . ASP A 1 549 ? 24.897 10.673 17.390 1.00 82.62 549 ASP A C 1
ATOM 4247 O O . ASP A 1 549 ? 24.400 10.718 18.513 1.00 82.62 549 ASP A O 1
ATOM 4251 N N . THR A 1 550 ? 26.187 10.379 17.200 1.00 72.75 550 THR A N 1
ATOM 4252 C CA . THR A 1 550 ? 27.041 9.842 18.265 1.00 72.75 550 THR A CA 1
ATOM 4253 C C . THR A 1 550 ? 28.271 10.690 18.565 1.00 72.75 550 THR A C 1
ATOM 4255 O O . THR A 1 550 ? 28.609 10.842 19.734 1.00 72.75 550 THR A O 1
ATOM 4258 N N . GLU A 1 551 ? 28.956 11.239 17.555 1.00 76.56 551 GLU A N 1
ATOM 4259 C CA . GLU A 1 551 ? 30.255 11.911 17.739 1.00 76.56 551 GLU A CA 1
ATOM 4260 C C . GLU A 1 551 ? 30.497 13.033 16.715 1.00 76.56 551 GLU A C 1
ATOM 4262 O O . GLU A 1 551 ? 30.080 12.928 15.560 1.00 76.56 551 GLU A O 1
ATOM 4267 N N . GLY A 1 552 ? 31.206 14.092 17.134 1.00 85.81 552 GLY A N 1
ATOM 4268 C CA . GLY A 1 552 ? 31.625 15.221 16.291 1.00 85.81 552 GLY A CA 1
ATOM 4269 C C . GLY A 1 552 ? 31.425 16.591 16.955 1.00 85.81 552 GLY A C 1
ATOM 4270 O O . GLY A 1 552 ? 31.194 16.687 18.159 1.00 85.81 552 GLY A O 1
ATOM 4271 N N . ILE A 1 553 ? 31.503 17.664 16.164 1.00 86.44 553 ILE A N 1
ATOM 4272 C CA . ILE A 1 553 ? 31.159 19.026 16.587 1.00 86.44 553 ILE A CA 1
ATOM 4273 C C . ILE A 1 553 ? 29.634 19.123 16.750 1.00 86.44 553 ILE A C 1
ATOM 4275 O O . ILE A 1 553 ? 28.918 18.823 15.793 1.00 86.44 553 ILE A O 1
ATOM 4279 N N . PRO A 1 554 ? 29.126 19.580 17.905 1.00 91.50 554 PRO A N 1
ATOM 4280 C CA . PRO A 1 554 ? 27.702 19.795 18.146 1.00 91.50 554 PRO A CA 1
ATOM 4281 C C . PRO A 1 554 ? 27.018 20.680 17.092 1.00 91.50 554 PRO A C 1
ATOM 4283 O O . PRO A 1 554 ? 27.468 21.791 16.801 1.00 91.50 554 PRO A O 1
ATOM 4286 N N . VAL A 1 555 ? 25.883 20.224 16.561 1.00 89.44 555 VAL A N 1
ATOM 4287 C CA . VAL A 1 555 ? 25.109 20.945 15.544 1.00 89.44 555 VAL A CA 1
ATOM 4288 C C . VAL A 1 555 ? 23.789 21.460 16.120 1.00 89.44 555 VAL A C 1
ATOM 4290 O O . VAL A 1 555 ? 22.990 20.717 16.685 1.00 89.44 555 VAL A O 1
ATOM 4293 N N . ILE A 1 556 ? 23.524 22.753 15.926 1.00 89.12 556 ILE A N 1
ATOM 4294 C CA . ILE A 1 556 ? 22.280 23.406 16.346 1.00 89.12 556 ILE A CA 1
ATOM 4295 C C . ILE A 1 556 ? 21.123 22.986 15.442 1.00 89.12 556 ILE A C 1
ATOM 4297 O O . ILE A 1 556 ? 21.135 23.214 14.228 1.00 89.12 556 ILE A O 1
ATOM 4301 N N . THR A 1 557 ? 20.072 22.453 16.063 1.00 87.19 557 THR A N 1
ATOM 4302 C CA . THR A 1 557 ? 18.835 22.026 15.406 1.00 87.19 557 THR A CA 1
ATOM 4303 C C . THR A 1 557 ? 17.619 22.786 15.941 1.00 87.19 557 THR A C 1
ATOM 4305 O O . THR A 1 557 ? 17.640 23.384 17.017 1.00 87.19 557 THR A O 1
ATOM 4308 N N . GLY A 1 558 ? 16.517 22.750 15.190 1.00 85.94 558 GLY A N 1
ATOM 4309 C CA . GLY A 1 558 ? 15.250 23.369 15.578 1.00 85.94 558 GLY A CA 1
ATOM 4310 C C . GLY A 1 558 ? 14.700 22.842 16.909 1.00 85.94 558 GLY A C 1
ATOM 4311 O O . GLY A 1 558 ? 14.369 23.666 17.759 1.00 85.94 558 GLY A O 1
ATOM 4312 N N . PRO A 1 559 ? 14.640 21.512 17.138 1.00 87.12 559 PRO A N 1
ATOM 4313 C CA . PRO A 1 559 ? 14.240 20.954 18.431 1.00 87.12 559 PRO A CA 1
ATOM 4314 C C . PRO A 1 559 ? 15.086 21.465 19.601 1.00 87.12 559 PRO A C 1
ATOM 4316 O O . PRO A 1 559 ? 14.541 21.766 20.661 1.00 87.12 559 PRO A O 1
ATOM 4319 N N . TRP A 1 560 ? 16.397 21.640 19.408 1.00 89.12 560 TRP A N 1
ATOM 4320 C CA . TRP A 1 560 ? 17.252 22.213 20.444 1.00 89.12 560 TRP A CA 1
ATOM 4321 C C . TRP A 1 560 ? 16.938 23.694 20.708 1.00 89.12 560 TRP A C 1
ATOM 4323 O O . TRP A 1 560 ? 16.807 24.090 21.868 1.00 89.12 560 TRP A O 1
ATOM 4333 N N . ILE A 1 561 ? 16.737 24.513 19.666 1.00 89.88 561 ILE A N 1
ATOM 4334 C CA . ILE A 1 561 ? 16.320 25.922 19.827 1.00 89.88 561 ILE A CA 1
ATOM 4335 C C . ILE A 1 561 ? 14.984 26.003 20.582 1.00 89.88 561 ILE A C 1
ATOM 4337 O O . ILE A 1 561 ? 14.836 26.827 21.479 1.00 89.88 561 ILE A O 1
ATOM 4341 N N . ARG A 1 562 ? 14.039 25.103 20.283 1.00 86.75 562 ARG A N 1
ATOM 4342 C CA . ARG A 1 562 ? 12.726 25.017 20.947 1.00 86.75 562 ARG A CA 1
ATOM 4343 C C . ARG A 1 562 ? 12.749 24.357 22.328 1.00 86.75 562 ARG A C 1
ATOM 4345 O O . ARG A 1 562 ? 11.701 24.247 22.955 1.00 86.75 562 ARG A O 1
ATOM 4352 N N . ARG A 1 563 ? 13.926 23.938 22.813 1.00 82.25 563 ARG A N 1
ATOM 4353 C CA . ARG A 1 563 ? 14.107 23.217 24.088 1.00 82.25 563 ARG A CA 1
ATOM 4354 C C . ARG A 1 563 ? 13.307 21.904 24.163 1.00 82.25 563 ARG A C 1
ATOM 4356 O O . ARG A 1 563 ? 12.959 21.449 25.244 1.00 82.25 563 ARG A O 1
ATOM 4363 N N . GLU A 1 564 ? 13.029 21.284 23.019 1.00 80.12 564 GLU A N 1
ATOM 4364 C CA . GLU A 1 564 ? 12.318 20.000 22.930 1.00 80.12 564 GLU A CA 1
ATOM 4365 C C . GLU A 1 564 ? 13.252 18.817 23.199 1.00 80.12 564 GLU A C 1
ATOM 4367 O O . GLU A 1 564 ? 12.820 17.789 23.717 1.00 80.12 564 GLU A O 1
ATOM 4372 N N . LYS A 1 565 ? 14.529 18.952 22.819 1.00 80.75 565 LYS A N 1
ATOM 4373 C CA . LYS A 1 565 ? 15.554 17.913 22.953 1.00 80.75 565 LYS A CA 1
ATOM 4374 C C . LYS A 1 565 ? 16.928 18.512 23.276 1.00 80.75 565 LYS A C 1
ATOM 4376 O O . LYS A 1 565 ? 17.191 19.661 22.896 1.00 80.75 565 LYS A O 1
ATOM 4381 N N . PRO A 1 566 ? 17.813 17.755 23.952 1.00 86.12 566 PRO A N 1
ATOM 4382 C CA . PRO A 1 566 ? 19.235 18.086 24.000 1.00 86.12 566 PRO A CA 1
ATOM 4383 C C . PRO A 1 566 ? 19.856 18.007 22.595 1.00 86.12 566 PRO A C 1
ATOM 4385 O O . PRO A 1 566 ? 19.204 17.573 21.645 1.00 86.12 566 PRO A O 1
ATOM 4388 N N . ILE A 1 567 ? 21.109 18.446 22.456 1.00 86.50 567 ILE A N 1
ATOM 4389 C CA . ILE A 1 567 ? 21.848 18.229 21.207 1.00 86.50 567 ILE A CA 1
ATOM 4390 C C . ILE A 1 567 ? 22.030 16.733 20.999 1.00 86.50 567 ILE A C 1
ATOM 4392 O O . ILE A 1 567 ? 22.559 16.040 21.861 1.00 86.50 567 ILE A O 1
ATOM 4396 N N . ASP A 1 568 ? 21.590 16.273 19.838 1.00 88.38 568 ASP A N 1
ATOM 4397 C CA . ASP A 1 568 ? 21.640 14.884 19.398 1.00 88.38 568 ASP A CA 1
ATOM 4398 C C . ASP A 1 568 ? 22.240 14.746 17.991 1.00 88.38 568 ASP A C 1
ATOM 4400 O O . ASP A 1 568 ? 22.190 13.669 17.406 1.00 88.38 568 ASP A O 1
ATOM 4404 N N . LYS A 1 569 ? 22.778 15.839 17.431 1.00 88.62 569 LYS A N 1
ATOM 4405 C CA . LYS A 1 569 ? 23.393 15.882 16.103 1.00 88.62 569 LYS A CA 1
ATOM 4406 C C . LYS A 1 569 ? 24.781 16.486 16.172 1.00 88.62 569 LYS A C 1
ATOM 4408 O O . LYS A 1 569 ? 24.992 17.530 16.791 1.00 88.62 569 LYS A O 1
ATOM 4413 N N . PHE A 1 570 ? 25.696 15.847 15.465 1.00 90.38 570 PHE A N 1
ATOM 4414 C CA . PHE A 1 570 ? 27.108 16.176 15.421 1.00 90.38 570 PHE A CA 1
ATOM 4415 C C . PHE A 1 570 ? 27.609 16.130 13.978 1.00 90.38 570 PHE A C 1
ATOM 4417 O O . PHE A 1 570 ? 26.997 15.488 13.131 1.00 90.38 570 PHE A O 1
ATOM 4424 N N . VAL A 1 571 ? 28.717 16.798 13.676 1.00 86.88 571 VAL A N 1
ATOM 4425 C CA . VAL A 1 571 ? 29.392 16.679 12.375 1.00 86.88 571 VAL A CA 1
ATOM 4426 C C . VAL A 1 571 ? 30.895 16.554 12.564 1.00 86.88 571 VAL A C 1
ATOM 4428 O O . VAL A 1 571 ? 31.469 17.158 13.469 1.00 86.88 571 VAL A O 1
ATOM 4431 N N . ASP A 1 572 ? 31.550 15.782 11.707 1.00 81.12 572 ASP A N 1
ATOM 4432 C CA . ASP A 1 572 ? 33.007 15.669 11.717 1.00 81.12 572 ASP A CA 1
ATOM 4433 C C . ASP A 1 572 ? 33.660 17.034 11.415 1.00 81.12 572 ASP A C 1
ATOM 4435 O O . ASP A 1 572 ? 33.297 17.726 10.461 1.00 81.12 572 ASP A O 1
ATOM 4439 N N . SER A 1 573 ? 34.641 17.428 12.232 1.00 73.50 573 SER A N 1
ATOM 4440 C CA . SER A 1 573 ? 35.354 18.703 12.102 1.00 73.50 573 SER A CA 1
ATOM 4441 C C . SER A 1 573 ? 36.121 18.837 10.784 1.00 73.50 573 SER A C 1
ATOM 4443 O O . SER A 1 573 ? 36.317 19.952 10.302 1.00 73.50 573 SER A O 1
ATOM 4445 N N . THR A 1 574 ? 36.513 17.719 10.170 1.00 74.38 574 THR A N 1
ATOM 4446 C CA . THR A 1 574 ? 37.203 17.677 8.872 1.00 74.38 574 THR A CA 1
ATOM 4447 C C . THR A 1 574 ? 36.272 17.917 7.683 1.00 74.38 574 THR A C 1
ATOM 4449 O O . THR A 1 574 ? 36.744 18.232 6.591 1.00 74.38 574 THR A O 1
ATOM 4452 N N . MET A 1 575 ? 34.956 17.814 7.893 1.00 69.19 575 MET A N 1
ATOM 4453 C CA . MET A 1 575 ? 33.924 17.954 6.859 1.00 69.19 575 MET A CA 1
ATOM 4454 C C . MET A 1 575 ? 33.377 19.383 6.744 1.00 69.19 575 MET A C 1
ATOM 4456 O O . MET A 1 575 ? 32.567 19.663 5.858 1.00 69.19 575 MET A O 1
ATOM 4460 N N . VAL A 1 576 ? 33.794 20.298 7.629 1.00 69.19 576 VAL A N 1
ATOM 4461 C CA . VAL A 1 576 ? 33.278 21.670 7.665 1.00 69.19 576 VAL A CA 1
ATOM 4462 C C . VAL A 1 576 ? 34.394 22.676 7.411 1.00 69.19 576 VAL A C 1
ATOM 4464 O O . VAL A 1 576 ? 35.220 22.960 8.276 1.00 69.19 576 VAL A O 1
ATOM 4467 N N . GLU A 1 577 ? 34.394 23.274 6.222 1.00 67.31 577 GLU A N 1
ATOM 4468 C CA . GLU A 1 577 ? 35.302 24.375 5.907 1.00 67.31 577 GLU A CA 1
ATOM 4469 C C . GLU A 1 577 ? 34.825 25.677 6.572 1.00 67.31 577 GLU A C 1
ATOM 4471 O O . GLU A 1 577 ? 33.780 26.229 6.226 1.00 67.31 577 GLU A O 1
ATOM 4476 N N . SER A 1 578 ? 35.620 26.204 7.509 1.00 69.81 578 SER A N 1
ATOM 4477 C CA . SER A 1 578 ? 35.378 27.488 8.195 1.00 69.81 578 SER A CA 1
ATOM 4478 C C . SER A 1 578 ? 33.980 27.616 8.842 1.00 69.81 578 SER A C 1
ATOM 4480 O O . SER A 1 578 ? 33.220 28.529 8.491 1.00 69.81 578 SER A O 1
ATOM 4482 N N . PRO A 1 579 ? 33.615 26.726 9.791 1.00 74.50 579 PRO A N 1
ATOM 4483 C CA . PRO A 1 579 ? 32.307 26.755 10.439 1.00 74.50 579 PRO A CA 1
ATOM 4484 C C . PRO A 1 579 ? 32.041 28.078 11.162 1.00 74.50 579 PRO A C 1
ATOM 4486 O O . PRO A 1 579 ? 32.922 28.656 11.801 1.00 74.50 579 PRO A O 1
ATOM 4489 N N . VAL A 1 580 ? 30.780 28.520 11.140 1.00 80.62 580 VAL A N 1
ATOM 4490 C CA . VAL A 1 580 ? 30.311 29.521 12.105 1.00 80.62 580 VAL A CA 1
ATOM 4491 C C . VAL A 1 580 ? 30.106 28.814 13.434 1.00 80.62 580 VAL A C 1
ATOM 4493 O O . VAL A 1 580 ? 29.100 28.132 13.623 1.00 80.62 580 VAL A O 1
ATOM 4496 N N . VAL A 1 581 ? 31.080 28.990 14.323 1.00 86.94 581 VAL A N 1
ATOM 4497 C CA . VAL A 1 581 ? 31.039 28.485 15.694 1.00 86.94 581 VAL A CA 1
ATOM 4498 C C . VAL A 1 581 ? 30.379 29.523 16.600 1.00 86.94 581 VAL A C 1
ATOM 4500 O O . VAL A 1 581 ? 30.695 30.724 16.543 1.00 86.94 581 VAL A O 1
ATOM 4503 N N . THR A 1 582 ? 29.431 29.060 17.404 1.00 92.38 582 THR A N 1
ATOM 4504 C CA . THR A 1 582 ? 28.739 29.861 18.406 1.00 92.38 582 THR A CA 1
ATOM 4505 C C . THR A 1 582 ? 29.647 30.171 19.588 1.00 92.38 582 THR A C 1
ATOM 4507 O O . THR A 1 582 ? 30.612 29.468 19.879 1.00 92.38 582 THR A O 1
ATOM 4510 N N . ARG A 1 583 ? 29.349 31.268 20.273 1.00 93.19 583 ARG A N 1
ATOM 4511 C CA . ARG A 1 583 ? 30.001 31.686 21.513 1.00 93.19 583 ARG A CA 1
ATOM 4512 C C . ARG A 1 583 ? 28.961 31.748 22.627 1.00 93.19 583 ARG A C 1
ATOM 4514 O O . ARG A 1 583 ? 27.796 32.014 22.319 1.00 93.19 583 ARG A O 1
ATOM 4521 N N . PRO A 1 584 ? 29.375 31.597 23.896 1.00 94.12 584 PRO A N 1
ATOM 4522 C CA . PRO A 1 584 ? 28.514 31.916 25.027 1.00 94.12 584 PRO A CA 1
ATOM 4523 C C . PRO A 1 584 ? 27.864 33.295 24.853 1.00 94.12 584 PRO A C 1
ATOM 4525 O O . PRO A 1 584 ? 28.556 34.284 24.593 1.00 94.12 584 PRO A O 1
ATOM 4528 N N . GLY A 1 585 ? 26.539 33.354 24.964 1.00 92.56 585 GLY A N 1
ATOM 4529 C CA . GLY A 1 585 ? 25.747 34.573 24.793 1.00 92.56 585 GLY A CA 1
ATOM 4530 C C . GLY A 1 585 ? 25.298 34.871 23.357 1.00 92.56 585 GLY A C 1
ATOM 4531 O O . GLY A 1 585 ? 24.607 35.867 23.144 1.00 92.56 585 GLY A O 1
ATOM 4532 N N . ASP A 1 586 ? 25.641 34.043 22.365 1.00 95.69 586 ASP A N 1
ATOM 4533 C CA . ASP A 1 586 ? 25.068 34.171 21.021 1.00 95.69 586 ASP A CA 1
ATOM 4534 C C . ASP A 1 586 ? 23.572 33.791 21.042 1.00 95.69 586 ASP A C 1
ATOM 4536 O O . ASP A 1 586 ? 23.168 32.795 21.647 1.00 95.69 586 ASP A O 1
ATOM 4540 N N . VAL A 1 587 ? 22.736 34.574 20.353 1.00 96.12 587 VAL A N 1
ATOM 4541 C CA . VAL A 1 587 ? 21.285 34.346 20.258 1.00 96.12 587 VAL A CA 1
ATOM 4542 C C . VAL A 1 587 ? 20.948 33.669 18.934 1.00 96.12 587 VAL A C 1
ATOM 4544 O O . VAL A 1 587 ? 21.174 34.222 17.856 1.00 96.12 587 VAL A O 1
ATOM 4547 N N . LEU A 1 588 ? 20.378 32.471 19.006 1.00 93.62 588 LEU A N 1
ATOM 4548 C CA . L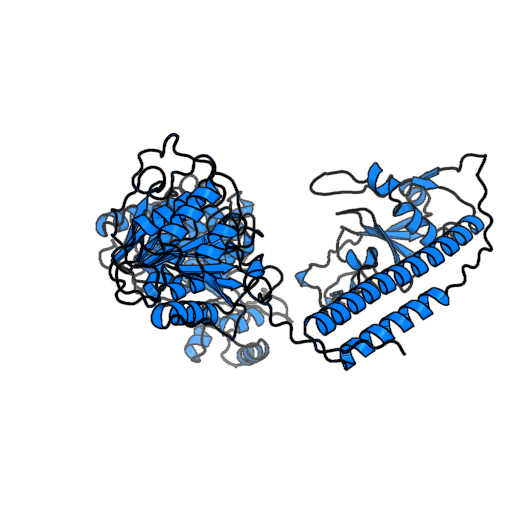EU A 1 588 ? 19.999 31.653 17.861 1.00 93.62 588 LEU A CA 1
ATOM 4549 C C . LEU A 1 588 ? 18.516 31.833 17.580 1.00 93.62 588 LEU A C 1
ATOM 4551 O O . LEU A 1 588 ? 17.697 31.653 18.474 1.00 93.62 588 LEU A O 1
ATOM 4555 N N . VAL A 1 589 ? 18.171 32.153 16.334 1.00 92.12 589 VAL A N 1
ATOM 4556 C CA . VAL A 1 589 ? 16.797 32.449 15.910 1.00 92.12 589 VAL A CA 1
ATOM 4557 C C . VAL A 1 589 ? 16.387 31.514 14.779 1.00 92.12 589 VAL A C 1
ATOM 4559 O O . VAL A 1 589 ? 17.037 31.475 13.733 1.00 92.12 589 VAL A O 1
ATOM 4562 N N . GLN A 1 590 ? 15.290 30.782 14.960 1.00 89.75 590 GLN A N 1
ATOM 4563 C CA . GLN A 1 590 ? 14.643 30.019 13.896 1.00 89.75 590 GLN A CA 1
ATOM 4564 C C . GLN A 1 590 ? 13.853 30.969 12.988 1.00 89.75 590 GLN A C 1
ATOM 4566 O O . GLN A 1 590 ? 13.013 31.726 13.467 1.00 89.75 590 GLN A O 1
ATOM 4571 N N . ILE A 1 591 ? 14.132 30.925 11.680 1.00 81.31 591 ILE A N 1
ATOM 4572 C CA . ILE A 1 591 ? 13.513 31.820 10.684 1.00 81.31 591 ILE A CA 1
ATOM 4573 C C . ILE A 1 591 ? 12.683 31.118 9.613 1.00 81.31 591 ILE A C 1
ATOM 4575 O O . ILE A 1 591 ? 12.038 31.792 8.806 1.00 81.31 591 ILE A O 1
ATOM 4579 N N . LEU A 1 592 ? 12.699 29.783 9.593 1.00 77.62 592 LEU A N 1
ATOM 4580 C CA . LEU A 1 592 ? 11.865 28.963 8.720 1.00 77.62 592 LEU A CA 1
ATOM 4581 C C . LEU A 1 592 ? 11.094 27.930 9.553 1.00 77.62 592 LEU A C 1
ATOM 4583 O O . LEU A 1 592 ? 11.687 27.227 10.375 1.00 77.62 592 LEU A O 1
ATOM 4587 N N . GLY A 1 593 ? 9.783 27.823 9.320 1.00 72.94 593 GLY A N 1
ATOM 4588 C CA . GLY A 1 593 ? 8.911 26.875 10.031 1.00 72.94 593 GLY A CA 1
ATOM 4589 C C . GLY A 1 593 ? 8.504 27.326 11.438 1.00 72.94 593 GLY A C 1
ATOM 4590 O O . GLY A 1 593 ? 8.340 26.486 12.319 1.00 72.94 593 GLY A O 1
ATOM 4591 N N . GLY A 1 594 ? 8.399 28.641 11.650 1.00 79.50 594 GLY A N 1
ATOM 4592 C CA . GLY A 1 594 ? 8.022 29.271 12.919 1.00 79.50 594 GLY A CA 1
ATOM 4593 C C . GLY A 1 594 ? 9.106 30.201 13.471 1.00 79.50 594 GLY A C 1
ATOM 4594 O O . GLY A 1 594 ? 10.224 30.232 12.952 1.00 79.50 594 GLY A O 1
ATOM 4595 N N . LEU A 1 595 ? 8.767 30.956 14.521 1.00 86.94 595 LEU A N 1
ATOM 4596 C CA . LEU A 1 595 ? 9.663 31.897 15.198 1.00 86.94 595 LEU A CA 1
ATOM 4597 C C . LEU A 1 595 ? 9.967 31.405 16.613 1.00 86.94 595 LEU A C 1
ATOM 4599 O O . LEU A 1 595 ? 9.085 31.364 17.461 1.00 86.94 595 LEU A O 1
ATOM 4603 N N . ASN A 1 596 ? 11.222 31.039 16.856 1.00 91.50 596 ASN A N 1
ATOM 4604 C CA . ASN A 1 596 ? 11.733 30.661 18.172 1.00 91.50 596 ASN A CA 1
ATOM 4605 C C . ASN A 1 596 ? 13.139 31.228 18.334 1.00 91.50 596 ASN A C 1
ATOM 4607 O O . ASN A 1 596 ? 13.860 31.361 17.340 1.00 91.50 596 ASN A O 1
ATOM 4611 N N . ALA A 1 597 ? 13.545 31.522 19.566 1.00 93.31 597 ALA A N 1
ATOM 4612 C CA . ALA A 1 597 ? 14.898 31.967 19.854 1.00 93.31 597 ALA A CA 1
ATOM 4613 C C . ALA A 1 597 ? 15.443 31.362 21.149 1.00 93.31 597 ALA A C 1
ATOM 4615 O O . ALA A 1 597 ? 14.697 31.091 22.089 1.00 93.31 597 ALA A O 1
ATOM 4616 N N . ARG A 1 598 ? 16.759 31.146 21.188 1.00 93.69 598 ARG A N 1
ATOM 4617 C CA . ARG A 1 598 ? 17.471 30.590 22.343 1.00 93.69 598 ARG A CA 1
ATOM 4618 C C . ARG A 1 598 ? 18.882 31.162 22.425 1.00 93.69 598 ARG A C 1
ATOM 4620 O O . ARG A 1 598 ? 19.540 31.302 21.400 1.00 93.69 598 ARG A O 1
ATOM 4627 N N . VAL A 1 599 ? 19.346 31.456 23.637 1.00 94.75 599 VAL A N 1
ATOM 4628 C CA . VAL A 1 599 ? 20.753 31.792 23.897 1.00 94.75 599 VAL A CA 1
ATOM 4629 C C . VAL A 1 599 ? 21.565 30.508 24.007 1.00 94.75 599 VAL A C 1
ATOM 4631 O O . VAL A 1 599 ? 21.139 29.557 24.665 1.00 94.75 599 VAL A O 1
ATOM 4634 N N . ASP A 1 600 ? 22.718 30.473 23.351 1.00 94.19 600 ASP A N 1
ATOM 4635 C CA . ASP A 1 600 ? 23.724 29.447 23.598 1.00 94.19 600 ASP A CA 1
ATOM 4636 C C . ASP A 1 600 ? 24.599 29.863 24.782 1.00 94.19 600 ASP A C 1
ATOM 4638 O O . ASP A 1 600 ? 25.368 30.816 24.692 1.00 94.19 600 ASP A O 1
ATOM 4642 N N . GLU A 1 601 ? 24.447 29.172 25.907 1.00 90.94 601 GLU A N 1
ATOM 4643 C CA . GLU A 1 601 ? 25.164 29.474 27.152 1.00 90.94 601 GLU A CA 1
ATOM 4644 C C . GLU A 1 601 ? 26.592 28.913 27.156 1.00 90.94 601 GLU A C 1
ATOM 4646 O O . GLU A 1 601 ? 27.467 29.459 27.822 1.00 90.94 601 GLU A O 1
ATOM 4651 N N . GLU A 1 602 ? 26.847 27.847 26.395 1.00 90.56 602 GLU A N 1
ATOM 4652 C CA . GLU A 1 602 ? 28.128 27.128 26.430 1.00 90.56 602 GLU A CA 1
ATOM 4653 C C . GLU A 1 602 ? 29.025 27.489 25.238 1.00 90.56 602 GLU A C 1
ATOM 4655 O O . GLU A 1 602 ? 30.245 27.484 25.369 1.00 90.56 602 GLU A O 1
ATOM 4660 N N . GLY A 1 603 ? 28.442 27.823 24.080 1.00 90.44 603 GLY A N 1
ATOM 4661 C CA . GLY A 1 603 ? 29.187 28.010 22.833 1.00 90.44 603 GLY A CA 1
ATOM 4662 C C . GLY A 1 603 ? 29.598 26.696 22.160 1.00 90.44 603 GLY A C 1
ATOM 4663 O O . GLY A 1 603 ? 29.022 25.637 22.427 1.00 90.44 603 GLY A O 1
ATOM 4664 N N . ASP A 1 604 ? 30.581 26.795 21.260 1.00 90.69 604 ASP A N 1
ATOM 4665 C CA . ASP A 1 604 ? 31.263 25.688 20.567 1.00 90.69 604 ASP A CA 1
ATOM 4666 C C . ASP A 1 604 ? 30.356 24.756 19.741 1.00 90.69 604 ASP A C 1
ATOM 4668 O O . ASP A 1 604 ? 30.692 23.607 19.450 1.00 90.69 604 ASP A O 1
ATOM 4672 N N . LYS A 1 605 ? 29.209 25.276 19.298 1.00 90.88 605 LYS A N 1
ATOM 4673 C CA . LYS A 1 605 ? 28.270 24.598 18.395 1.00 90.88 605 LYS A CA 1
ATOM 4674 C C . LYS A 1 605 ? 28.317 25.235 17.015 1.00 90.88 605 LYS A C 1
ATOM 4676 O O . LYS A 1 605 ? 28.750 26.375 16.859 1.00 90.88 605 LYS A O 1
ATOM 4681 N N . ILE A 1 606 ? 27.816 24.541 15.999 1.00 89.12 606 ILE A N 1
ATOM 4682 C CA . ILE A 1 606 ? 27.718 25.091 14.642 1.00 89.12 606 ILE A CA 1
ATOM 4683 C C . ILE A 1 606 ? 26.284 25.087 14.120 1.00 89.12 606 ILE A C 1
ATOM 4685 O O . ILE A 1 606 ? 25.442 24.294 14.540 1.00 89.12 606 ILE A O 1
ATOM 4689 N N . LEU A 1 607 ? 25.990 25.977 13.174 1.00 82.31 607 LEU A N 1
ATOM 4690 C CA . LEU A 1 607 ? 24.668 26.049 12.554 1.00 82.31 607 LEU A CA 1
ATOM 4691 C C . LEU A 1 607 ? 24.511 24.979 11.466 1.00 82.31 607 LEU A C 1
ATOM 4693 O O . LEU A 1 607 ? 25.305 24.917 10.532 1.00 82.31 607 LEU A O 1
ATOM 4697 N N . HIS A 1 608 ? 23.428 24.204 11.556 1.00 72.12 608 HIS A N 1
ATOM 4698 C CA . HIS A 1 608 ? 23.076 23.158 10.592 1.00 72.12 608 HIS A CA 1
ATOM 4699 C C . HIS A 1 608 ? 22.817 23.708 9.174 1.00 72.12 608 HIS A C 1
ATOM 4701 O O . HIS A 1 608 ? 23.396 23.249 8.192 1.00 72.12 608 HIS A O 1
ATOM 4707 N N . THR A 1 609 ? 21.945 24.717 9.048 1.00 71.25 609 THR A N 1
ATOM 4708 C CA . THR A 1 609 ? 21.529 25.281 7.752 1.00 71.25 609 THR A CA 1
ATOM 4709 C C . THR A 1 609 ? 21.222 26.780 7.850 1.00 71.25 609 THR A C 1
ATOM 4711 O O . THR A 1 609 ? 21.219 27.362 8.934 1.00 71.25 609 THR A O 1
ATOM 4714 N N . SER A 1 610 ? 20.880 27.402 6.717 1.00 69.75 610 SER A N 1
ATOM 4715 C CA . SER A 1 610 ? 20.384 28.781 6.645 1.00 69.75 610 SER A CA 1
ATOM 4716 C C . SER A 1 610 ? 18.972 28.988 7.222 1.00 69.75 610 SER A C 1
ATOM 4718 O O . SER A 1 610 ? 18.461 30.104 7.162 1.00 69.75 610 SER A O 1
ATOM 4720 N N . THR A 1 611 ? 18.325 27.960 7.790 1.00 75.75 611 THR A N 1
ATOM 4721 C CA . THR A 1 611 ? 17.031 28.098 8.491 1.00 75.75 611 THR A CA 1
ATOM 4722 C C . THR A 1 611 ? 17.151 28.736 9.872 1.00 75.75 611 THR A C 1
ATOM 4724 O O . THR A 1 611 ? 16.128 29.047 10.488 1.00 75.75 611 THR A O 1
ATOM 4727 N N . TYR A 1 612 ? 18.378 28.908 10.365 1.00 86.19 612 TYR A N 1
ATOM 4728 C CA . TYR A 1 612 ? 18.683 29.550 11.636 1.00 86.19 612 TYR A CA 1
ATOM 4729 C C . TYR A 1 612 ? 19.595 30.747 11.396 1.00 86.19 612 TYR A C 1
ATOM 4731 O O . TYR A 1 612 ? 20.464 30.724 10.523 1.00 86.19 612 TYR A O 1
ATOM 4739 N N . ALA A 1 613 ? 19.411 31.793 12.185 1.00 88.69 613 ALA A N 1
ATOM 4740 C CA . ALA A 1 613 ? 20.318 32.924 12.224 1.00 88.69 613 ALA A CA 1
ATOM 4741 C C . ALA A 1 613 ? 20.985 33.018 13.587 1.00 88.69 613 ALA A C 1
ATOM 4743 O O . ALA A 1 613 ? 20.358 32.746 14.608 1.00 88.69 613 ALA A O 1
ATOM 4744 N N . LEU A 1 614 ? 22.240 33.455 13.580 1.00 92.44 614 LEU A N 1
ATOM 4745 C CA . LEU A 1 614 ? 22.990 33.770 14.781 1.00 92.44 614 LEU A CA 1
ATOM 4746 C C . LEU A 1 614 ? 23.079 35.288 14.929 1.00 92.44 614 LEU A C 1
ATOM 4748 O O . LEU A 1 614 ? 23.528 35.985 14.015 1.00 92.44 614 LEU A O 1
ATOM 4752 N N . LEU A 1 615 ? 22.649 35.793 16.079 1.00 95.38 615 LEU A N 1
ATOM 4753 C CA . LEU A 1 615 ? 22.777 37.184 16.488 1.00 95.38 615 LEU A CA 1
ATOM 4754 C C . LEU A 1 615 ? 23.791 37.255 17.628 1.00 95.38 615 LEU A C 1
ATOM 4756 O O . LEU A 1 615 ? 23.530 36.806 18.741 1.00 95.38 615 LEU A O 1
ATOM 4760 N N . ARG A 1 616 ? 24.954 37.831 17.345 1.00 95.00 616 ARG A N 1
ATOM 4761 C CA . ARG A 1 616 ? 26.008 38.051 18.329 1.00 95.00 616 ARG A CA 1
ATOM 4762 C C . ARG A 1 616 ? 25.842 39.429 18.940 1.00 95.00 616 ARG A C 1
ATOM 4764 O O . ARG A 1 616 ? 26.037 40.440 18.263 1.00 95.00 616 ARG A O 1
ATOM 4771 N N . VAL A 1 617 ? 25.470 39.472 20.211 1.00 95.44 617 VAL A N 1
ATOM 4772 C CA . VAL A 1 617 ? 25.273 40.731 20.931 1.00 95.44 617 VAL A CA 1
ATOM 4773 C C . VAL A 1 617 ? 26.636 41.356 21.240 1.00 95.44 617 VAL A C 1
ATOM 4775 O O . VAL A 1 617 ? 27.534 40.696 21.760 1.00 95.44 617 VAL A O 1
ATOM 4778 N N . ARG A 1 618 ? 26.822 42.621 20.851 1.00 93.50 618 ARG A N 1
ATOM 4779 C CA . ARG A 1 618 ? 28.070 43.389 21.029 1.00 93.50 618 ARG A CA 1
ATOM 4780 C C . ARG A 1 618 ? 27.931 44.517 22.052 1.00 93.50 618 ARG A C 1
ATOM 4782 O O . ARG A 1 618 ? 28.939 45.021 22.537 1.00 93.50 618 ARG A O 1
ATOM 4789 N N . ASP A 1 619 ? 26.703 44.912 22.368 1.00 90.31 619 ASP A N 1
ATOM 4790 C CA . ASP A 1 619 ? 26.392 45.964 23.332 1.00 90.31 619 ASP A CA 1
ATOM 4791 C C . ASP A 1 619 ? 26.194 45.379 24.736 1.00 90.31 619 ASP A C 1
ATOM 4793 O O . ASP A 1 619 ? 25.341 44.520 24.939 1.00 90.31 619 ASP A O 1
ATOM 4797 N N . HIS A 1 620 ? 26.948 45.879 25.715 1.00 87.69 620 HIS A N 1
ATOM 4798 C CA . HIS A 1 620 ? 26.836 45.466 27.118 1.00 87.69 620 HIS A CA 1
ATOM 4799 C C . HIS A 1 620 ? 25.509 45.889 27.767 1.00 87.69 620 HIS A C 1
ATOM 4801 O O . HIS A 1 620 ? 25.149 45.359 28.812 1.00 87.69 620 HIS A O 1
ATOM 4807 N N . ASN A 1 621 ? 24.776 46.831 27.162 1.00 91.25 621 ASN A N 1
ATOM 4808 C CA . ASN A 1 621 ? 23.458 47.257 27.638 1.00 91.25 621 ASN A CA 1
ATOM 4809 C C . ASN A 1 621 ? 22.307 46.406 27.088 1.00 91.25 621 ASN A C 1
ATOM 4811 O O . ASN A 1 621 ? 21.145 46.671 27.407 1.00 91.25 621 ASN A O 1
ATOM 4815 N N . LEU A 1 622 ? 22.599 45.422 26.236 1.00 93.75 622 LEU A N 1
ATOM 4816 C CA . LEU A 1 622 ? 21.608 44.506 25.695 1.00 93.75 622 LEU A CA 1
ATOM 4817 C C . LEU A 1 622 ? 21.873 43.106 26.241 1.00 93.75 622 LEU A C 1
ATOM 4819 O O . LEU A 1 622 ? 22.863 42.469 25.899 1.00 93.75 622 LEU A O 1
ATOM 4823 N N . ASN A 1 623 ? 20.971 42.617 27.082 1.00 94.69 623 ASN A N 1
ATOM 4824 C CA . ASN A 1 623 ? 21.041 41.265 27.606 1.00 94.69 623 ASN A CA 1
ATOM 4825 C C . ASN A 1 623 ? 20.619 40.264 26.498 1.00 94.69 623 ASN A C 1
ATOM 4827 O O . ASN A 1 623 ? 19.524 40.399 25.937 1.00 94.69 623 ASN A O 1
ATOM 4831 N N . PRO A 1 624 ? 21.451 39.260 26.155 1.00 95.81 624 PRO A N 1
ATOM 4832 C CA . PRO A 1 624 ? 21.124 38.275 25.122 1.00 95.81 624 PRO A CA 1
ATOM 4833 C C . PRO A 1 624 ? 19.874 37.439 25.417 1.00 95.81 624 PRO A C 1
ATOM 4835 O O . PRO A 1 624 ? 19.110 37.142 24.499 1.00 95.81 624 PRO A O 1
ATOM 4838 N N . GLU A 1 625 ? 19.629 37.084 26.681 1.00 93.62 625 GLU A N 1
ATOM 4839 C CA . GLU A 1 625 ? 18.422 36.351 27.074 1.00 93.62 625 GLU A CA 1
ATOM 4840 C C . GLU A 1 625 ? 17.181 37.216 26.923 1.00 93.62 625 GLU A C 1
ATOM 4842 O O . GLU A 1 625 ? 16.186 36.759 26.369 1.00 93.62 625 GLU A O 1
ATOM 4847 N N . TYR A 1 626 ? 17.259 38.488 27.318 1.00 94.44 626 TYR A N 1
ATOM 4848 C CA . TYR A 1 626 ? 16.178 39.440 27.074 1.00 94.44 626 TYR A CA 1
ATOM 4849 C C . TYR A 1 626 ? 15.854 39.529 25.578 1.00 94.44 626 TYR A C 1
ATOM 4851 O O . TYR A 1 626 ? 14.694 39.417 25.184 1.00 94.44 626 TYR A O 1
ATOM 4859 N N . LEU A 1 627 ? 16.879 39.666 24.731 1.00 95.31 627 LEU A N 1
ATOM 4860 C CA . LEU A 1 627 ? 16.700 39.711 23.283 1.00 95.31 627 LEU A CA 1
ATOM 4861 C C . LEU A 1 627 ? 16.025 38.435 22.749 1.00 95.31 627 LEU A C 1
ATOM 4863 O O . LEU A 1 627 ? 15.117 38.533 21.922 1.00 95.31 627 LEU A O 1
ATOM 4867 N N . ALA A 1 628 ? 16.436 37.255 23.222 1.00 94.62 628 ALA A N 1
ATOM 4868 C CA . ALA A 1 628 ? 15.835 35.982 22.828 1.00 94.62 628 ALA A CA 1
ATOM 4869 C C . ALA A 1 628 ? 14.349 35.896 23.224 1.00 94.62 628 ALA A C 1
ATOM 4871 O O . ALA A 1 628 ? 13.517 35.541 22.388 1.00 94.62 628 ALA A O 1
ATOM 4872 N N . GLU A 1 629 ? 14.008 36.277 24.459 1.00 90.25 629 GLU A N 1
ATOM 4873 C CA . GLU A 1 629 ? 12.627 36.270 24.962 1.00 90.25 629 GLU A CA 1
ATOM 4874 C C . GLU A 1 629 ? 11.722 37.214 24.162 1.00 90.25 629 GLU A C 1
ATOM 4876 O O . GLU A 1 629 ? 10.625 36.832 23.759 1.00 90.25 629 GLU A O 1
ATOM 4881 N N . ILE A 1 630 ? 12.190 38.431 23.859 1.00 92.00 630 ILE A N 1
ATOM 4882 C CA . ILE A 1 630 ? 11.421 39.400 23.067 1.00 92.00 630 ILE A CA 1
ATOM 4883 C C . ILE A 1 630 ? 11.209 38.911 21.631 1.00 92.00 630 ILE A C 1
ATOM 4885 O O . ILE A 1 630 ? 10.098 39.013 21.098 1.00 92.00 630 ILE A O 1
ATOM 4889 N N . ILE A 1 631 ? 12.246 38.351 20.999 1.00 92.75 631 ILE A N 1
ATOM 4890 C CA . ILE A 1 631 ? 12.145 37.799 19.642 1.00 92.75 631 ILE A CA 1
ATOM 4891 C C . ILE A 1 631 ? 11.095 36.685 19.589 1.00 92.75 631 ILE A C 1
ATOM 4893 O O . ILE A 1 631 ? 10.274 36.683 18.674 1.00 92.75 631 ILE A O 1
ATOM 4897 N N . ALA A 1 632 ? 11.091 35.780 20.569 1.00 89.62 632 ALA A N 1
ATOM 4898 C CA . ALA A 1 632 ? 10.239 34.592 20.591 1.00 89.62 632 ALA A CA 1
ATOM 4899 C C . ALA A 1 632 ? 8.797 34.839 21.082 1.00 89.62 632 ALA A C 1
ATOM 4901 O O . ALA A 1 632 ? 8.054 33.883 21.299 1.00 89.62 632 ALA A O 1
ATOM 4902 N N . THR A 1 633 ? 8.373 36.094 21.260 1.00 85.12 633 THR A N 1
ATOM 4903 C CA . THR A 1 633 ? 6.998 36.400 21.688 1.00 85.12 633 THR A CA 1
ATOM 4904 C C . THR A 1 633 ? 5.952 35.950 20.662 1.00 85.12 633 THR A C 1
ATOM 4906 O O . THR A 1 633 ? 6.135 36.082 19.449 1.00 85.12 633 THR A O 1
ATOM 4909 N N . GLU A 1 634 ? 4.789 35.499 21.141 1.00 80.12 634 GLU A N 1
ATOM 4910 C CA . GLU A 1 634 ? 3.666 35.106 20.273 1.00 80.12 634 GLU A CA 1
ATOM 4911 C C . GLU A 1 634 ? 3.200 36.244 19.360 1.00 80.12 634 GLU A C 1
ATOM 4913 O O . GLU A 1 634 ? 2.838 36.016 18.207 1.00 80.12 634 GLU A O 1
ATOM 4918 N N . HIS A 1 635 ? 3.247 37.488 19.847 1.00 78.50 635 HIS A N 1
ATOM 4919 C CA . HIS A 1 635 ? 2.921 38.659 19.038 1.00 78.50 635 HIS A CA 1
ATOM 4920 C C . HIS A 1 635 ? 3.817 38.750 17.797 1.00 78.50 635 HIS A C 1
ATOM 4922 O O . HIS A 1 635 ? 3.314 38.966 16.691 1.00 78.50 635 HIS A O 1
ATOM 4928 N N . ASN A 1 636 ? 5.124 38.526 17.966 1.00 84.44 636 ASN A N 1
ATOM 4929 C CA . ASN A 1 636 ? 6.061 38.515 16.852 1.00 84.44 636 ASN A CA 1
ATOM 4930 C C . ASN A 1 636 ? 5.804 37.330 15.913 1.00 84.44 636 ASN A C 1
ATOM 4932 O O . ASN A 1 636 ? 5.816 37.504 14.692 1.00 84.44 636 ASN A O 1
ATOM 4936 N N . GLY A 1 637 ? 5.493 36.157 16.474 1.00 80.06 637 GLY A N 1
ATOM 4937 C CA . GLY A 1 637 ? 5.085 34.975 15.716 1.00 80.06 637 GLY A CA 1
ATOM 4938 C C . GLY A 1 637 ? 3.857 35.223 14.833 1.00 80.06 637 GLY A C 1
ATOM 4939 O O . GLY A 1 637 ? 3.852 34.847 13.668 1.00 80.06 637 GLY A O 1
ATOM 4940 N N . ASN A 1 638 ? 2.844 35.923 15.337 1.00 76.06 638 ASN A N 1
ATOM 4941 C CA . ASN A 1 638 ? 1.613 36.188 14.586 1.00 76.06 638 ASN A CA 1
ATOM 4942 C C . ASN A 1 638 ? 1.744 37.340 13.580 1.00 76.06 638 ASN A C 1
ATOM 4944 O O . ASN A 1 638 ? 1.063 37.341 12.556 1.00 76.06 638 ASN A O 1
ATOM 4948 N N . SER A 1 639 ? 2.593 38.328 13.869 1.00 77.12 639 SER A N 1
ATOM 4949 C CA . SER A 1 639 ? 2.628 39.588 13.110 1.00 77.12 639 SER A CA 1
ATOM 4950 C C . SER A 1 639 ? 3.733 39.636 12.051 1.00 77.12 639 SER A C 1
ATOM 4952 O O . SER A 1 639 ? 3.603 40.366 11.069 1.00 77.12 639 SER A O 1
ATOM 4954 N N . TYR A 1 640 ? 4.813 38.864 12.224 1.00 78.06 640 TYR A N 1
ATOM 4955 C CA . TYR A 1 640 ? 6.011 38.941 11.372 1.00 78.06 640 TYR A CA 1
ATOM 4956 C C . TYR A 1 640 ? 6.387 37.616 10.692 1.00 78.06 640 TYR A C 1
ATOM 4958 O O . TYR A 1 640 ? 7.333 37.584 9.899 1.00 78.06 640 TYR A O 1
ATOM 4966 N N . VAL A 1 641 ? 5.649 36.532 10.954 1.00 77.31 641 VAL A N 1
ATOM 4967 C CA . VAL A 1 641 ? 5.754 35.278 10.196 1.00 77.31 641 VAL A CA 1
ATOM 4968 C C . VAL A 1 641 ? 4.813 35.345 8.991 1.00 77.31 641 VAL A C 1
ATOM 4970 O O . VAL A 1 641 ? 3.609 35.528 9.144 1.00 77.31 641 VAL A O 1
ATOM 4973 N N . GLN A 1 642 ? 5.349 35.179 7.780 1.00 70.44 642 GLN A N 1
ATOM 4974 C CA . GLN A 1 642 ? 4.570 35.224 6.534 1.00 70.44 642 GLN A CA 1
ATOM 4975 C 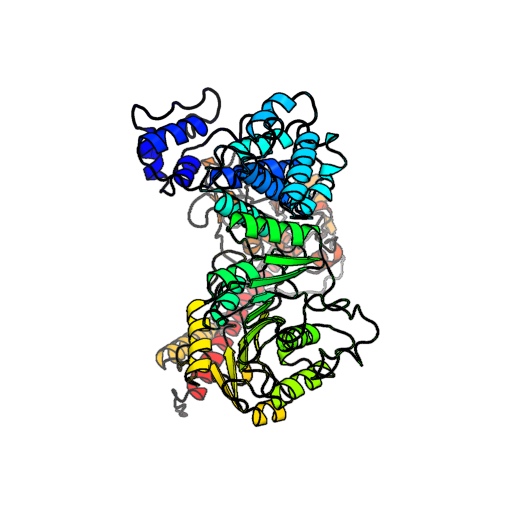C . GLN A 1 642 ? 4.619 33.889 5.778 1.00 70.44 642 GLN A C 1
ATOM 4977 O O . GLN A 1 642 ? 5.668 33.245 5.724 1.00 70.44 642 GLN A O 1
ATOM 4982 N N . GLY A 1 643 ? 3.507 33.515 5.131 1.00 55.34 643 GLY A N 1
ATOM 4983 C CA . GLY A 1 643 ? 3.393 32.350 4.238 1.00 55.34 643 GLY A CA 1
ATOM 4984 C C . GLY A 1 643 ? 2.649 31.150 4.844 1.00 55.34 643 GLY A C 1
ATOM 4985 O O . GLY A 1 643 ? 2.814 30.837 6.017 1.00 55.34 643 GLY A O 1
ATOM 4986 N N . PHE A 1 644 ? 1.835 30.461 4.028 1.00 46.78 644 PHE A N 1
ATOM 4987 C CA . PHE A 1 644 ? 1.019 29.310 4.458 1.00 46.78 644 PHE A CA 1
ATOM 4988 C C . PHE A 1 644 ? 1.781 27.971 4.431 1.00 46.78 644 PHE A C 1
ATOM 4990 O O . PHE A 1 644 ? 1.649 27.180 5.358 1.00 46.78 644 PHE A O 1
ATOM 4997 N N . SER A 1 645 ? 2.590 27.712 3.395 1.00 48.12 645 SER A N 1
ATOM 4998 C CA . SER A 1 645 ? 3.335 26.448 3.216 1.00 48.12 645 SER A CA 1
ATOM 4999 C C . SER A 1 645 ? 4.817 26.533 3.609 1.00 48.12 645 SER A C 1
ATOM 5001 O O . SER A 1 645 ? 5.416 25.531 3.990 1.00 48.12 645 SER A O 1
ATOM 5003 N N . GLN A 1 646 ? 5.415 27.728 3.547 1.00 56.38 646 GLN A N 1
ATOM 5004 C CA . GLN A 1 646 ? 6.764 28.020 4.041 1.00 56.38 646 GLN A CA 1
ATOM 5005 C C . GLN A 1 646 ? 6.742 29.319 4.846 1.00 56.38 646 GLN A C 1
ATOM 5007 O O . GLN A 1 646 ? 6.909 30.404 4.293 1.00 56.38 646 GLN A O 1
ATOM 5012 N N . GLN A 1 647 ? 6.535 29.193 6.155 1.00 71.62 647 GLN A N 1
ATOM 5013 C CA . GLN A 1 647 ? 6.572 30.307 7.099 1.00 71.62 647 GLN A CA 1
ATOM 5014 C C . GLN A 1 647 ? 7.984 30.896 7.187 1.00 71.62 647 GLN A C 1
ATOM 5016 O O . GLN A 1 647 ? 8.904 30.196 7.617 1.00 71.62 647 GLN A O 1
ATOM 5021 N N . ARG A 1 648 ? 8.156 32.159 6.782 1.00 75.56 648 ARG A N 1
ATOM 5022 C CA . ARG A 1 648 ? 9.437 32.889 6.790 1.00 75.56 648 ARG A CA 1
ATOM 5023 C C . ARG A 1 648 ? 9.370 34.124 7.683 1.00 75.56 648 ARG A C 1
ATOM 5025 O O . ARG A 1 648 ? 8.346 34.804 7.710 1.00 75.56 648 ARG A O 1
ATOM 5032 N N . VAL A 1 649 ? 10.486 34.444 8.342 1.00 81.81 649 VAL A N 1
ATOM 5033 C CA . VAL A 1 649 ? 10.630 35.644 9.185 1.00 81.81 649 VAL A CA 1
ATOM 5034 C C . VAL A 1 649 ? 11.773 36.527 8.699 1.00 81.81 649 VAL A C 1
ATOM 5036 O O . VAL A 1 649 ? 12.915 36.080 8.563 1.00 81.81 649 VAL A O 1
ATOM 5039 N N . LYS A 1 650 ? 11.490 37.817 8.487 1.00 86.69 650 LYS A N 1
ATOM 5040 C CA . LYS A 1 650 ? 12.518 38.829 8.223 1.00 86.69 650 LYS A CA 1
ATOM 5041 C C . LYS A 1 650 ? 13.019 39.408 9.547 1.00 86.69 650 LYS A C 1
ATOM 5043 O O . LYS A 1 650 ? 12.467 40.372 10.058 1.00 86.69 650 LYS A O 1
ATOM 5048 N N . ILE A 1 651 ? 14.097 38.827 10.081 1.00 88.56 651 ILE A N 1
ATOM 5049 C CA . ILE A 1 651 ? 14.652 39.167 11.410 1.00 88.56 651 ILE A CA 1
ATOM 5050 C C . ILE A 1 651 ? 14.851 40.670 11.603 1.00 88.56 651 ILE A C 1
ATOM 5052 O O . ILE A 1 651 ? 14.562 41.191 12.670 1.00 88.56 651 ILE A O 1
ATOM 5056 N N . ALA A 1 652 ? 15.333 41.369 10.572 1.00 90.25 652 ALA A N 1
ATOM 5057 C CA . ALA A 1 652 ? 15.631 42.797 10.645 1.00 90.25 652 ALA A CA 1
ATOM 5058 C C . ALA A 1 652 ? 14.418 43.665 11.036 1.00 90.25 652 ALA A C 1
ATOM 5060 O O . ALA A 1 652 ? 14.613 44.754 11.574 1.00 90.25 652 ALA A O 1
ATOM 5061 N N . ASP A 1 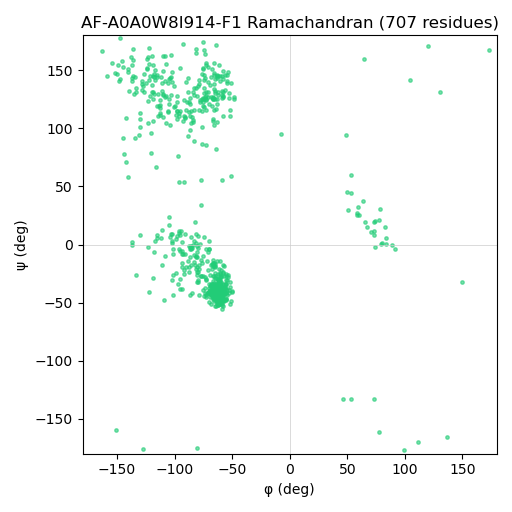653 ? 13.198 43.182 10.793 1.00 90.19 653 ASP A N 1
ATOM 5062 C CA . ASP A 1 653 ? 11.960 43.914 11.062 1.00 90.19 653 ASP A CA 1
ATOM 5063 C C . ASP A 1 653 ? 11.409 43.640 12.473 1.00 90.19 653 ASP A C 1
ATOM 5065 O O . ASP A 1 653 ? 10.469 44.309 12.896 1.00 90.19 653 ASP A O 1
ATOM 5069 N N . LEU A 1 654 ? 11.990 42.685 13.212 1.00 91.19 654 LEU A N 1
ATOM 5070 C CA . LEU A 1 654 ? 11.517 42.319 14.545 1.00 91.19 654 LEU A CA 1
ATOM 5071 C C . LEU A 1 654 ? 11.731 43.479 15.531 1.00 91.19 654 LEU A C 1
ATOM 5073 O O . LEU A 1 654 ? 12.866 43.966 15.650 1.00 91.19 654 LEU A O 1
ATOM 5077 N N . PRO A 1 655 ? 10.674 43.922 16.236 1.00 89.94 655 PRO A N 1
ATOM 5078 C CA . PRO A 1 655 ? 10.768 45.013 17.191 1.00 89.94 655 PRO A CA 1
ATOM 5079 C C . PRO A 1 655 ? 11.481 44.562 18.469 1.00 89.94 655 PRO A C 1
ATOM 5081 O O . PRO A 1 655 ? 11.303 43.440 18.945 1.00 89.94 655 PRO A O 1
ATOM 5084 N N . VAL A 1 656 ? 12.277 45.464 19.039 1.00 92.25 656 VAL A N 1
ATOM 5085 C CA . VAL A 1 656 ? 12.962 45.280 20.321 1.00 92.25 656 VAL A CA 1
ATOM 5086 C C . VAL A 1 656 ? 12.689 46.511 21.192 1.00 92.25 656 VAL A C 1
ATOM 5088 O O . VAL A 1 656 ? 13.160 47.605 20.862 1.00 92.25 656 VAL A O 1
ATOM 5091 N N . PRO A 1 657 ? 11.947 46.378 22.306 1.00 88.06 657 PRO A N 1
ATOM 5092 C CA . PRO A 1 657 ? 11.784 47.461 23.266 1.00 88.06 657 PRO A CA 1
ATOM 5093 C C . PRO A 1 657 ? 13.120 47.777 23.945 1.00 88.06 657 PRO A C 1
ATOM 5095 O O . PRO A 1 657 ? 13.829 46.874 24.396 1.00 88.06 657 PRO A O 1
ATOM 5098 N N . LEU A 1 658 ? 13.459 49.059 24.050 1.00 87.62 658 LEU A N 1
ATOM 5099 C CA . LEU A 1 658 ? 14.668 49.517 24.728 1.00 87.62 658 LEU A CA 1
ATOM 5100 C C . LEU A 1 658 ? 14.385 49.698 26.222 1.00 87.62 658 LEU A C 1
ATOM 5102 O O . LEU A 1 658 ? 13.828 50.713 26.647 1.00 87.62 658 LEU A O 1
ATOM 5106 N N . LEU A 1 659 ? 14.763 48.695 27.013 1.00 86.94 659 LEU A N 1
ATOM 5107 C CA . LEU A 1 659 ? 14.689 48.729 28.474 1.00 86.94 659 LEU A CA 1
ATOM 5108 C C . LEU A 1 659 ? 16.075 48.984 29.086 1.00 86.94 659 LEU A C 1
ATOM 5110 O O . LEU A 1 659 ? 17.073 48.541 28.516 1.00 86.94 659 LEU A O 1
ATOM 5114 N N . PRO A 1 660 ? 16.171 49.652 30.248 1.00 88.75 660 PRO A N 1
ATOM 5115 C CA . PRO A 1 660 ? 17.418 49.718 31.008 1.00 88.75 660 PRO A CA 1
ATOM 5116 C C . PRO A 1 660 ? 17.949 48.311 31.347 1.00 88.75 660 PRO A C 1
ATOM 5118 O O . PRO A 1 660 ? 17.135 47.430 31.630 1.00 88.75 660 PRO A O 1
ATOM 5121 N N . PRO A 1 661 ? 19.277 48.082 31.387 1.00 89.69 661 PRO A N 1
ATOM 5122 C CA . PRO A 1 661 ? 19.852 46.756 31.654 1.00 89.69 661 PRO A CA 1
ATOM 5123 C C . PRO A 1 661 ? 19.320 46.086 32.929 1.00 89.69 661 PRO A C 1
ATOM 5125 O O . PRO A 1 661 ? 18.947 44.919 32.898 1.00 89.69 661 PRO A O 1
ATOM 5128 N N . ALA A 1 662 ? 19.157 46.849 34.015 1.00 86.12 662 ALA A N 1
ATOM 5129 C CA . ALA A 1 662 ? 18.598 46.340 35.270 1.00 86.12 662 ALA A CA 1
ATOM 5130 C C . ALA A 1 662 ? 17.148 45.828 35.129 1.00 86.12 662 ALA A C 1
ATOM 5132 O O . ALA A 1 662 ? 16.765 44.853 35.772 1.00 86.12 662 ALA A O 1
ATOM 5133 N N . GLU A 1 663 ? 16.333 46.457 34.272 1.00 85.56 663 GLU A N 1
ATOM 5134 C CA . GLU A 1 663 ? 14.974 45.978 33.984 1.00 85.56 663 GLU A CA 1
ATOM 5135 C C . GLU A 1 663 ? 14.994 44.719 33.107 1.00 85.56 663 GLU A C 1
ATOM 5137 O O . GLU A 1 663 ? 14.186 43.815 33.321 1.00 85.56 663 GLU A O 1
ATOM 5142 N N . GLN A 1 664 ? 15.925 44.634 32.150 1.00 90.94 664 GLN A N 1
ATOM 5143 C CA . GLN A 1 664 ? 16.115 43.431 31.332 1.00 90.94 664 GLN A CA 1
ATOM 5144 C C . GLN A 1 664 ? 16.501 42.230 32.207 1.00 90.94 664 GLN A C 1
ATOM 5146 O O . GLN A 1 664 ? 15.898 41.167 32.084 1.00 90.94 664 GLN A O 1
ATOM 5151 N N . GLU A 1 665 ? 17.457 42.406 33.124 1.00 87.44 665 GLU A N 1
ATOM 5152 C CA . GLU A 1 665 ? 17.901 41.369 34.065 1.00 87.44 665 GLU A CA 1
ATOM 5153 C C . GLU A 1 665 ? 16.773 40.908 34.996 1.00 87.44 665 GLU A C 1
ATOM 5155 O O . GLU A 1 665 ? 16.554 39.706 35.155 1.00 87.44 665 GLU A O 1
ATOM 5160 N N . ALA A 1 666 ? 16.009 41.848 35.563 1.00 82.62 666 ALA A N 1
ATOM 5161 C CA . ALA A 1 666 ? 14.870 41.524 36.418 1.00 82.62 666 ALA A CA 1
ATOM 5162 C C . ALA A 1 666 ? 13.793 40.724 35.663 1.00 82.62 666 ALA A C 1
ATOM 5164 O O . ALA A 1 666 ? 13.254 39.751 36.195 1.00 82.62 666 ALA A O 1
ATOM 5165 N N . LEU A 1 667 ? 13.500 41.098 34.411 1.00 83.31 667 LEU A N 1
ATOM 5166 C CA . LEU A 1 667 ? 12.538 40.386 33.570 1.00 83.31 667 LEU A CA 1
ATOM 5167 C C . LEU A 1 667 ? 13.021 38.971 33.231 1.00 83.31 667 LEU A C 1
ATOM 5169 O O . LEU A 1 667 ? 12.268 38.011 33.405 1.00 83.31 667 LEU A O 1
ATOM 5173 N N . VAL A 1 668 ? 14.274 38.832 32.788 1.00 86.81 668 VAL A N 1
ATOM 5174 C CA . VAL A 1 668 ? 14.884 37.534 32.462 1.00 86.81 668 VAL A CA 1
ATOM 5175 C C . VAL A 1 668 ? 14.860 36.604 33.673 1.00 86.81 668 VAL A C 1
ATOM 5177 O O . VAL A 1 668 ? 14.468 35.447 33.537 1.00 86.81 668 VAL A O 1
ATOM 5180 N N . ALA A 1 669 ? 15.175 37.105 34.871 1.00 83.56 669 ALA A N 1
ATOM 5181 C CA . ALA A 1 669 ? 15.131 36.313 36.097 1.00 83.56 669 ALA A CA 1
ATOM 5182 C C . ALA A 1 669 ? 13.722 35.762 36.393 1.00 83.56 669 ALA A C 1
ATOM 5184 O O . ALA A 1 669 ? 13.567 34.579 36.709 1.00 83.56 669 ALA A O 1
ATOM 5185 N N . VAL A 1 670 ? 12.677 36.585 36.241 1.00 81.62 670 VAL A N 1
ATOM 5186 C CA . VAL A 1 670 ? 11.279 36.158 36.444 1.00 81.62 670 VAL A CA 1
ATOM 5187 C C . VAL A 1 670 ? 10.844 35.143 35.383 1.00 81.62 670 VAL A C 1
ATOM 5189 O O . VAL A 1 670 ? 10.206 34.133 35.705 1.00 81.62 670 VAL A O 1
ATOM 5192 N N . LEU A 1 671 ? 11.203 35.371 34.117 1.00 81.69 671 LEU A N 1
ATOM 5193 C CA . LEU A 1 671 ? 10.886 34.456 33.019 1.00 81.69 671 LEU A CA 1
ATOM 5194 C C . LEU A 1 671 ? 11.625 33.121 33.166 1.00 81.69 671 LEU A C 1
ATOM 5196 O O . LEU A 1 671 ? 11.024 32.070 32.961 1.00 81.69 671 LEU A O 1
ATOM 5200 N N . ALA A 1 672 ? 12.889 33.124 33.595 1.00 80.31 672 ALA A N 1
ATOM 5201 C CA . ALA A 1 672 ? 13.652 31.913 33.891 1.00 80.31 672 ALA A CA 1
ATOM 5202 C C . ALA A 1 672 ? 12.995 31.075 35.001 1.00 80.31 672 ALA A C 1
ATOM 5204 O O . ALA A 1 672 ? 12.777 29.877 34.811 1.00 80.31 672 ALA A O 1
ATOM 5205 N N . GLN A 1 673 ? 12.583 31.701 36.111 1.00 78.31 673 GLN A N 1
ATOM 5206 C CA . GLN A 1 673 ? 11.841 31.013 37.177 1.00 78.31 673 GLN A CA 1
ATOM 5207 C C . GLN A 1 673 ? 10.512 30.434 36.672 1.00 78.31 673 GLN A C 1
ATOM 5209 O O . GLN A 1 673 ? 10.145 29.307 37.010 1.00 78.31 673 GLN A O 1
ATOM 5214 N N . THR A 1 674 ? 9.798 31.186 35.831 1.00 79.25 674 THR A N 1
ATOM 5215 C CA . THR A 1 674 ? 8.518 30.756 35.253 1.00 79.25 674 THR A CA 1
ATOM 5216 C C . THR A 1 674 ? 8.697 29.577 34.296 1.00 79.25 674 THR A C 1
ATOM 5218 O O . THR A 1 674 ? 7.922 28.622 34.354 1.00 79.25 674 THR A O 1
ATOM 5221 N N . ARG A 1 675 ? 9.742 29.595 33.458 1.00 77.75 675 ARG A N 1
ATOM 5222 C CA . ARG A 1 675 ? 10.100 28.483 32.564 1.00 77.75 675 ARG A CA 1
ATOM 5223 C C . ARG A 1 675 ? 10.444 27.223 33.353 1.00 77.75 675 ARG A C 1
ATOM 5225 O O . ARG A 1 675 ? 9.844 26.184 33.096 1.00 77.75 675 ARG A O 1
ATOM 5232 N N . ALA A 1 676 ? 11.309 27.333 34.361 1.00 77.56 676 ALA A N 1
ATOM 5233 C CA . ALA A 1 676 ? 11.682 26.204 35.214 1.00 77.56 676 ALA A CA 1
ATOM 5234 C C . ALA A 1 676 ? 10.466 25.599 35.940 1.00 77.56 676 ALA A C 1
ATOM 5236 O O . ALA A 1 676 ? 10.339 24.378 36.048 1.00 77.56 676 ALA A O 1
ATOM 5237 N N . LEU A 1 677 ? 9.535 26.441 36.404 1.00 79.88 677 LEU A N 1
ATOM 5238 C CA . LEU A 1 677 ? 8.277 25.985 36.994 1.00 79.88 677 LEU A CA 1
ATOM 5239 C C . LEU A 1 677 ? 7.401 25.249 35.969 1.00 79.88 677 LEU A C 1
ATOM 5241 O O . LEU A 1 677 ? 6.860 24.191 36.282 1.00 79.88 677 LEU A O 1
ATOM 5245 N N . ASN A 1 678 ? 7.271 25.784 34.753 1.00 75.25 678 ASN A N 1
ATOM 5246 C CA . ASN A 1 678 ? 6.478 25.177 33.685 1.00 75.25 678 ASN A CA 1
ATOM 5247 C C . ASN A 1 678 ? 7.046 23.816 33.244 1.00 75.25 678 ASN A C 1
ATOM 5249 O O . ASN A 1 678 ? 6.290 22.865 33.065 1.00 75.25 678 ASN A O 1
ATOM 5253 N N . GLU A 1 679 ? 8.369 23.688 33.124 1.00 75.75 679 GLU A N 1
ATOM 5254 C CA . GLU A 1 679 ? 9.041 22.417 32.819 1.00 75.75 679 GLU A CA 1
ATOM 5255 C C . GLU A 1 679 ? 8.762 21.359 33.897 1.00 75.75 679 GLU A C 1
ATOM 5257 O O . GLU A 1 679 ? 8.343 20.244 33.580 1.00 75.75 679 GLU A O 1
ATOM 5262 N N . ARG A 1 680 ? 8.896 21.722 35.181 1.00 79.38 680 ARG A N 1
ATOM 5263 C CA . ARG A 1 680 ? 8.588 20.820 36.306 1.00 79.38 680 ARG A CA 1
ATOM 5264 C C . ARG A 1 680 ? 7.106 20.452 36.373 1.00 79.38 680 ARG A C 1
ATOM 5266 O O . ARG A 1 680 ? 6.782 19.297 36.628 1.00 79.38 680 ARG A O 1
ATOM 5273 N N . ALA A 1 681 ? 6.206 21.401 36.115 1.00 77.69 681 ALA A N 1
ATOM 5274 C CA . ALA A 1 681 ? 4.766 21.151 36.086 1.00 77.69 681 ALA A CA 1
ATOM 5275 C C . ALA A 1 681 ? 4.368 20.210 34.938 1.00 77.69 681 ALA A C 1
ATOM 5277 O O . ALA A 1 681 ? 3.555 19.309 35.137 1.00 77.69 681 ALA A O 1
ATOM 5278 N N . ARG A 1 682 ? 4.974 20.365 33.753 1.00 74.62 682 ARG A N 1
ATOM 5279 C CA . ARG A 1 682 ? 4.789 19.432 32.631 1.00 74.62 682 ARG A CA 1
ATOM 5280 C C . ARG A 1 682 ? 5.305 18.039 32.968 1.00 74.62 682 ARG A C 1
ATOM 5282 O O . ARG A 1 682 ? 4.598 17.069 32.715 1.00 74.62 682 ARG A O 1
ATOM 5289 N N . ALA A 1 683 ? 6.489 17.937 33.572 1.00 75.38 683 ALA A N 1
ATOM 5290 C CA . ALA A 1 683 ? 7.029 16.657 34.023 1.00 75.38 683 ALA A CA 1
ATOM 5291 C C . ALA A 1 683 ? 6.091 15.977 35.034 1.00 75.38 683 ALA A C 1
ATOM 5293 O O . ALA A 1 683 ? 5.796 14.795 34.887 1.00 75.38 683 ALA A O 1
ATOM 5294 N N . LEU A 1 684 ? 5.551 16.732 35.998 1.00 79.75 684 LEU A N 1
ATOM 5295 C CA . LEU A 1 684 ? 4.554 16.226 36.940 1.00 79.75 684 LEU A CA 1
ATOM 5296 C C . LEU A 1 684 ? 3.280 15.752 36.231 1.00 79.75 684 LEU A C 1
ATOM 5298 O O . LEU A 1 684 ? 2.786 14.678 36.547 1.00 79.75 684 LEU A O 1
ATOM 5302 N N . ALA A 1 685 ? 2.756 16.515 35.269 1.00 68.88 685 ALA A N 1
ATOM 5303 C CA . ALA A 1 685 ? 1.557 16.133 34.524 1.00 68.88 685 ALA A CA 1
ATOM 5304 C C . ALA A 1 685 ? 1.760 14.828 33.733 1.00 68.88 685 ALA A C 1
ATOM 5306 O O . ALA A 1 685 ? 0.891 13.957 33.748 1.00 68.88 685 ALA A O 1
ATOM 5307 N N . VAL A 1 686 ? 2.922 14.672 33.089 1.00 72.69 686 VAL A N 1
ATOM 5308 C CA . VAL A 1 686 ? 3.304 13.439 32.382 1.00 72.69 686 VAL A CA 1
ATOM 5309 C C . VAL A 1 686 ? 3.388 12.263 33.353 1.00 72.69 686 VAL A C 1
ATOM 5311 O O . VAL A 1 686 ? 2.790 11.221 33.091 1.00 72.69 686 VAL A O 1
ATOM 5314 N N . GLN A 1 687 ? 4.074 12.436 34.487 1.00 79.00 687 GLN A N 1
ATOM 5315 C CA . GLN A 1 687 ? 4.197 11.384 35.498 1.00 79.00 687 GLN A CA 1
ATOM 5316 C C . GLN A 1 687 ? 2.840 11.018 36.106 1.00 79.00 687 GLN A C 1
ATOM 5318 O O . GLN A 1 687 ? 2.495 9.847 36.155 1.00 79.00 687 GLN A O 1
ATOM 5323 N N . ALA A 1 688 ? 2.005 11.996 36.463 1.00 73.25 688 ALA A N 1
ATOM 5324 C CA . ALA A 1 688 ? 0.665 11.753 36.995 1.00 73.25 688 ALA A CA 1
ATOM 5325 C C . ALA A 1 688 ? -0.211 10.954 36.017 1.00 73.25 688 ALA A C 1
ATOM 5327 O O . ALA A 1 688 ? -0.930 10.041 36.429 1.00 73.25 688 ALA A O 1
ATOM 5328 N N . GLN A 1 689 ? -0.129 11.258 34.719 1.00 67.75 689 GLN A N 1
ATOM 5329 C CA . GLN A 1 689 ? -0.845 10.511 33.688 1.00 67.75 689 GLN A CA 1
ATOM 5330 C C . GLN A 1 689 ? -0.313 9.077 33.544 1.00 67.75 689 GLN A C 1
ATOM 5332 O O . GLN A 1 689 ? -1.114 8.148 33.424 1.00 67.75 689 GLN A O 1
ATOM 5337 N N . ALA A 1 690 ? 1.008 8.886 33.594 1.00 71.81 690 ALA A N 1
ATOM 5338 C CA . ALA A 1 690 ? 1.634 7.565 33.563 1.00 71.81 690 ALA A CA 1
ATOM 5339 C C . ALA A 1 690 ? 1.226 6.716 34.779 1.00 71.81 690 ALA A C 1
ATOM 5341 O O . ALA A 1 690 ? 0.746 5.595 34.606 1.00 71.81 690 ALA A O 1
ATOM 5342 N N . THR A 1 691 ? 1.307 7.271 35.994 1.00 80.06 691 THR A N 1
ATOM 5343 C CA . THR A 1 691 ? 0.871 6.606 37.230 1.00 80.06 691 THR A CA 1
ATOM 5344 C C . THR A 1 691 ? -0.613 6.247 37.174 1.00 80.06 691 THR A C 1
ATOM 5346 O O . THR A 1 691 ? -0.979 5.127 37.523 1.00 80.06 691 THR A O 1
ATOM 5349 N N . ARG A 1 692 ? -1.478 7.156 36.694 1.00 83.94 692 ARG A N 1
ATOM 5350 C CA . ARG A 1 692 ? -2.916 6.886 36.526 1.00 83.94 692 ARG A CA 1
ATOM 5351 C C . ARG A 1 692 ? -3.159 5.703 35.595 1.00 83.94 692 ARG A C 1
ATOM 5353 O O . ARG A 1 692 ? -3.979 4.852 35.922 1.00 83.94 692 ARG A O 1
ATOM 5360 N N . ASN A 1 693 ? -2.496 5.675 34.439 1.00 76.06 693 ASN A N 1
ATOM 5361 C CA . ASN A 1 693 ? -2.684 4.621 33.443 1.00 76.06 693 ASN A CA 1
ATOM 5362 C C . ASN A 1 693 ? -2.258 3.264 34.002 1.00 76.06 693 ASN A C 1
ATOM 5364 O O . ASN A 1 693 ? -3.074 2.352 34.043 1.00 76.06 693 ASN A O 1
ATOM 5368 N N . VAL A 1 694 ? -1.047 3.181 34.558 1.00 81.31 694 VAL A N 1
ATOM 5369 C CA . VAL A 1 694 ? -0.512 1.942 35.137 1.00 81.31 694 VAL A CA 1
ATOM 5370 C C . VAL A 1 694 ? -1.374 1.439 36.299 1.00 81.31 694 VAL A C 1
ATOM 5372 O O . VAL A 1 694 ? -1.648 0.246 36.393 1.00 81.31 694 VAL A O 1
ATOM 5375 N N . LEU A 1 695 ? -1.846 2.331 37.176 1.00 75.75 695 LEU A N 1
ATOM 5376 C CA . LEU A 1 695 ? -2.705 1.944 38.297 1.00 75.75 695 LEU A CA 1
ATOM 5377 C C . LEU A 1 695 ? -4.093 1.481 37.826 1.00 75.75 695 LEU A C 1
ATOM 5379 O O . LEU A 1 695 ? -4.610 0.489 38.335 1.00 75.75 695 LEU A O 1
ATOM 5383 N N . ALA A 1 696 ? -4.688 2.168 36.847 1.00 72.88 696 ALA A N 1
ATOM 5384 C CA . ALA A 1 696 ? -5.973 1.782 36.270 1.00 72.88 696 ALA A CA 1
ATOM 5385 C C . ALA A 1 696 ? -5.888 0.436 35.535 1.00 72.88 696 ALA A C 1
ATOM 5387 O O . ALA A 1 696 ? -6.766 -0.401 35.718 1.00 72.88 696 ALA A O 1
ATOM 5388 N N . GLU A 1 697 ? -4.824 0.208 34.766 1.00 72.75 697 GLU A N 1
ATOM 5389 C CA . GLU A 1 697 ? -4.559 -1.052 34.062 1.00 72.75 697 GLU A CA 1
ATOM 5390 C C . GLU A 1 697 ? -4.335 -2.209 35.040 1.00 72.75 697 GLU A C 1
ATOM 5392 O O . GLU A 1 697 ? -4.944 -3.264 34.893 1.00 72.75 697 GLU A O 1
ATOM 5397 N N . ALA A 1 698 ? -3.537 -2.006 36.092 1.00 69.94 698 ALA A N 1
ATOM 5398 C CA . ALA A 1 698 ? -3.275 -3.038 37.093 1.00 69.94 698 ALA A CA 1
ATOM 5399 C C . ALA A 1 698 ? -4.524 -3.418 37.914 1.00 69.94 698 ALA A C 1
ATOM 5401 O O . ALA A 1 698 ? -4.697 -4.584 38.270 1.00 69.94 698 ALA A O 1
ATOM 5402 N N . VAL A 1 699 ? -5.412 -2.456 38.198 1.00 69.62 699 VAL A N 1
ATOM 5403 C CA . VAL A 1 699 ? -6.713 -2.726 38.836 1.00 69.62 699 VAL A CA 1
ATOM 5404 C C . VAL A 1 699 ? -7.674 -3.405 37.858 1.00 69.62 699 VAL A C 1
ATOM 5406 O O . VAL A 1 699 ? -8.316 -4.384 38.232 1.00 69.62 699 VAL A O 1
ATOM 5409 N N . ALA A 1 700 ? -7.762 -2.927 36.613 1.00 59.53 700 ALA A N 1
ATOM 5410 C CA . ALA A 1 700 ? -8.626 -3.509 35.584 1.00 59.53 700 ALA A CA 1
ATOM 5411 C C . ALA A 1 700 ? -8.253 -4.965 35.271 1.00 59.53 700 ALA A C 1
ATOM 5413 O O . ALA A 1 700 ? -9.135 -5.797 35.080 1.00 59.53 700 ALA A O 1
ATOM 5414 N N . ALA A 1 701 ? -6.960 -5.283 35.293 1.00 62.88 701 ALA A N 1
ATOM 5415 C CA . ALA A 1 701 ? -6.444 -6.632 35.100 1.00 62.88 701 ALA A CA 1
ATOM 5416 C C . ALA A 1 701 ? -6.458 -7.497 36.382 1.00 62.88 701 ALA A C 1
ATOM 5418 O O . ALA A 1 701 ? -5.974 -8.626 36.370 1.00 62.88 701 ALA A O 1
ATOM 5419 N N . GLY A 1 702 ? -6.984 -6.988 37.505 1.00 64.31 702 GLY A N 1
ATOM 5420 C CA . GLY A 1 702 ? -7.108 -7.732 38.766 1.00 64.31 702 GLY A CA 1
ATOM 5421 C C . GLY A 1 702 ? -5.787 -8.022 39.494 1.00 64.31 702 GLY A C 1
ATOM 5422 O O . GLY A 1 702 ? -5.781 -8.784 40.459 1.00 64.31 702 GLY A O 1
ATOM 5423 N N . ALA A 1 703 ? -4.672 -7.421 39.073 1.00 66.88 703 ALA A N 1
ATOM 5424 C CA . ALA A 1 703 ? -3.345 -7.680 39.639 1.00 66.88 703 ALA A CA 1
ATOM 5425 C C . ALA A 1 703 ? -3.050 -6.917 40.933 1.00 66.88 703 ALA A C 1
ATOM 5427 O O . ALA A 1 703 ? -2.058 -7.200 41.608 1.00 66.88 703 ALA A O 1
ATOM 5428 N N . LEU A 1 704 ? -3.893 -5.949 41.296 1.00 69.81 704 LEU A N 1
ATOM 5429 C CA . LEU A 1 704 ? -3.740 -5.167 42.515 1.00 69.81 704 LEU A CA 1
ATOM 5430 C C . LEU A 1 704 ? -5.015 -5.159 43.345 1.00 69.81 704 LEU A C 1
ATOM 5432 O O . LEU A 1 704 ? -6.098 -4.833 42.866 1.00 69.81 704 LEU A O 1
ATOM 5436 N N . GLN A 1 705 ? -4.844 -5.406 44.640 1.00 68.62 705 GLN A N 1
ATOM 5437 C CA . GLN A 1 705 ? -5.840 -5.096 45.652 1.00 68.62 705 GLN A CA 1
ATOM 5438 C C . GLN A 1 705 ? -5.469 -3.762 46.307 1.00 68.62 705 GLN A C 1
ATOM 5440 O O . GLN A 1 705 ? -4.440 -3.652 46.972 1.00 68.62 705 GLN A O 1
ATOM 5445 N N . VAL A 1 706 ? -6.304 -2.738 46.125 1.00 65.00 706 VAL A N 1
ATOM 5446 C CA . VAL A 1 706 ? -6.122 -1.434 46.777 1.00 65.00 706 VAL A CA 1
ATOM 5447 C C . VAL A 1 706 ? -6.909 -1.428 48.085 1.00 65.00 706 VAL A C 1
ATOM 5449 O O . VAL A 1 706 ? -8.136 -1.344 48.086 1.00 65.00 706 VAL A O 1
ATOM 5452 N N . THR A 1 707 ? -6.211 -1.521 49.214 1.00 64.12 707 THR A N 1
ATOM 5453 C CA . THR A 1 707 ? -6.798 -1.366 50.552 1.00 64.12 707 THR A CA 1
ATOM 5454 C C . THR A 1 707 ? -6.477 0.017 51.105 1.00 64.12 707 THR A C 1
ATOM 5456 O O . THR A 1 707 ? -5.353 0.494 50.955 1.00 64.12 707 THR A O 1
ATOM 5459 N N . LYS A 1 708 ? -7.436 0.661 51.783 1.00 44.66 708 LYS A N 1
ATOM 5460 C CA . LYS A 1 708 ? -7.111 1.817 52.632 1.00 44.66 708 LYS A CA 1
ATOM 5461 C C . LYS A 1 708 ? -6.226 1.334 53.783 1.00 44.66 708 LYS A C 1
ATOM 5463 O O . LYS A 1 708 ? -6.615 0.388 54.467 1.00 44.66 708 LYS A O 1
ATOM 5468 N N . ALA A 1 709 ? -5.064 1.960 53.942 1.00 49.28 709 ALA A N 1
ATOM 5469 C CA . ALA A 1 709 ? -4.256 1.858 55.153 1.00 49.28 709 ALA A CA 1
ATOM 5470 C C . ALA A 1 709 ? -4.857 2.731 56.260 1.00 49.28 709 ALA A C 1
ATOM 5472 O O . ALA A 1 709 ? -5.358 3.832 55.919 1.00 49.28 709 ALA A O 1
#

Solvent-accessible surface area (backbone atoms only — not comparable to full-atom values): 38136 Å² total; per-residue (Å²): 137,85,73,70,88,56,46,33,38,53,61,52,47,4,51,30,45,68,47,54,53,71,60,31,54,52,50,70,66,41,91,84,42,70,67,59,45,88,92,43,68,44,97,92,51,49,21,26,45,45,69,53,47,50,54,51,35,56,76,69,73,46,61,71,40,82,49,59,28,26,51,36,32,49,54,27,45,57,57,39,46,83,67,72,50,53,70,68,46,44,48,30,39,53,56,39,50,54,50,46,42,36,36,27,20,90,80,26,87,57,39,48,85,88,57,57,74,90,49,28,48,79,42,51,71,75,25,76,86,52,69,47,68,59,57,50,50,54,39,49,54,50,49,26,61,77,69,70,40,84,50,48,53,38,22,28,65,75,20,69,59,62,78,51,67,81,74,43,90,59,49,53,56,41,32,56,55,21,58,68,59,52,52,62,93,35,55,50,61,29,51,51,52,34,51,52,53,49,51,64,76,41,36,64,72,51,68,72,78,57,80,29,70,63,61,33,51,27,45,16,52,62,40,18,89,39,60,35,26,35,32,8,70,42,26,42,47,26,60,48,51,52,46,28,39,71,59,25,38,67,45,70,44,38,40,28,23,19,65,47,63,45,38,39,7,46,20,48,45,49,33,53,59,71,70,53,78,57,66,49,73,46,81,35,48,52,91,80,51,65,90,68,64,74,36,69,17,20,23,29,43,38,67,53,82,73,76,38,62,52,86,62,96,77,48,85,83,45,79,51,37,80,52,52,57,63,77,57,51,39,59,71,42,53,61,30,49,37,34,40,28,36,27,94,90,17,43,21,32,37,48,43,56,52,64,71,34,64,42,65,70,66,60,22,50,27,50,38,39,34,43,75,36,7,19,46,36,32,40,36,38,39,27,58,31,44,43,54,63,40,68,66,28,39,24,45,35,35,31,20,45,74,63,60,17,78,43,50,57,36,31,38,26,29,45,34,51,86,62,48,44,72,79,55,102,71,47,40,46,66,69,40,63,62,54,21,51,38,54,48,39,28,60,78,64,72,42,73,48,83,95,49,48,40,32,72,44,44,42,67,61,29,50,74,59,63,36,47,61,54,25,77,82,64,26,71,75,82,64,76,44,55,51,70,65,60,47,49,51,34,47,53,51,34,51,50,36,49,49,65,50,71,70,60,77,79,81,82,84,73,87,89,72,87,77,89,68,87,72,56,72,48,28,47,38,55,36,37,74,71,59,36,26,44,78,54,73,67,92,61,69,59,53,82,86,59,53,31,74,84,61,58,45,42,34,54,46,70,50,42,47,68,67,74,42,75,84,60,38,12,28,54,72,90,77,49,80,84,68,54,64,44,44,59,48,25,24,37,33,40,33,51,80,50,58,42,35,29,57,35,77,80,33,71,28,30,62,35,46,88,50,48,42,38,38,38,66,66,35,92,63,54,57,43,60,41,52,20,54,55,58,38,31,66,68,47,42,69,72,51,47,45,64,92,91,64,29,38,47,63,63,49,73,42,66,41,74,65,58,58,49,71,57,39,53,54,50,41,54,54,49,50,53,51,49,57,50,50,54,44,51,49,52,33,53,54,36,49,51,51,33,50,49,47,48,51,46,11,46,74,54,64,66,50,86,89,72,90,129

pLDDT: mean 84.19, std 13.3, range [24.06, 98.81]

InterPro domains:
  IPR002052 DNA methylase, N-6 adenine-specific, conserved site [PS00092] (300-306)
  IPR003356 DNA methylase, adenine-specific [PF02384] (184-478)
  IPR029063 S-adenosyl-L-methionine-dependent methyltransferase superfamily [G3DSA:3.40.50.150] (185-463)
  IPR029063 S-adenosyl-L-methionine-dependent methyltransferase superfamily [SSF53335] (70-485)
  IPR036388 Winged helix-like DNA-binding domain superfamily [G3DSA:1.10.10.10] (6-71)
  IPR044946 Type I restriction modification DNA specificity domain superfamily [G3DSA:3.90.220.20] (522-701)
  IPR051537 DNA Adenine N(4)/N(6)-Methyltransferase [PTHR42933] (69-507)

Secondary structure (DSSP, 8-state):
---TTSEE-HHHHHHHHTS-HHHHHHHTTSTTSPPEEEEEEETTEEEEEHHHHHHHHHHTT----S-HHHHHHHHHHHGGGGGT--HHHHHHHHHHHHHHHHHH-TTSTT--TTS-GGGSGGGGGGGGGS-HHHHHHHHHHHHHHHTT-TTTTHHHHTSHHHH-GGG-TTHHHHHHHHHTT--TT-HHHHHHHHHHHHHHHHGGGG-S----HHHHHHHHHHTTTS-S-EEETT-TTSHHHHHHHHHSSS---EEEEES-HHHHHHHHHHHHHTT--SEEEEES-TTTS--S-TT-EEEEEE-PPSS-B-SSS--TT-TT-TT---SSB-TTHHHHHHHHTEEEEEEEEEEEEGGGGT--THHHHHHHHHHHTT-EEEEEE--TT-SSS-SSPEEEEEE-STT-SSSTTEEEEEE-TT--EE-SSS-EE--HHHHHHHHHHHHHH-PPPSSSSEEEEEHHHHHHTTT---GGGTS-----PPPHHHHHHHHHHHHHHHHHHHT-------------SPPPEEEHHHHHHTTSEEEE--SS---GGGEESSSSEEEE-HHHHTTSS----EE-GGG-SS--B--TTEEEEE-BSS-EEEEESS---EE-STTEEEEEE--TTS-HHHHHHHHT-HHHHHHHEE-SSS-EE-GGG-EEE---HHHHHHHHHHHHHHHHHHHHHHHHHHHHHHHHHHHHHHHHTT-------

Nearest PDB structures (foldseek):
  7vru-assembly1_A  TM=7.663E-01  e=2.514E-25  Aquipseudomonas alcaligenes
  7vs4-assembly1_A  TM=7.629E-01  e=8.937E-25  Aquipseudomonas alcaligenes
  2okc-assembly1_A  TM=7.720E-01  e=9.412E-18  Bacteroides thetaiotaomicron VPI-5482
  7bto-assembly1_A  TM=7.292E-01  e=2.242E-16  Escherichia coli
  8esq-assembly1_q  TM=6.172E-01  e=6.839E-04  Schizosaccharomyces pombe

Foldseek 3Di:
DDCPLFKDWLCRLCVQLVHDSVVSVVQCPPPPQADFDPPPADPVITIGGPVRSVVVCVVVVGDGDPDSLLVLLLVLLVVCVVLVFDLQLSLLQLLLVLLLQQAQEPQAPNHDPPQPPCSHLVNLVVCPVPLSLVSSVVSVVVCCVVLVPPLLSVSNCVHPCVVDVPSCVPSVVSSSVSSVPAHNLCSLVSSVSNVVVSLVVCFQVPPDADQFPQLLLLQLLLQQAFADEEEEAACFLVSSQVSSLVSHHNHLAGEYEHQDSSRLSNSSSSCSSVVNDRYYYHHHNCLPDNPDAFAQHQEYEYDHDFQDFDPDQDCQPPPLQPQDDDHGTCQLVVLSVQQRRHHPNGKYWYKGFLCLQPDDDPSLSSLLSQLQQLFFQEKEWAAQQQGRNDRGTMMITITYHGPNHLDSFWYKYFYCHPVWDDPDPRHTHHPSVVSSVQSVCCNPPVDHDPVGQMDIGTSVVCVVVSNRRNSVVGGDPPPVQPAPVVLVVLVVLLVVLVVVLVPQDPPPPDDDDDDPDDFDKDAPLVCCVVVQKPKDAWPDAADPVQKDQPDAFFEDDPCVLVVVDDGRIHGHPVVDDPFPWFDALKKKWFFKPFTAIDGDRHIRHGYNGRRIIIIHGPDPQDRSLLVRVQRRDVVVRVPAFDDDPITGGDRRGRMDGRDGSVVSVSVSVNVVSVVVSVVSVVSSVVSVVVSVVSVVSNVVSVVDDDDDD